Protein AF-0000000082866651 (afdb_homodimer)

Solvent-accessible surface area (backbone atoms only — not comparable to full-atom values): 27436 Å² total; per-residue (Å²): 132,74,65,58,90,32,52,45,64,58,22,83,59,38,69,49,27,44,56,12,52,55,54,11,46,49,55,66,53,40,49,63,53,52,51,48,52,50,32,49,64,74,23,46,86,35,40,36,87,56,52,65,86,74,26,41,23,45,44,44,25,32,35,82,50,18,87,78,39,62,55,71,33,63,51,48,39,58,47,57,34,96,44,72,49,43,48,51,44,49,41,52,48,52,51,49,40,52,50,50,22,53,52,41,20,50,51,39,43,28,47,74,67,73,30,48,28,60,72,37,49,52,53,52,59,44,44,45,50,53,55,49,50,48,54,53,46,52,44,48,38,50,34,66,68,72,70,78,57,58,50,53,52,48,51,54,47,54,48,48,51,54,24,49,50,41,37,57,55,50,18,34,56,89,41,76,72,40,67,80,58,36,43,55,31,30,26,46,14,50,36,52,42,51,52,40,50,70,61,54,36,42,49,21,55,74,64,61,68,38,53,71,72,52,28,53,52,45,48,52,49,42,51,35,21,52,45,34,35,52,50,50,49,51,52,32,36,73,69,39,78,69,77,52,71,64,53,56,53,50,40,53,50,46,28,51,49,47,50,49,51,47,47,68,63,50,59,125,133,74,64,57,91,32,52,43,65,60,20,84,58,37,67,49,26,46,57,12,51,54,53,9,45,48,56,65,54,41,49,64,52,51,50,49,52,51,35,49,64,74,21,46,87,32,41,35,85,56,51,68,85,74,27,41,24,46,45,43,26,33,34,85,48,17,87,80,38,61,57,72,32,65,53,46,38,59,48,56,35,97,46,71,49,44,48,52,44,49,41,50,48,51,51,51,41,52,51,49,23,52,53,39,19,51,51,39,40,27,47,73,68,74,31,49,28,59,72,36,49,53,51,52,59,44,44,44,51,52,54,49,50,48,55,53,47,52,44,48,39,51,34,66,68,72,70,79,61,58,52,52,51,47,51,55,47,55,49,48,51,54,24,49,50,42,36,58,55,52,18,33,57,87,42,77,71,40,67,79,58,36,42,56,30,29,25,47,13,49,36,51,40,52,52,40,50,68,60,55,35,40,49,21,54,76,64,59,68,40,54,70,71,53,28,52,50,44,48,50,47,41,52,37,20,53,46,35,35,52,53,49,50,51,51,33,35,74,69,40,77,69,77,52,71,62,53,56,53,51,39,54,50,46,28,50,49,48,50,49,50,48,47,67,63,51,59,124

Sequence (536 aa):
MQFMLFRPLDPALVRGATVAALAGLALPLALPPLHMAVLSKYWSKYARKVDKFTCTCSCWDTIFKGTYETGVASYKHFYFNATRNVLLIWMLTVLAIVALYEAIKRMAVLAVNGRLRFPMALLFLTALFPHYYSWWSYLNYWNDDFYTQWHHQLYFTVSEVGASYAVLRLADREVNVTSRGVLPIVAVGMVHAFLAARDQFVENVLAARGLAHQVVRDVALMVPDLLHILVPLACLMAARPTPSRRFWIELTACVAAGLTTFRLLCDEMQFMLFRPLDPALVRGATVAALAGLALPLALPPLHMAVLSKYWSKYARKVDKFTCTCSCWDTIFKGTYETGVASYKHFYFNATRNVLLIWMLTVLAIVALYEAIKRMAVLAVNGRLRFPMALLFLTALFPHYYSWWSYLNYWNDDFYTQWHHQLYFTVSEVGASYAVLRLADREVNVTSRGVLPIVAVGMVHAFLAARDQFVENVLAARGLAHQVVRDVALMVPDLLHILVPLACLMAARPTPSRRFWIELTACVAAGLTTFRLLCDE

pLDDT: mean 89.41, std 13.97, range [20.02, 98.69]

Structure (mmCIF, N/CA/C/O backbone):
data_AF-0000000082866651-model_v1
#
loop_
_entity.id
_entity.type
_entity.pdbx_description
1 polymer 'Uncharacterized protein'
#
loop_
_atom_site.group_PDB
_atom_site.id
_atom_site.type_symbol
_atom_site.label_atom_id
_atom_site.label_alt_id
_atom_site.label_comp_id
_atom_site.label_asym_id
_atom_site.label_entity_id
_atom_site.label_seq_id
_atom_site.pdbx_PDB_ins_code
_atom_site.Cartn_x
_atom_site.Cartn_y
_atom_site.Cartn_z
_atom_site.occupancy
_atom_site.B_iso_or_equiv
_atom_site.auth_seq_id
_atom_site.auth_comp_id
_atom_site.auth_asym_id
_atom_site.auth_atom_id
_atom_site.pdbx_PDB_model_num
ATOM 1 N N . MET A 1 1 ? -20.328 -6.785 -16.703 1 20.67 1 MET A N 1
ATOM 2 C CA . MET A 1 1 ? -19.516 -7.676 -15.867 1 20.67 1 MET A CA 1
ATOM 3 C C . MET A 1 1 ? -18.844 -6.902 -14.734 1 20.67 1 MET A C 1
ATOM 5 O O . MET A 1 1 ? -17.891 -6.16 -14.969 1 20.67 1 MET A O 1
ATOM 9 N N . GLN A 1 2 ? -19.594 -6.516 -13.766 1 26.61 2 GLN A N 1
ATOM 10 C CA . GLN A 1 2 ? -19.219 -5.688 -12.625 1 26.61 2 GLN A CA 1
ATOM 11 C C . GLN A 1 2 ? -18.031 -6.285 -11.875 1 26.61 2 GLN A C 1
ATOM 13 O O . GLN A 1 2 ? -18.016 -7.48 -11.57 1 26.61 2 GLN A O 1
ATOM 18 N N . PHE A 1 3 ? -16.953 -5.785 -12.141 1 29.8 3 PHE A N 1
ATOM 19 C CA . PHE A 1 3 ? -15.742 -6.254 -11.469 1 29.8 3 PHE A CA 1
ATOM 20 C C . PHE A 1 3 ? -16.016 -6.496 -9.984 1 29.8 3 PHE A C 1
ATOM 22 O O . PHE A 1 3 ? -16.234 -5.555 -9.227 1 29.8 3 PHE A O 1
ATOM 29 N N . MET A 1 4 ? -16.516 -7.637 -9.789 1 33.25 4 MET A N 1
ATOM 30 C CA . MET A 1 4 ? -17.047 -8.242 -8.57 1 33.25 4 MET A CA 1
ATOM 31 C C . MET A 1 4 ? -16.031 -8.102 -7.426 1 33.25 4 MET A C 1
ATOM 33 O O . MET A 1 4 ? -16.375 -8.367 -6.27 1 33.25 4 MET A O 1
ATOM 37 N N . LEU A 1 5 ? -14.898 -8.031 -7.797 1 33.78 5 LEU A N 1
ATOM 38 C CA . LEU A 1 5 ? -13.906 -8.016 -6.723 1 33.78 5 LEU A CA 1
ATOM 39 C C . LEU A 1 5 ? -14.195 -6.883 -5.742 1 33.78 5 LEU A C 1
ATOM 41 O O . LEU A 1 5 ? -13.75 -6.93 -4.594 1 33.78 5 LEU A O 1
ATOM 45 N N . PHE A 1 6 ? -14.906 -5.918 -6.363 1 35.19 6 PHE A N 1
ATOM 46 C CA . PHE A 1 6 ? -15.156 -4.766 -5.504 1 35.19 6 PHE A CA 1
ATOM 47 C C . PHE A 1 6 ? -16.609 -4.727 -5.059 1 35.19 6 PHE A C 1
ATOM 49 O O . PHE A 1 6 ? -17.156 -3.656 -4.77 1 35.19 6 PHE A O 1
ATOM 56 N N . ARG A 1 7 ? -17.281 -5.871 -5.316 1 38.94 7 ARG A N 1
ATOM 57 C CA . ARG A 1 7 ? -18.656 -5.887 -4.84 1 38.94 7 ARG A CA 1
ATOM 58 C C . ARG A 1 7 ? -18.719 -5.641 -3.338 1 38.94 7 ARG A C 1
ATOM 60 O O . ARG A 1 7 ? -18.031 -6.305 -2.562 1 38.94 7 ARG A O 1
ATOM 67 N N . PRO A 1 8 ? -19.328 -4.641 -3.061 1 38.09 8 PRO A N 1
ATOM 68 C CA . PRO A 1 8 ? -19.469 -4.324 -1.638 1 38.09 8 PRO A CA 1
ATOM 69 C C . PRO A 1 8 ? -20.047 -5.48 -0.829 1 38.09 8 PRO A C 1
ATOM 71 O O . PRO A 1 8 ? -20.828 -6.277 -1.357 1 38.09 8 PRO A O 1
ATOM 74 N N . LEU A 1 9 ? -19.359 -5.934 0.091 1 39.38 9 LEU A N 1
ATOM 75 C CA . LEU A 1 9 ? -19.938 -6.867 1.048 1 39.38 9 LEU A CA 1
ATOM 76 C C . LEU A 1 9 ? -21.359 -6.465 1.408 1 39.38 9 LEU A C 1
ATOM 78 O O . LEU A 1 9 ? -21.703 -5.281 1.359 1 39.38 9 LEU A O 1
ATOM 82 N N . ASP A 1 10 ? -22.203 -7.328 1.464 1 39.25 10 ASP A N 1
ATOM 83 C CA . ASP A 1 10 ? -23.562 -7.172 1.966 1 39.25 10 ASP A CA 1
ATOM 84 C C . ASP A 1 10 ? -23.594 -6.223 3.162 1 39.25 10 ASP A C 1
ATOM 86 O O . ASP A 1 10 ? -22.797 -6.344 4.082 1 39.25 10 ASP A O 1
ATOM 90 N N . PRO A 1 11 ? -24.297 -5.129 3.045 1 40.97 11 PRO A N 1
ATOM 91 C CA . PRO A 1 11 ? -24.469 -4.203 4.164 1 40.97 11 PRO A CA 1
ATOM 92 C C . PRO A 1 11 ? -24.672 -4.918 5.5 1 40.97 11 PRO A C 1
ATOM 94 O O . PRO A 1 11 ? -24.422 -4.336 6.559 1 40.97 11 PRO A O 1
ATOM 97 N N . ALA A 1 12 ? -25.328 -5.949 5.395 1 41.75 12 ALA A N 1
ATOM 98 C CA . ALA A 1 12 ? -25.594 -6.688 6.629 1 41.75 12 ALA A CA 1
ATOM 99 C C . ALA A 1 12 ? -24.281 -7.113 7.301 1 41.75 12 ALA A C 1
ATOM 101 O O . ALA A 1 12 ? -24.297 -7.562 8.445 1 41.75 12 ALA A O 1
ATOM 102 N N . LEU A 1 13 ? -23.297 -7.172 6.648 1 46.19 13 LEU A N 1
ATOM 103 C CA . LEU A 1 13 ? -22.078 -7.762 7.188 1 46.19 13 LEU A CA 1
ATOM 104 C C . LEU A 1 13 ? -21.203 -6.695 7.84 1 46.19 13 LEU A C 1
ATOM 106 O O . LEU A 1 13 ? -20.016 -6.574 7.52 1 46.19 13 LEU A O 1
ATOM 110 N N . VAL A 1 14 ? -21.734 -5.656 8.438 1 51.34 14 VAL A N 1
ATOM 111 C CA . VAL A 1 14 ? -21.172 -4.574 9.234 1 51.34 14 VAL A CA 1
ATOM 112 C C . VAL A 1 14 ? -20.328 -5.152 10.367 1 51.34 14 VAL A C 1
ATOM 114 O O . VAL A 1 14 ? -19.328 -4.559 10.773 1 51.34 14 VAL A O 1
ATOM 117 N N . ARG A 1 15 ? -20.688 -6.344 10.75 1 58.47 15 ARG A N 1
ATOM 118 C CA . ARG A 1 15 ? -20.016 -6.938 11.898 1 58.47 15 ARG A CA 1
ATOM 119 C C . ARG A 1 15 ? -18.609 -7.371 11.547 1 58.47 15 ARG A C 1
ATOM 121 O O . ARG A 1 15 ? -18.391 -8.086 10.562 1 58.47 15 ARG A O 1
ATOM 128 N N . GLY A 1 16 ? -17.641 -6.699 12.078 1 73.88 16 GLY A N 1
ATOM 129 C CA . GLY A 1 16 ? -16.281 -7.176 12 1 73.88 16 GLY A CA 1
ATOM 130 C C . GLY A 1 16 ? -15.422 -6.387 11.031 1 73.88 16 GLY A C 1
ATOM 131 O O . GLY A 1 16 ? -14.344 -6.84 10.641 1 73.88 16 GLY A O 1
ATOM 132 N N . ALA A 1 17 ? -16.016 -5.273 10.633 1 76 17 ALA A N 1
ATOM 133 C CA . ALA A 1 17 ? -15.297 -4.48 9.641 1 76 17 ALA A CA 1
ATOM 134 C C . ALA A 1 17 ? -13.891 -4.125 10.141 1 76 17 ALA A C 1
ATOM 136 O O . ALA A 1 17 ? -12.922 -4.199 9.383 1 76 17 ALA A O 1
ATOM 137 N N . THR A 1 18 ? -13.906 -3.791 11.359 1 81.06 18 THR A N 1
ATOM 138 C CA . THR A 1 18 ? -12.609 -3.424 11.93 1 81.06 18 THR A CA 1
ATOM 139 C C . THR A 1 18 ? -11.68 -4.629 11.969 1 81.06 18 THR A C 1
ATOM 141 O O . THR A 1 18 ? -10.508 -4.527 11.586 1 81.06 18 THR A O 1
ATOM 144 N N . VAL A 1 19 ? -12.227 -5.695 12.336 1 86.38 19 VAL A N 1
ATOM 145 C CA . VAL A 1 19 ? -11.438 -6.918 12.398 1 86.38 19 VAL A CA 1
ATOM 146 C C . VAL A 1 19 ? -10.992 -7.316 10.992 1 86.38 19 VAL A C 1
ATOM 148 O O . VAL A 1 19 ? -9.852 -7.75 10.797 1 86.38 19 VAL A O 1
ATOM 151 N N . ALA A 1 20 ? -11.836 -7.152 10.078 1 89.5 20 ALA A N 1
ATOM 152 C CA . ALA A 1 20 ? -11.523 -7.512 8.695 1 89.5 20 ALA A CA 1
ATOM 153 C C . ALA A 1 20 ? -10.445 -6.594 8.125 1 89.5 20 ALA A C 1
ATOM 155 O O . ALA A 1 20 ? -9.555 -7.047 7.398 1 89.5 20 ALA A O 1
ATOM 156 N N . ALA A 1 21 ? -10.562 -5.367 8.484 1 89.94 21 ALA A N 1
ATOM 157 C CA . ALA A 1 21 ? -9.555 -4.418 8.023 1 89.94 21 ALA A CA 1
ATOM 158 C C . ALA A 1 21 ? -8.188 -4.738 8.617 1 89.94 21 ALA A C 1
ATOM 160 O O . ALA A 1 21 ? -7.172 -4.695 7.918 1 89.94 21 ALA A O 1
ATOM 161 N N . LEU A 1 22 ? -8.188 -5.066 9.844 1 93.12 22 LEU A N 1
ATOM 162 C CA . LEU A 1 22 ? -6.938 -5.434 10.5 1 93.12 22 LEU A CA 1
ATOM 163 C C . LEU A 1 22 ? -6.367 -6.715 9.906 1 93.12 22 LEU A C 1
ATOM 165 O O . LEU A 1 22 ? -5.16 -6.816 9.672 1 93.12 22 LEU A O 1
ATOM 169 N N . ALA A 1 23 ? -7.223 -7.645 9.68 1 93.94 23 ALA A N 1
ATOM 170 C CA . ALA A 1 23 ? -6.793 -8.883 9.031 1 93.94 23 ALA A CA 1
ATOM 171 C C . ALA A 1 23 ? -6.219 -8.609 7.645 1 93.94 23 ALA A C 1
ATOM 173 O O . ALA A 1 23 ? -5.238 -9.227 7.238 1 93.94 23 ALA A O 1
ATOM 174 N N . GLY A 1 24 ? -6.828 -7.691 6.965 1 95.44 24 GLY A N 1
ATOM 175 C CA . GLY A 1 24 ? -6.375 -7.34 5.629 1 95.44 24 GLY A CA 1
ATOM 176 C C . GLY A 1 24 ? -4.965 -6.785 5.602 1 95.44 24 GLY A C 1
ATOM 177 O O . GLY A 1 24 ? -4.254 -6.93 4.605 1 95.44 24 GLY A O 1
ATOM 178 N N . LEU A 1 25 ? -4.547 -6.234 6.707 1 96.81 25 LEU A N 1
ATOM 179 C CA . LEU A 1 25 ? -3.234 -5.602 6.785 1 96.81 25 LEU A CA 1
ATOM 180 C C . LEU A 1 25 ? -2.143 -6.637 7.035 1 96.81 25 LEU A C 1
ATOM 182 O O . LEU A 1 25 ? -0.965 -6.375 6.777 1 96.81 25 LEU A O 1
ATOM 186 N N . ALA A 1 26 ? -2.451 -7.746 7.484 1 96.38 26 ALA A N 1
ATOM 187 C CA . ALA A 1 26 ? -1.487 -8.719 8 1 96.38 26 ALA A CA 1
ATOM 188 C C . ALA A 1 26 ? -0.513 -9.156 6.914 1 96.38 26 ALA A C 1
ATOM 190 O O . ALA A 1 26 ? 0.705 -9.055 7.086 1 96.38 26 ALA A O 1
ATOM 191 N N . LEU A 1 27 ? -1.058 -9.531 5.805 1 96.69 27 LEU A N 1
ATOM 192 C CA . LEU A 1 27 ? -0.194 -10.133 4.793 1 96.69 27 LEU A CA 1
ATOM 193 C C . LEU A 1 27 ? 0.614 -9.055 4.07 1 96.69 27 LEU A C 1
ATOM 195 O O . LEU A 1 27 ? 1.818 -9.219 3.857 1 96.69 27 LEU A O 1
ATOM 199 N N . PRO A 1 28 ? -0.003 -7.906 3.715 1 97.56 28 PRO A N 1
ATOM 200 C CA . PRO A 1 28 ? 0.815 -6.848 3.119 1 97.56 28 PRO A CA 1
ATOM 201 C C . PRO A 1 28 ? 1.95 -6.395 4.035 1 97.56 28 PRO A C 1
ATOM 203 O O . PRO A 1 28 ? 3.035 -6.055 3.557 1 97.56 28 PRO A O 1
ATOM 206 N N . LEU A 1 29 ? 1.748 -6.477 5.285 1 97.81 29 LEU A N 1
ATOM 207 C CA . LEU A 1 29 ? 2.758 -6.051 6.246 1 97.81 29 LEU A CA 1
ATOM 208 C C . LEU A 1 29 ? 3.84 -7.113 6.406 1 97.81 29 LEU A C 1
ATOM 210 O O . LEU A 1 29 ? 5.012 -6.789 6.598 1 97.81 29 LEU A O 1
ATOM 214 N N . ALA A 1 30 ? 3.49 -8.273 6.23 1 96.94 30 ALA A N 1
ATOM 215 C CA . ALA A 1 30 ? 4.359 -9.352 6.684 1 96.94 30 ALA A CA 1
ATOM 216 C C . ALA A 1 30 ? 5.168 -9.93 5.527 1 96.94 30 ALA A C 1
ATOM 218 O O . ALA A 1 30 ? 6.297 -10.398 5.719 1 96.94 30 ALA A O 1
ATOM 219 N N . LEU A 1 31 ? 4.699 -9.914 4.344 1 96.31 31 LEU A N 1
ATOM 220 C CA . LEU A 1 31 ? 5.254 -10.742 3.279 1 96.31 31 LEU A CA 1
ATOM 221 C C . LEU A 1 31 ? 6.645 -10.258 2.883 1 96.31 31 LEU A C 1
ATOM 223 O O . LEU A 1 31 ? 7.605 -11.031 2.893 1 96.31 31 LEU A O 1
ATOM 227 N N . PRO A 1 32 ? 6.805 -8.977 2.555 1 94.69 32 PRO A N 1
ATOM 228 C CA . PRO A 1 32 ? 8.148 -8.555 2.145 1 94.69 32 PRO A CA 1
ATOM 229 C C . PRO A 1 32 ? 9.172 -8.664 3.273 1 94.69 32 PRO A C 1
ATOM 231 O O . PRO A 1 32 ? 10.281 -9.156 3.061 1 94.69 32 PRO A O 1
ATOM 234 N N . PRO A 1 33 ? 8.812 -8.328 4.523 1 93.81 33 PRO A N 1
ATOM 235 C CA . PRO A 1 33 ? 9.758 -8.555 5.621 1 93.81 33 PRO A CA 1
ATOM 236 C C . PRO A 1 33 ? 10.117 -10.031 5.789 1 93.81 33 PRO A C 1
ATOM 238 O O . PRO A 1 33 ? 11.281 -10.359 6.027 1 93.81 33 PRO A O 1
ATOM 241 N N . LEU A 1 34 ? 9.156 -10.859 5.691 1 93.06 34 LEU A N 1
ATOM 242 C CA . LEU A 1 34 ? 9.43 -12.289 5.785 1 93.06 34 LEU A CA 1
ATOM 243 C C . LEU A 1 34 ? 10.359 -12.742 4.656 1 93.06 34 LEU A C 1
ATOM 245 O O . LEU A 1 34 ? 11.297 -13.508 4.887 1 93.06 34 LEU A O 1
ATOM 249 N N . HIS A 1 35 ? 10.078 -12.266 3.51 1 92.06 35 HIS A N 1
ATOM 250 C CA . HIS A 1 35 ? 10.938 -12.57 2.371 1 92.06 35 HIS A CA 1
ATOM 251 C C . HIS A 1 35 ? 12.367 -12.086 2.613 1 92.06 35 HIS A C 1
ATOM 253 O O . HIS A 1 35 ? 13.32 -12.82 2.363 1 92.06 35 HIS A O 1
ATOM 259 N N . MET A 1 36 ? 12.492 -10.914 3.109 1 90.56 36 MET A N 1
ATOM 260 C CA . MET A 1 36 ? 13.805 -10.344 3.383 1 90.56 36 MET A CA 1
ATOM 261 C C . MET A 1 36 ? 14.531 -11.141 4.465 1 90.56 36 MET A C 1
ATOM 263 O O . MET A 1 36 ? 15.742 -11.344 4.387 1 90.56 36 MET A O 1
ATOM 267 N N . ALA A 1 37 ? 13.805 -11.539 5.418 1 89.38 37 ALA A N 1
ATOM 268 C CA . ALA A 1 37 ? 14.391 -12.359 6.477 1 89.38 37 ALA A CA 1
ATOM 269 C C . ALA A 1 37 ? 14.922 -13.68 5.918 1 89.38 37 ALA A C 1
ATOM 271 O O . ALA A 1 37 ? 16.016 -14.117 6.277 1 89.38 37 ALA A O 1
ATOM 272 N N . VAL A 1 38 ? 14.172 -14.242 5.055 1 86.69 38 VAL A N 1
ATOM 273 C CA . VAL A 1 38 ? 14.57 -15.492 4.434 1 86.69 38 VAL A CA 1
ATOM 274 C C . VAL A 1 38 ? 15.82 -15.273 3.582 1 86.69 38 VAL A C 1
ATOM 276 O O . VAL A 1 38 ? 16.781 -16.031 3.674 1 86.69 38 VAL A O 1
ATOM 279 N N . LEU A 1 39 ? 15.82 -14.219 2.811 1 86.5 39 LEU A N 1
ATOM 280 C CA . LEU A 1 39 ? 16.969 -13.914 1.979 1 86.5 39 LEU A CA 1
ATOM 281 C C . LEU A 1 39 ? 18.203 -13.633 2.84 1 86.5 39 LEU A C 1
ATOM 283 O O . LEU A 1 39 ? 19.312 -14.086 2.52 1 86.5 39 LEU A O 1
ATOM 287 N N . SER A 1 40 ? 17.984 -12.891 3.824 1 86.56 40 SER A N 1
ATOM 288 C CA . SER A 1 40 ? 19.094 -12.531 4.695 1 86.56 40 SER A CA 1
ATOM 289 C C . SER A 1 40 ? 19.734 -13.766 5.312 1 86.56 40 SER A C 1
ATOM 291 O O . SER A 1 40 ? 20.953 -13.812 5.5 1 86.56 40 SER A O 1
ATOM 293 N N . LYS A 1 41 ? 18.938 -14.703 5.621 1 84.56 41 LYS A N 1
ATOM 294 C CA . LYS A 1 41 ? 19.453 -15.93 6.211 1 84.56 41 LYS A CA 1
ATOM 295 C C . LYS A 1 41 ? 20.125 -16.812 5.156 1 84.56 41 LYS A C 1
ATOM 297 O O . LYS A 1 41 ? 21.266 -17.25 5.332 1 84.56 41 LYS A O 1
ATOM 302 N N . TYR A 1 42 ? 19.547 -16.953 4.031 1 83.62 42 TYR A N 1
ATOM 303 C CA . TYR A 1 42 ? 20 -17.906 3.033 1 83.62 42 TYR A CA 1
ATOM 304 C C . TYR A 1 42 ? 21.109 -17.297 2.168 1 83.62 42 TYR A C 1
ATOM 306 O O . TYR A 1 42 ? 21.953 -18.031 1.644 1 83.62 42 TYR A O 1
ATOM 314 N N . TRP A 1 43 ? 20.984 -15.984 2.049 1 82.44 43 TRP A N 1
ATOM 315 C CA . TRP A 1 43 ? 21.984 -15.328 1.205 1 82.44 43 TRP A CA 1
ATOM 316 C C . TRP A 1 43 ? 23.047 -14.633 2.051 1 82.44 43 TRP A C 1
ATOM 318 O O . TRP A 1 43 ? 23.719 -13.711 1.579 1 82.44 43 TRP A O 1
ATOM 328 N N . SER A 1 44 ? 23.188 -15.078 3.209 1 82.69 44 SER A N 1
ATOM 329 C CA . SER A 1 44 ? 24.141 -14.445 4.113 1 82.69 44 SER A CA 1
ATOM 330 C C . SER A 1 44 ? 25.562 -14.547 3.568 1 82.69 44 SER A C 1
ATOM 332 O O . SER A 1 44 ? 26.375 -13.633 3.756 1 82.69 44 SER A O 1
ATOM 334 N N . LYS A 1 45 ? 25.844 -15.555 2.875 1 82.31 45 LYS A N 1
ATOM 335 C CA . LYS A 1 45 ? 27.188 -15.773 2.346 1 82.31 45 LYS A CA 1
ATOM 336 C C . LYS A 1 45 ? 27.484 -14.82 1.196 1 82.31 45 LYS A C 1
ATOM 338 O O . LYS A 1 45 ? 28.641 -14.562 0.882 1 82.31 45 LYS A O 1
ATOM 343 N N . TYR A 1 46 ? 26.453 -14.312 0.588 1 79.75 46 TYR A N 1
ATOM 344 C CA . TYR A 1 46 ? 26.609 -13.414 -0.547 1 79.75 46 TYR A CA 1
ATOM 345 C C . TYR A 1 46 ? 26.5 -11.953 -0.112 1 79.75 46 TYR A C 1
ATOM 347 O O . TYR A 1 46 ? 26.625 -11.047 -0.934 1 79.75 46 TYR A O 1
ATOM 355 N N . ALA A 1 47 ? 26.312 -11.766 1.184 1 83.69 47 ALA A N 1
ATOM 356 C CA . ALA A 1 47 ? 26.094 -10.414 1.686 1 83.69 47 ALA A CA 1
ATOM 357 C C . ALA A 1 47 ? 27.422 -9.656 1.808 1 83.69 47 ALA A C 1
ATOM 359 O O . ALA A 1 47 ? 28.438 -10.219 2.227 1 83.69 47 ALA A O 1
ATOM 360 N N . ARG A 1 48 ? 27.344 -8.461 1.365 1 87.06 48 ARG A N 1
ATOM 361 C CA . ARG A 1 48 ? 28.484 -7.574 1.558 1 87.06 48 ARG A CA 1
ATOM 362 C C . ARG A 1 48 ? 28.406 -6.871 2.908 1 87.06 48 ARG A C 1
ATOM 364 O O . ARG A 1 48 ? 27.359 -6.344 3.279 1 87.06 48 ARG A O 1
ATOM 371 N N . LYS A 1 49 ? 29.562 -6.855 3.547 1 88.06 49 LYS A N 1
ATOM 372 C CA . LYS A 1 49 ? 29.641 -6.074 4.777 1 88.06 49 LYS A CA 1
ATOM 373 C C . LYS A 1 49 ? 29.812 -4.59 4.473 1 88.06 49 LYS A C 1
ATOM 375 O O . LYS A 1 49 ? 30.812 -4.191 3.867 1 88.06 49 LYS A O 1
ATOM 380 N N . VAL A 1 50 ? 28.891 -3.857 4.883 1 92.62 50 VAL A N 1
ATOM 381 C CA . VAL A 1 50 ? 28.906 -2.436 4.555 1 92.62 50 VAL A CA 1
ATOM 382 C C . VAL A 1 50 ? 29.453 -1.634 5.734 1 92.62 50 VAL A C 1
ATOM 384 O O . VAL A 1 50 ? 28.969 -1.785 6.863 1 92.62 50 VAL A O 1
ATOM 387 N N . ASP A 1 51 ? 30.484 -0.843 5.449 1 93.69 51 ASP A N 1
ATOM 388 C CA . ASP A 1 51 ? 30.938 0.15 6.422 1 93.69 51 ASP A CA 1
ATOM 389 C C . ASP A 1 51 ? 30.156 1.458 6.262 1 93.69 51 ASP A C 1
ATOM 391 O O . ASP A 1 51 ? 30.453 2.248 5.359 1 93.69 51 ASP A O 1
ATOM 395 N N . LYS A 1 52 ? 29.359 1.749 7.113 1 92.06 52 LYS A N 1
ATOM 396 C CA . LYS A 1 52 ? 28.438 2.875 7.012 1 92.06 52 LYS A CA 1
ATOM 397 C C . LYS A 1 52 ? 29.188 4.203 7.031 1 92.06 52 LYS A C 1
ATOM 399 O O . LYS A 1 52 ? 28.672 5.227 6.582 1 92.06 52 LYS A O 1
ATOM 404 N N . PHE A 1 53 ? 30.312 4.18 7.52 1 92.31 53 PHE A N 1
ATOM 405 C CA . PHE A 1 53 ? 31.031 5.438 7.727 1 92.31 53 PHE A CA 1
ATOM 406 C C . PHE A 1 53 ? 31.922 5.766 6.531 1 92.31 53 PHE A C 1
ATOM 408 O O . PHE A 1 53 ? 32.188 6.934 6.25 1 92.31 53 PHE A O 1
ATOM 415 N N . THR A 1 54 ? 32.281 4.809 5.781 1 93.19 54 THR A N 1
ATOM 416 C CA . THR A 1 54 ? 33.281 5.07 4.75 1 93.19 54 THR A CA 1
ATOM 417 C C . THR A 1 54 ? 32.719 4.723 3.369 1 93.19 54 THR A C 1
ATOM 419 O O . THR A 1 54 ? 33.312 5.082 2.35 1 93.19 54 THR A O 1
ATOM 422 N N . CYS A 1 55 ? 31.594 4.086 3.328 1 93.56 55 CYS A N 1
ATOM 423 C CA . CYS A 1 55 ? 31.047 3.678 2.037 1 93.56 55 CYS A CA 1
ATOM 424 C C . CYS A 1 55 ? 30.641 4.891 1.209 1 93.56 55 CYS A C 1
ATOM 426 O O . CYS A 1 55 ? 30.406 5.969 1.756 1 93.56 55 CYS A O 1
ATOM 428 N N . THR A 1 56 ? 30.672 4.695 -0.077 1 93.06 56 THR A N 1
ATOM 429 C CA . THR A 1 56 ? 30.25 5.746 -0.997 1 93.06 56 THR A CA 1
ATOM 430 C C . THR A 1 56 ? 29.359 5.18 -2.098 1 93.06 56 THR A C 1
ATOM 432 O O . THR A 1 56 ? 29.438 3.992 -2.42 1 93.06 56 THR A O 1
ATOM 435 N N . CYS A 1 57 ? 28.516 5.969 -2.631 1 92.88 57 CYS A N 1
ATOM 436 C CA . CYS A 1 57 ? 27.625 5.574 -3.721 1 92.88 57 CYS A CA 1
ATOM 437 C C . CYS A 1 57 ? 27.578 6.656 -4.793 1 92.88 57 CYS A C 1
ATOM 439 O O . CYS A 1 57 ? 27.016 7.73 -4.57 1 92.88 57 CYS A O 1
ATOM 441 N N . SER A 1 58 ? 28.078 6.371 -5.941 1 93.56 58 SER A N 1
ATOM 442 C CA . SER A 1 58 ? 28.016 7.297 -7.066 1 93.56 58 SER A CA 1
ATOM 443 C C . SER A 1 58 ? 26.875 6.957 -8.008 1 93.56 58 SER A C 1
ATOM 445 O O . SER A 1 58 ? 26.703 7.59 -9.055 1 93.56 58 SER A O 1
ATOM 447 N N . CYS A 1 59 ? 26.047 6.008 -7.633 1 93.62 59 CYS A N 1
ATOM 448 C CA . CYS A 1 59 ? 24.969 5.527 -8.484 1 93.62 59 CYS A CA 1
ATOM 449 C C . CYS A 1 59 ? 23.641 6.176 -8.102 1 93.62 59 CYS A C 1
ATOM 451 O O . CYS A 1 59 ? 22.594 5.812 -8.641 1 93.62 59 CYS A O 1
ATOM 453 N N . TRP A 1 60 ? 23.625 7.051 -7.207 1 93.12 60 TRP A N 1
ATOM 454 C CA . TRP A 1 60 ? 22.422 7.723 -6.719 1 93.12 60 TRP A CA 1
ATOM 455 C C . TRP A 1 60 ? 22.344 9.148 -7.242 1 93.12 60 TRP A C 1
ATOM 457 O O . TRP A 1 60 ? 23.312 9.906 -7.133 1 93.12 60 TRP A O 1
ATOM 467 N N . ASP A 1 61 ? 21.156 9.516 -7.742 1 92.25 61 ASP A N 1
ATOM 468 C CA . ASP A 1 61 ? 21.016 10.844 -8.344 1 92.25 61 ASP A CA 1
ATOM 469 C C . ASP A 1 61 ? 20.766 11.906 -7.281 1 92.25 61 ASP A C 1
ATOM 471 O O . ASP A 1 61 ? 20.797 13.102 -7.574 1 92.25 61 ASP A O 1
ATOM 475 N N . THR A 1 62 ? 20.406 11.523 -6.039 1 89.75 62 THR A N 1
ATOM 476 C CA . THR A 1 62 ? 20.297 12.344 -4.836 1 89.75 62 THR A CA 1
ATOM 477 C C . THR A 1 62 ? 19.109 13.297 -4.941 1 89.75 62 THR A C 1
ATOM 479 O O . THR A 1 62 ? 18.922 14.156 -4.078 1 89.75 62 THR A O 1
ATOM 482 N N . ILE A 1 63 ? 18.312 13.164 -5.93 1 87.44 63 ILE A N 1
ATOM 483 C CA . ILE A 1 63 ? 17.156 14.023 -6.098 1 87.44 63 ILE A CA 1
ATOM 484 C C . ILE A 1 63 ? 16.219 13.891 -4.891 1 87.44 63 ILE A C 1
ATOM 486 O O . ILE A 1 63 ? 15.664 14.875 -4.418 1 87.44 63 ILE A O 1
ATOM 490 N N . PHE A 1 64 ? 16.188 12.734 -4.383 1 84.81 64 PHE A N 1
ATOM 491 C CA . PHE A 1 64 ? 15.336 12.398 -3.242 1 84.81 64 PHE A CA 1
ATOM 492 C C . PHE A 1 64 ? 15.688 13.258 -2.037 1 84.81 64 PHE A C 1
ATOM 494 O O . PHE A 1 64 ? 14.805 13.633 -1.257 1 84.81 64 PHE A O 1
ATOM 501 N N . LYS A 1 65 ? 16.891 13.672 -1.922 1 86 65 LYS A N 1
ATOM 502 C CA . LYS A 1 65 ? 17.359 14.43 -0.764 1 86 65 LYS A CA 1
ATOM 503 C C . LYS A 1 65 ? 17.516 15.914 -1.105 1 86 65 LYS A C 1
ATOM 505 O O . LYS A 1 65 ? 17.656 16.75 -0.21 1 86 65 LYS A O 1
ATOM 510 N N . GLY A 1 66 ? 17.469 16.141 -2.322 1 78.5 66 GLY A N 1
ATOM 511 C CA . GLY A 1 66 ? 17.562 17.531 -2.746 1 78.5 66 GLY A CA 1
ATOM 512 C C . GLY A 1 66 ? 18.828 18.203 -2.277 1 78.5 66 GLY A C 1
ATOM 513 O O . GLY A 1 66 ? 19.938 17.688 -2.488 1 78.5 66 GLY A O 1
ATOM 514 N N . THR A 1 67 ? 18.562 19.25 -1.471 1 74.94 67 THR A N 1
ATOM 515 C CA . THR A 1 67 ? 19.672 20.109 -1.067 1 74.94 67 THR A CA 1
ATOM 516 C C . THR A 1 67 ? 20.422 19.5 0.122 1 74.94 67 THR A C 1
ATOM 518 O O . THR A 1 67 ? 21.531 19.938 0.444 1 74.94 67 THR A O 1
ATOM 521 N N . TYR A 1 68 ? 19.906 18.516 0.679 1 79.62 68 TYR A N 1
ATOM 522 C CA . TYR A 1 68 ? 20.469 18 1.914 1 79.62 68 TYR A CA 1
ATOM 523 C C . TYR A 1 68 ? 21.656 17.078 1.621 1 79.62 68 TYR A C 1
ATOM 525 O O . TYR A 1 68 ? 22.562 16.938 2.453 1 79.62 68 TYR A O 1
ATOM 533 N N . GLU A 1 69 ? 21.609 16.469 0.497 1 81.38 69 GLU A N 1
ATOM 534 C CA . GLU A 1 69 ? 22.703 15.594 0.09 1 81.38 69 GLU A CA 1
ATOM 535 C C . GLU A 1 69 ? 22.922 15.656 -1.418 1 81.38 69 GLU A C 1
ATOM 537 O O . GLU A 1 69 ? 22.047 15.281 -2.197 1 81.38 69 GLU A O 1
ATOM 542 N N . THR A 1 70 ? 24.172 16.172 -1.673 1 80.81 70 THR A N 1
ATOM 543 C CA . THR A 1 70 ? 24.531 16.312 -3.08 1 80.81 70 THR A CA 1
ATOM 544 C C . THR A 1 70 ? 25.875 15.633 -3.369 1 80.81 70 THR A C 1
ATOM 546 O O . THR A 1 70 ? 26.719 15.516 -2.479 1 80.81 70 THR A O 1
ATOM 549 N N . GLY A 1 71 ? 25.984 15.133 -4.605 1 82.5 71 GLY A N 1
ATOM 550 C CA . GLY A 1 71 ? 27.234 14.5 -4.98 1 82.5 71 GLY A CA 1
ATOM 551 C C . GLY A 1 71 ? 27.297 13.023 -4.621 1 82.5 71 GLY A C 1
ATOM 552 O O . GLY A 1 71 ? 26.297 12.312 -4.758 1 82.5 71 GLY A O 1
ATOM 553 N N . VAL A 1 72 ? 28.562 12.555 -4.32 1 86.25 72 VAL A N 1
ATOM 554 C CA . VAL A 1 72 ? 28.719 11.156 -3.939 1 86.25 72 VAL A CA 1
ATOM 555 C C . VAL A 1 72 ? 28.125 10.914 -2.557 1 86.25 72 VAL A C 1
ATOM 557 O O . VAL A 1 72 ? 28.5 11.57 -1.585 1 86.25 72 VAL A O 1
ATOM 560 N N . ALA A 1 73 ? 27.219 10.031 -2.572 1 87.25 73 ALA A N 1
ATOM 561 C CA . ALA A 1 73 ? 26.359 9.859 -1.396 1 87.25 73 ALA A CA 1
ATOM 562 C C . ALA A 1 73 ? 27.031 8.953 -0.366 1 87.25 73 ALA A C 1
ATOM 564 O O . ALA A 1 73 ? 27.859 8.109 -0.715 1 87.25 73 ALA A O 1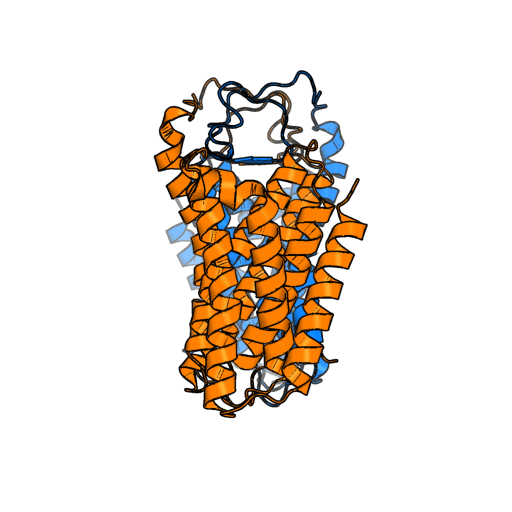
ATOM 565 N N . SER A 1 74 ? 26.578 9.234 0.842 1 90.75 74 SER A N 1
ATOM 566 C CA . SER A 1 74 ? 26.953 8.367 1.95 1 90.75 74 SER A CA 1
ATOM 567 C C . SER A 1 74 ? 25.906 7.285 2.193 1 90.75 74 SER A C 1
ATOM 569 O O . SER A 1 74 ? 25 7.094 1.379 1 90.75 74 SER A O 1
ATOM 571 N N . TYR A 1 75 ? 26.109 6.609 3.244 1 93.94 75 TYR A N 1
ATOM 572 C CA . TYR A 1 75 ? 25.281 5.453 3.545 1 93.94 75 TYR A CA 1
ATOM 573 C C . TYR A 1 75 ? 23.828 5.875 3.766 1 93.94 75 TYR A C 1
ATOM 575 O O . TYR A 1 75 ? 23.562 6.887 4.414 1 93.94 75 TYR A O 1
ATOM 583 N N . LYS A 1 76 ? 22.922 5.152 3.188 1 93.75 76 LYS A N 1
ATOM 584 C CA . LYS A 1 76 ? 21.5 5.172 3.461 1 93.75 76 LYS A CA 1
ATOM 585 C C . LYS A 1 76 ? 20.938 3.754 3.584 1 93.75 76 LYS A C 1
ATOM 587 O O . LYS A 1 76 ? 21.531 2.803 3.076 1 93.75 76 LYS A O 1
ATOM 592 N N . HIS A 1 77 ? 19.859 3.633 4.258 1 94.31 77 HIS A N 1
ATOM 593 C CA . HIS A 1 77 ? 19.188 2.342 4.316 1 94.31 77 HIS A CA 1
ATOM 594 C C . HIS A 1 77 ? 18.438 2.051 3.018 1 94.31 77 HIS A C 1
ATOM 596 O O . HIS A 1 77 ? 18.266 0.888 2.648 1 94.31 77 HIS A O 1
ATOM 602 N N . PHE A 1 78 ? 18.078 3.121 2.443 1 91.88 78 PHE A N 1
ATOM 603 C CA . PHE A 1 78 ? 17.281 3.012 1.235 1 91.88 78 PHE A CA 1
ATOM 604 C C . PHE A 1 78 ? 17.594 4.141 0.262 1 91.88 78 PHE A C 1
ATOM 606 O O . PHE A 1 78 ? 17.812 5.277 0.676 1 91.88 78 PHE A O 1
ATOM 613 N N . TYR A 1 79 ? 17.75 3.758 -1.125 1 89.19 79 TYR A N 1
ATOM 614 C CA . TYR A 1 79 ? 18.062 4.645 -2.238 1 89.19 79 TYR A CA 1
ATOM 615 C C . TYR A 1 79 ? 17.078 4.445 -3.387 1 89.19 79 TYR A C 1
ATOM 617 O O . TYR A 1 79 ? 16.703 3.314 -3.695 1 89.19 79 TYR A O 1
ATOM 625 N N . PHE A 1 80 ? 16.703 5.543 -3.887 1 92.81 80 PHE A N 1
ATOM 626 C CA . PHE A 1 80 ? 16.047 5.367 -5.176 1 92.81 80 PHE A CA 1
ATOM 627 C C . PHE A 1 80 ? 16.312 6.562 -6.086 1 92.81 80 PHE A C 1
ATOM 629 O O . PHE A 1 80 ? 16.438 7.695 -5.613 1 92.81 80 PHE A O 1
ATOM 636 N N . ASN A 1 81 ? 16.5 6.27 -7.336 1 93.31 81 ASN A N 1
ATOM 637 C CA . ASN A 1 81 ? 16.672 7.293 -8.359 1 93.31 81 ASN A CA 1
ATOM 638 C C . ASN A 1 81 ? 15.336 7.777 -8.914 1 93.31 81 ASN A C 1
ATOM 640 O O . ASN A 1 81 ? 14.383 7.004 -9.016 1 93.31 81 ASN A O 1
ATOM 644 N N . ALA A 1 82 ? 15.258 9.055 -9.203 1 92.94 82 ALA A N 1
ATOM 645 C CA . ALA A 1 82 ? 14.039 9.617 -9.781 1 92.94 82 ALA A CA 1
ATOM 646 C C . ALA A 1 82 ? 13.891 9.219 -11.242 1 92.94 82 ALA A C 1
ATOM 648 O O . ALA A 1 82 ? 14.086 10.047 -12.141 1 92.94 82 ALA A O 1
ATOM 649 N N . THR A 1 83 ? 13.477 8.023 -11.531 1 93.88 83 THR A N 1
ATOM 650 C CA . THR A 1 83 ? 13.344 7.48 -12.883 1 93.88 83 THR A CA 1
ATOM 651 C C . THR A 1 83 ? 11.93 6.949 -13.117 1 93.88 83 THR A C 1
ATOM 653 O O . THR A 1 83 ? 11.172 6.762 -12.164 1 93.88 83 THR A O 1
ATOM 656 N N . ARG A 1 84 ? 11.617 6.766 -14.344 1 94.19 84 ARG A N 1
ATOM 657 C CA . ARG A 1 84 ? 10.336 6.18 -14.719 1 94.19 84 ARG A CA 1
ATOM 658 C C . ARG A 1 84 ? 10.18 4.781 -14.133 1 94.19 84 ARG A C 1
ATOM 660 O O . ARG A 1 84 ? 9.086 4.391 -13.719 1 94.19 84 ARG A O 1
ATOM 667 N N . ASN A 1 85 ? 11.234 4.043 -14 1 96.31 85 ASN A N 1
ATOM 668 C CA . ASN A 1 85 ? 11.188 2.682 -13.484 1 96.31 85 ASN A CA 1
ATOM 669 C C . ASN A 1 85 ? 10.781 2.654 -12.008 1 96.31 85 ASN A C 1
ATOM 671 O O . ASN A 1 85 ? 10.008 1.791 -11.594 1 96.31 85 ASN A O 1
ATOM 675 N N . VAL A 1 86 ? 11.305 3.596 -11.289 1 96.25 86 VAL A N 1
ATOM 676 C CA . VAL A 1 86 ? 10.953 3.652 -9.875 1 96.25 86 VAL A CA 1
ATOM 677 C C . VAL A 1 86 ? 9.469 4.004 -9.727 1 96.25 86 VAL A C 1
ATOM 679 O O . VAL A 1 86 ? 8.789 3.486 -8.844 1 96.25 86 VAL A O 1
ATOM 682 N N . LEU A 1 87 ? 8.977 4.84 -10.609 1 95.94 87 LEU A N 1
ATOM 683 C CA . LEU A 1 87 ? 7.562 5.18 -10.594 1 95.94 87 LEU A CA 1
ATOM 684 C C . LEU A 1 87 ? 6.703 3.953 -10.891 1 95.94 87 LEU A C 1
ATOM 686 O O . LEU A 1 87 ? 5.684 3.732 -10.227 1 95.94 87 LEU A O 1
ATOM 690 N N . LEU A 1 88 ? 7.113 3.219 -11.812 1 96.38 88 LEU A N 1
ATOM 691 C CA . LEU A 1 88 ? 6.383 2.006 -12.172 1 96.38 88 LEU A CA 1
ATOM 692 C C . LEU A 1 88 ? 6.414 0.999 -11.023 1 96.38 88 LEU A C 1
ATOM 694 O O . LEU A 1 88 ? 5.41 0.344 -10.742 1 96.38 88 LEU A O 1
ATOM 698 N N . ILE A 1 89 ? 7.562 0.887 -10.391 1 96.94 89 ILE A N 1
ATOM 699 C CA . ILE A 1 89 ? 7.699 0.001 -9.234 1 96.94 89 ILE A CA 1
ATOM 700 C C . ILE A 1 89 ? 6.75 0.445 -8.125 1 96.94 89 ILE A C 1
ATOM 702 O O . ILE A 1 89 ? 6.066 -0.383 -7.52 1 96.94 89 ILE A O 1
ATOM 706 N N . TRP A 1 90 ? 6.66 1.718 -7.91 1 97.75 90 TRP A N 1
ATOM 707 C CA . TRP A 1 90 ? 5.762 2.252 -6.891 1 97.75 90 TRP A CA 1
ATOM 708 C C . TRP A 1 90 ? 4.309 1.926 -7.215 1 97.75 90 TRP A C 1
ATOM 710 O O . TRP A 1 90 ? 3.576 1.41 -6.371 1 97.75 90 TRP A O 1
ATOM 720 N N . MET A 1 91 ? 3.926 2.18 -8.398 1 97.56 91 MET A N 1
ATOM 721 C CA . MET A 1 91 ? 2.535 1.979 -8.797 1 97.56 91 MET A CA 1
ATOM 722 C C . MET A 1 91 ? 2.139 0.511 -8.672 1 97.56 91 MET A C 1
ATOM 724 O O . MET A 1 91 ? 1.073 0.195 -8.141 1 97.56 91 MET A O 1
ATOM 728 N N . LEU A 1 92 ? 2.977 -0.351 -9.133 1 97.62 92 LEU A N 1
ATOM 729 C CA . LEU A 1 92 ? 2.682 -1.775 -9.023 1 97.62 92 LEU A CA 1
ATOM 730 C C . LEU A 1 92 ? 2.592 -2.201 -7.562 1 97.62 92 LEU A C 1
ATOM 732 O O . LEU A 1 92 ? 1.738 -3.012 -7.199 1 97.62 92 LEU A O 1
ATOM 736 N N . THR A 1 93 ? 3.463 -1.66 -6.773 1 98.31 93 THR A N 1
ATOM 737 C CA . THR A 1 93 ? 3.494 -2.014 -5.359 1 98.31 93 THR A CA 1
ATOM 738 C C . THR A 1 93 ? 2.213 -1.566 -4.664 1 98.31 93 THR A C 1
ATOM 740 O O . THR A 1 93 ? 1.629 -2.32 -3.881 1 98.31 93 THR A O 1
ATOM 743 N N . VAL A 1 94 ? 1.75 -0.397 -4.957 1 98.5 94 VAL A N 1
ATOM 744 C CA . VAL A 1 94 ? 0.509 0.102 -4.375 1 98.5 94 VAL A CA 1
ATOM 745 C C . VAL A 1 94 ? -0.656 -0.791 -4.793 1 98.5 94 VAL A C 1
ATOM 747 O O . VAL A 1 94 ? -1.474 -1.188 -3.959 1 98.5 94 VAL A O 1
ATOM 750 N N . LEU A 1 95 ? -0.71 -1.128 -6.031 1 97.69 95 LEU A N 1
ATOM 751 C CA . LEU A 1 95 ? -1.777 -1.985 -6.535 1 97.69 95 LEU A CA 1
ATOM 752 C C . LEU A 1 95 ? -1.745 -3.35 -5.855 1 97.69 95 LEU A C 1
ATOM 754 O O . LEU A 1 95 ? -2.789 -3.877 -5.461 1 97.69 95 LEU A O 1
ATOM 758 N N . ALA A 1 96 ? -0.57 -3.861 -5.715 1 98.06 96 ALA A N 1
ATOM 759 C CA . ALA A 1 96 ? -0.425 -5.176 -5.094 1 98.06 96 ALA A CA 1
ATOM 760 C C . ALA A 1 96 ? -0.849 -5.137 -3.627 1 98.06 96 ALA A C 1
ATOM 762 O O . ALA A 1 96 ? -1.54 -6.039 -3.152 1 98.06 96 ALA A O 1
ATOM 763 N N . ILE A 1 97 ? -0.452 -4.117 -2.939 1 98.44 97 ILE A N 1
ATOM 764 C CA . ILE A 1 97 ? -0.784 -3.975 -1.525 1 98.44 97 ILE A CA 1
ATOM 765 C C . ILE A 1 97 ? -2.299 -3.875 -1.357 1 98.44 97 ILE A C 1
ATOM 767 O O . ILE A 1 97 ? -2.887 -4.586 -0.539 1 98.44 97 ILE A O 1
ATOM 771 N N . VAL A 1 98 ? -2.881 -3.029 -2.111 1 97.56 98 VAL A N 1
ATOM 772 C CA . VAL A 1 98 ? -4.312 -2.781 -1.965 1 97.56 98 VAL A CA 1
ATOM 773 C C . VAL A 1 98 ? -5.098 -4.016 -2.402 1 97.56 98 VAL A C 1
ATOM 775 O O . VAL A 1 98 ? -6.082 -4.391 -1.761 1 97.56 98 VAL A O 1
ATOM 778 N N . ALA A 1 99 ? -4.656 -4.645 -3.496 1 96.38 99 ALA A N 1
ATOM 779 C CA . ALA A 1 99 ? -5.332 -5.855 -3.953 1 96.38 99 ALA A CA 1
ATOM 780 C C . ALA A 1 99 ? -5.277 -6.949 -2.889 1 96.38 99 ALA A C 1
ATOM 782 O O . ALA A 1 99 ? -6.285 -7.602 -2.605 1 96.38 99 ALA A O 1
ATOM 783 N N . LEU A 1 100 ? -4.113 -7.145 -2.342 1 97.5 100 LEU A N 1
ATOM 784 C CA . LEU A 1 100 ? -3.963 -8.148 -1.296 1 97.5 100 LEU A CA 1
ATOM 785 C C . LEU A 1 100 ? -4.777 -7.777 -0.062 1 97.5 100 LEU A C 1
ATOM 787 O O . LEU A 1 100 ? -5.445 -8.633 0.527 1 97.5 100 LEU A O 1
ATOM 791 N N . TYR A 1 101 ? -4.77 -6.547 0.301 1 97.06 101 TYR A N 1
ATOM 792 C CA . TYR A 1 101 ? -5.547 -6.035 1.425 1 97.06 101 TYR A CA 1
ATOM 793 C C . TYR A 1 101 ? -7.031 -6.328 1.241 1 97.06 101 TYR A C 1
ATOM 795 O O . TYR A 1 101 ? -7.672 -6.895 2.131 1 97.06 101 TYR A O 1
ATOM 803 N N . GLU A 1 102 ? -7.555 -6 0.116 1 94.25 102 GLU A N 1
ATOM 804 C CA . GLU A 1 102 ? -8.977 -6.18 -0.151 1 94.25 102 GLU A CA 1
ATOM 805 C C . GLU A 1 102 ? -9.344 -7.66 -0.203 1 94.25 102 GLU A C 1
ATOM 807 O O . GLU A 1 102 ? -10.43 -8.055 0.237 1 94.25 102 GLU A O 1
ATOM 812 N N . ALA A 1 103 ? -8.469 -8.43 -0.76 1 94.75 103 ALA A N 1
ATOM 813 C CA . ALA A 1 103 ? -8.742 -9.867 -0.851 1 94.75 103 ALA A CA 1
ATOM 814 C C . ALA A 1 103 ? -8.836 -10.492 0.536 1 94.75 103 ALA A C 1
ATOM 816 O O . ALA A 1 103 ? -9.789 -11.219 0.833 1 94.75 103 ALA A O 1
ATOM 817 N N . ILE A 1 104 ? -7.895 -10.172 1.34 1 95.69 104 ILE A N 1
ATOM 818 C CA . ILE A 1 104 ? -7.875 -10.742 2.682 1 95.69 104 ILE A CA 1
ATOM 819 C C . ILE A 1 104 ? -9.031 -10.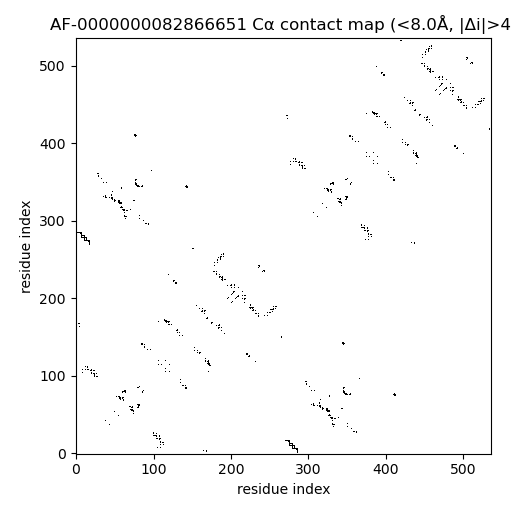172 3.502 1 95.69 104 ILE A C 1
ATOM 821 O O . ILE A 1 104 ? -9.664 -10.891 4.277 1 95.69 104 ILE A O 1
ATOM 825 N N . LYS A 1 105 ? -9.227 -8.922 3.373 1 92.81 105 LYS A N 1
ATOM 826 C CA . LYS A 1 105 ? -10.359 -8.289 4.051 1 92.81 105 LYS A CA 1
ATOM 827 C C . LYS A 1 105 ? -11.672 -8.977 3.693 1 92.81 105 LYS A C 1
ATOM 829 O O . LYS A 1 105 ? -12.484 -9.266 4.57 1 92.81 105 LYS A O 1
ATOM 834 N N . ARG A 1 106 ? -11.852 -9.25 2.469 1 90.75 106 ARG A N 1
ATOM 835 C CA . ARG A 1 106 ? -13.055 -9.938 2.01 1 90.75 106 ARG A CA 1
ATOM 836 C C . ARG A 1 106 ? -13.172 -11.32 2.645 1 90.75 106 ARG A C 1
ATOM 838 O O . ARG A 1 106 ? -14.242 -11.703 3.117 1 90.75 106 ARG A O 1
ATOM 845 N N . MET A 1 107 ? -12.141 -12.031 2.637 1 93.88 107 MET A N 1
ATOM 846 C CA . MET A 1 107 ? -12.148 -13.367 3.225 1 93.88 107 MET A CA 1
ATOM 847 C C . MET A 1 107 ? -12.445 -13.297 4.719 1 93.88 107 MET A C 1
ATOM 849 O O . MET A 1 107 ? -13.172 -14.148 5.25 1 93.88 107 MET A O 1
ATOM 853 N N . ALA A 1 108 ? -11.906 -12.297 5.344 1 93.44 108 ALA A N 1
ATOM 854 C CA . ALA A 1 108 ? -12.141 -12.117 6.773 1 93.44 108 ALA A CA 1
ATOM 855 C C . ALA A 1 108 ? -13.609 -11.805 7.051 1 93.44 108 ALA A C 1
ATOM 857 O O . ALA A 1 108 ? -14.195 -12.328 8 1 93.44 108 ALA A O 1
ATOM 858 N N . VAL A 1 109 ? -14.18 -10.977 6.234 1 90.44 109 VAL A N 1
ATOM 859 C CA . VAL A 1 109 ? -15.594 -10.648 6.379 1 90.44 109 VAL A CA 1
ATOM 860 C C . VAL A 1 109 ? -16.438 -11.914 6.215 1 90.44 109 VAL A C 1
ATOM 862 O O . VAL A 1 109 ? -17.359 -12.156 6.992 1 90.44 109 VAL A O 1
ATOM 865 N N . LEU A 1 110 ? -16.141 -12.688 5.25 1 92.44 110 LEU A N 1
ATOM 866 C CA . LEU A 1 110 ? -16.859 -13.93 5.023 1 92.44 110 LEU A CA 1
ATOM 867 C C . LEU A 1 110 ? -16.703 -14.875 6.211 1 92.44 110 LEU A C 1
ATOM 869 O O . LEU A 1 110 ? -17.672 -15.516 6.633 1 92.44 110 LEU A O 1
ATOM 873 N N . ALA A 1 111 ? -15.523 -14.891 6.715 1 94.06 111 ALA A N 1
ATOM 874 C CA . ALA A 1 111 ? -15.25 -15.773 7.844 1 94.06 111 ALA A CA 1
ATOM 875 C C . ALA A 1 111 ? -16.047 -15.352 9.078 1 94.06 111 ALA A C 1
ATOM 877 O O . ALA A 1 111 ? -16.672 -16.188 9.727 1 94.06 111 ALA A O 1
ATOM 878 N N . VAL A 1 112 ? -16.078 -14.062 9.375 1 91.31 112 VAL A N 1
ATOM 879 C CA . VAL A 1 112 ? -16.75 -13.539 10.562 1 91.31 112 VAL A CA 1
ATOM 880 C C . VAL A 1 112 ? -18.25 -13.773 10.445 1 91.31 112 VAL A C 1
ATOM 882 O O . VAL A 1 112 ? -18.938 -13.992 11.453 1 91.31 112 VAL A O 1
ATOM 885 N N . ASN A 1 113 ? -18.734 -13.852 9.266 1 90.81 113 ASN A N 1
ATOM 886 C CA . ASN A 1 113 ? -20.172 -14 9.039 1 90.81 113 ASN A CA 1
ATOM 887 C C . ASN A 1 113 ? -20.547 -15.453 8.734 1 90.81 113 ASN A C 1
ATOM 889 O O . ASN A 1 113 ? -21.656 -15.727 8.289 1 90.81 113 ASN A O 1
ATOM 893 N N . GLY A 1 114 ? -19.594 -16.375 8.867 1 92.75 114 GLY A N 1
ATOM 894 C CA . GLY A 1 114 ? -19.859 -17.781 8.688 1 92.75 114 GLY A CA 1
ATOM 895 C C . GLY A 1 114 ? -20.156 -18.156 7.25 1 92.75 114 GLY A C 1
ATOM 896 O O . GLY A 1 114 ? -20.859 -19.141 6.988 1 92.75 114 GLY A O 1
ATOM 897 N N . ARG A 1 115 ? -19.656 -17.438 6.367 1 94.31 115 ARG A N 1
ATOM 898 C CA . ARG A 1 115 ? -19.969 -17.656 4.957 1 94.31 115 ARG A CA 1
ATOM 899 C C . ARG A 1 115 ? -18.734 -18.078 4.176 1 94.31 115 ARG A C 1
ATOM 901 O O . ARG A 1 115 ? -18.797 -18.25 2.959 1 94.31 115 ARG A O 1
ATOM 908 N N . LEU A 1 116 ? -17.672 -18.234 4.801 1 96.69 116 LEU A N 1
ATOM 909 C CA . LEU A 1 116 ? -16.422 -18.531 4.121 1 96.69 116 LEU A CA 1
ATOM 910 C C . LEU A 1 116 ? -16.359 -20 3.695 1 96.69 116 LEU A C 1
ATOM 912 O O . LEU A 1 116 ? -16.562 -20.891 4.516 1 96.69 116 LEU A O 1
ATOM 916 N N . ARG A 1 117 ? -16.141 -20.234 2.482 1 97.44 117 ARG A N 1
ATOM 917 C CA . ARG A 1 117 ? -15.836 -21.562 1.973 1 97.44 117 ARG A CA 1
ATOM 918 C C . ARG A 1 117 ? -14.352 -21.891 2.16 1 97.44 117 ARG A C 1
ATOM 920 O O . ARG A 1 117 ? -13.516 -21.453 1.377 1 97.44 117 ARG A O 1
ATOM 927 N N . PHE A 1 118 ? -14.031 -22.719 3.002 1 97.38 118 PHE A N 1
ATOM 928 C CA . PHE A 1 118 ? -12.68 -22.938 3.508 1 97.38 118 PHE A CA 1
ATOM 929 C C . PHE A 1 118 ? -11.773 -23.484 2.412 1 97.38 118 PHE A C 1
ATOM 931 O O . PHE A 1 118 ? -10.641 -23.016 2.246 1 97.38 118 PHE A O 1
ATOM 938 N N . PRO A 1 119 ? -12.211 -24.438 1.627 1 97.81 119 PRO A N 1
ATOM 939 C CA . PRO A 1 119 ? -11.312 -24.938 0.583 1 97.81 119 PRO A CA 1
ATOM 940 C C . PRO A 1 119 ? -10.875 -23.844 -0.389 1 97.81 119 PRO A C 1
ATOM 942 O O . PRO A 1 119 ? -9.719 -23.828 -0.827 1 97.81 119 PRO A O 1
ATOM 945 N N . MET A 1 120 ? -11.82 -22.922 -0.667 1 97.56 120 MET A N 1
ATOM 946 C CA . MET A 1 120 ? -11.469 -21.828 -1.575 1 97.56 120 MET A CA 1
ATOM 947 C C . MET A 1 120 ? -10.539 -20.828 -0.895 1 97.56 120 MET A C 1
ATOM 949 O O . MET A 1 120 ? -9.656 -20.266 -1.537 1 97.56 120 MET A O 1
ATOM 953 N N . ALA A 1 121 ? -10.742 -20.625 0.385 1 97.56 121 ALA A N 1
ATOM 954 C CA . ALA A 1 121 ? -9.844 -19.766 1.144 1 97.56 121 ALA A CA 1
ATOM 955 C C . ALA A 1 121 ? -8.422 -20.328 1.162 1 97.56 121 ALA A C 1
ATOM 957 O O . ALA A 1 121 ? -7.457 -19.578 0.963 1 97.56 121 ALA A O 1
ATOM 958 N N . LEU A 1 122 ? -8.359 -21.594 1.385 1 96.81 122 LEU A N 1
ATOM 959 C CA . LEU A 1 122 ? -7.059 -22.25 1.376 1 96.81 122 LEU A CA 1
ATOM 960 C C . LEU A 1 122 ? -6.414 -22.156 -0.002 1 96.81 122 LEU A C 1
ATOM 962 O O . LEU A 1 122 ? -5.211 -21.906 -0.114 1 96.81 122 LEU A O 1
ATOM 966 N N . LEU A 1 123 ? -7.215 -22.406 -0.977 1 97.69 123 LEU A N 1
ATOM 967 C CA . LEU A 1 123 ? -6.727 -22.297 -2.348 1 97.69 123 LEU A CA 1
ATOM 968 C C . LEU A 1 123 ? -6.164 -20.906 -2.619 1 97.69 123 LEU A C 1
ATOM 970 O O . LEU A 1 123 ? -5.094 -20.766 -3.213 1 97.69 123 LEU A O 1
ATOM 974 N N . PHE A 1 124 ? -6.828 -19.906 -2.205 1 97.69 124 PHE A N 1
ATOM 975 C CA . PHE A 1 124 ? -6.355 -18.531 -2.369 1 97.69 124 PHE A CA 1
ATOM 976 C C . PHE A 1 124 ? -5.023 -18.328 -1.655 1 97.69 124 PHE A C 1
ATOM 978 O O . PHE A 1 124 ? -4.117 -17.688 -2.191 1 97.69 124 PHE A O 1
ATOM 985 N N . LEU A 1 125 ? -4.871 -18.844 -0.483 1 96.94 125 LEU A N 1
ATOM 986 C CA . LEU A 1 125 ? -3.652 -18.688 0.3 1 96.94 125 LEU A CA 1
ATOM 987 C C . LEU A 1 125 ? -2.469 -19.344 -0.4 1 96.94 125 LEU A C 1
ATOM 989 O O . LEU A 1 125 ? -1.35 -18.828 -0.355 1 96.94 125 LEU A O 1
ATOM 993 N N . THR A 1 126 ? -2.682 -20.422 -1.06 1 96.62 126 THR A N 1
ATOM 994 C CA . THR A 1 126 ? -1.593 -21.078 -1.776 1 96.62 126 THR A CA 1
ATOM 995 C C . THR A 1 126 ? -1.161 -20.25 -2.98 1 96.62 126 THR A C 1
ATOM 997 O O . THR A 1 126 ? -0.023 -20.359 -3.439 1 96.62 126 THR A O 1
ATOM 1000 N N . ALA A 1 127 ? -2.086 -19.406 -3.477 1 96.94 127 ALA A N 1
ATOM 1001 C CA . ALA A 1 127 ? -1.792 -18.594 -4.648 1 96.94 127 ALA A CA 1
ATOM 1002 C C . ALA A 1 127 ? -1.051 -17.312 -4.254 1 96.94 127 ALA A C 1
ATOM 1004 O O . ALA A 1 127 ? -0.65 -16.531 -5.117 1 96.94 127 ALA A O 1
ATOM 1005 N N . LEU A 1 128 ? -0.776 -17.141 -2.992 1 96.88 128 LEU A N 1
ATOM 1006 C CA . LEU A 1 128 ? -0.074 -15.953 -2.525 1 96.88 128 LEU A CA 1
ATOM 1007 C C . LEU A 1 128 ? 1.347 -15.914 -3.078 1 96.88 128 LEU A C 1
ATOM 1009 O O . LEU A 1 128 ? 1.825 -14.852 -3.49 1 96.88 128 LEU A O 1
ATOM 1013 N N . PHE A 1 129 ? 1.961 -17.031 -3.105 1 96.25 129 PHE A N 1
ATOM 1014 C CA . PHE A 1 129 ? 3.35 -17.062 -3.551 1 96.25 129 PHE A CA 1
ATOM 1015 C C . PHE A 1 129 ? 3.453 -16.672 -5.023 1 96.25 129 PHE A C 1
ATOM 1017 O O . PHE A 1 129 ? 4.227 -15.789 -5.383 1 96.25 129 PHE A O 1
ATOM 1024 N N . PRO A 1 130 ? 2.697 -17.234 -5.902 1 96.88 130 PRO A N 1
ATOM 1025 C CA . PRO A 1 130 ? 2.77 -16.812 -7.305 1 96.88 130 PRO A CA 1
ATOM 1026 C C . PRO A 1 130 ? 2.516 -15.32 -7.48 1 96.88 130 PRO A C 1
ATOM 1028 O O . PRO A 1 130 ? 3.174 -14.672 -8.297 1 96.88 130 PRO A O 1
ATOM 1031 N N . HIS A 1 131 ? 1.577 -14.797 -6.805 1 97.5 131 HIS A N 1
ATOM 1032 C CA . HIS A 1 131 ? 1.308 -13.367 -6.895 1 97.5 131 HIS A CA 1
ATOM 1033 C C . HIS A 1 131 ? 2.488 -12.547 -6.379 1 97.5 131 HIS A C 1
ATOM 1035 O O . HIS A 1 131 ? 2.895 -11.57 -7.008 1 97.5 131 HIS A O 1
ATOM 1041 N N . TYR A 1 132 ? 2.986 -12.953 -5.258 1 97.25 132 TYR A N 1
ATOM 1042 C CA . TYR A 1 132 ? 4.133 -12.266 -4.68 1 97.25 132 TYR A CA 1
ATOM 1043 C C . TYR A 1 132 ? 5.352 -12.367 -5.594 1 97.25 132 TYR A C 1
ATOM 1045 O O . TYR A 1 132 ? 6.059 -11.383 -5.805 1 97.25 132 TYR A O 1
ATOM 1053 N N . TYR A 1 133 ? 5.562 -13.516 -6.074 1 95.38 133 TYR A N 1
ATOM 1054 C CA . TYR A 1 133 ? 6.668 -13.766 -6.992 1 95.38 133 TYR A CA 1
ATOM 1055 C C . TYR A 1 133 ? 6.562 -12.875 -8.227 1 95.38 133 TYR A C 1
ATOM 1057 O O . TYR A 1 133 ? 7.57 -12.344 -8.703 1 95.38 133 TYR A O 1
ATOM 1065 N N . SER A 1 134 ? 5.406 -12.75 -8.703 1 96.62 134 SER A N 1
ATOM 1066 C CA . SER A 1 134 ? 5.195 -11.891 -9.867 1 96.62 134 SER A CA 1
ATOM 1067 C C . SER A 1 134 ? 5.555 -10.438 -9.547 1 96.62 134 SER A C 1
ATOM 1069 O O . SER A 1 134 ? 6.27 -9.789 -10.312 1 96.62 134 SER A O 1
ATOM 1071 N N . TRP A 1 135 ? 5.066 -9.945 -8.43 1 97.19 135 TRP A N 1
ATOM 1072 C CA . TRP A 1 135 ? 5.402 -8.594 -8 1 97.19 135 TRP A CA 1
ATOM 1073 C C . TRP A 1 135 ? 6.914 -8.422 -7.879 1 97.19 135 TRP A C 1
ATOM 1075 O O . TRP A 1 135 ? 7.48 -7.457 -8.391 1 97.19 135 TRP A O 1
ATOM 1085 N N . TRP A 1 136 ? 7.523 -9.375 -7.246 1 95.19 136 TRP A N 1
ATOM 1086 C CA . TRP A 1 136 ? 8.969 -9.352 -7.043 1 95.19 136 TRP A CA 1
ATOM 1087 C C . TRP A 1 136 ? 9.703 -9.406 -8.375 1 95.19 136 TRP A C 1
ATOM 1089 O O . TRP A 1 136 ? 10.703 -8.703 -8.57 1 95.19 136 TRP A O 1
ATOM 1099 N N . SER A 1 137 ? 9.211 -10.141 -9.297 1 95 137 SER A N 1
ATOM 1100 C CA . SER A 1 137 ? 9.82 -10.258 -10.617 1 95 137 SER A CA 1
ATOM 1101 C C . SER A 1 137 ? 9.742 -8.938 -11.383 1 95 137 SER A C 1
ATOM 1103 O O . SER A 1 137 ? 10.734 -8.492 -11.961 1 95 137 SER A O 1
ATOM 1105 N N . TYR A 1 138 ? 8.609 -8.328 -11.352 1 96.38 138 TYR A N 1
ATOM 1106 C CA . TYR A 1 138 ? 8.477 -7.039 -12.031 1 96.38 138 TYR A CA 1
ATOM 1107 C C . TYR A 1 138 ? 9.414 -6 -11.43 1 96.38 138 TYR A C 1
ATOM 1109 O O . TYR A 1 138 ? 10.008 -5.199 -12.148 1 96.38 138 TYR A O 1
ATOM 1117 N N . LEU A 1 139 ? 9.469 -6.027 -10.102 1 95.44 139 LEU A N 1
ATOM 1118 C CA . LEU A 1 139 ? 10.406 -5.137 -9.43 1 95.44 139 LEU A CA 1
ATOM 1119 C C . LEU A 1 139 ? 11.828 -5.34 -9.945 1 95.44 139 LEU A C 1
ATOM 1121 O O . LEU A 1 139 ? 12.508 -4.375 -10.281 1 95.44 139 LEU A O 1
ATOM 1125 N N . ASN A 1 140 ? 12.195 -6.527 -10.086 1 94 140 ASN A N 1
ATOM 1126 C CA . ASN A 1 140 ? 13.539 -6.84 -10.562 1 94 140 ASN A CA 1
ATOM 1127 C C . ASN A 1 140 ? 13.711 -6.473 -12.039 1 94 140 ASN A C 1
ATOM 1129 O O . ASN A 1 140 ? 14.766 -5.984 -12.445 1 94 140 ASN A O 1
ATOM 1133 N N . TYR A 1 141 ? 12.688 -6.746 -12.836 1 95.12 141 TYR A N 1
ATOM 1134 C CA . TYR A 1 141 ? 12.758 -6.43 -14.258 1 95.12 141 TYR A CA 1
ATOM 1135 C C . TYR A 1 141 ? 12.977 -4.938 -14.477 1 95.12 141 TYR A C 1
ATOM 1137 O O . TYR A 1 141 ? 13.852 -4.543 -15.25 1 95.12 141 TYR A O 1
ATOM 1145 N N . TRP A 1 142 ? 12.281 -4.184 -13.758 1 95.69 142 TRP A N 1
ATOM 1146 C CA . TRP A 1 142 ? 12.414 -2.736 -13.883 1 95.69 142 TRP A CA 1
ATOM 1147 C C . TRP A 1 142 ? 13.719 -2.256 -13.258 1 95.69 142 TRP A C 1
ATOM 1149 O O . TRP A 1 142 ? 14.344 -1.316 -13.758 1 95.69 142 TRP A O 1
ATOM 1159 N N . ASN A 1 143 ? 14.109 -2.908 -12.219 1 94.5 143 ASN A N 1
ATOM 1160 C CA . ASN A 1 143 ? 15.289 -2.449 -11.477 1 94.5 143 ASN A CA 1
ATOM 1161 C C . ASN A 1 143 ? 16.578 -2.754 -12.234 1 94.5 143 ASN A C 1
ATOM 1163 O O . ASN A 1 143 ? 17.562 -2.018 -12.117 1 94.5 143 ASN A O 1
ATOM 1167 N N . ASP A 1 144 ? 16.656 -3.801 -12.969 1 90.56 144 ASP A N 1
ATOM 1168 C CA . ASP A 1 144 ? 17.875 -4.227 -13.633 1 90.56 144 ASP A CA 1
ATOM 1169 C C . ASP A 1 144 ? 17.875 -3.811 -15.102 1 90.56 144 ASP A C 1
ATOM 1171 O O . ASP A 1 144 ? 18.938 -3.65 -15.711 1 90.56 144 ASP A O 1
ATOM 1175 N N . ASP A 1 145 ? 16.797 -3.736 -15.742 1 88.19 145 ASP A N 1
ATOM 1176 C CA . ASP A 1 145 ? 16.594 -3.188 -17.078 1 88.19 145 ASP A CA 1
ATOM 1177 C C . ASP A 1 145 ? 17.125 -4.148 -18.156 1 88.19 145 ASP A C 1
ATOM 1179 O O . ASP A 1 145 ? 17.453 -3.727 -19.266 1 88.19 145 ASP A O 1
ATOM 1183 N N . PHE A 1 146 ? 17.344 -5.434 -17.906 1 83.88 146 PHE A N 1
ATOM 1184 C CA . PHE A 1 146 ? 17.891 -6.281 -18.953 1 83.88 146 PHE A CA 1
ATOM 1185 C C . PHE A 1 146 ? 17.016 -7.516 -19.172 1 83.88 146 PHE A C 1
ATOM 1187 O O . PHE A 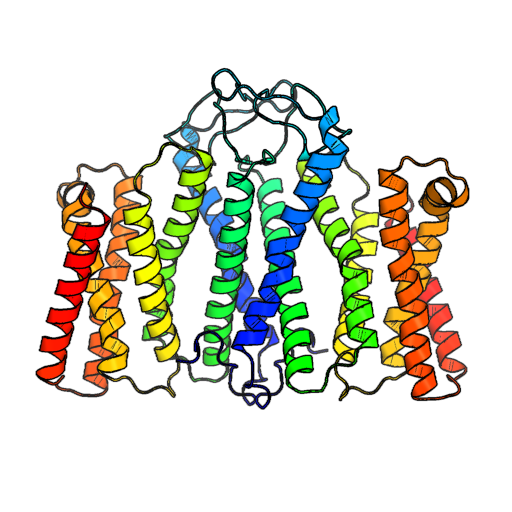1 146 ? 17.25 -8.289 -20.094 1 83.88 146 PHE A O 1
ATOM 1194 N N . TYR A 1 147 ? 16.062 -7.668 -18.422 1 86.62 147 TYR A N 1
ATOM 1195 C CA . TYR A 1 147 ? 15.219 -8.844 -18.578 1 86.62 147 TYR A CA 1
ATOM 1196 C C . TYR A 1 147 ? 14.336 -8.711 -19.812 1 86.62 147 TYR A C 1
ATOM 1198 O O . TYR A 1 147 ? 13.812 -7.629 -20.094 1 86.62 147 TYR A O 1
ATOM 1206 N N . THR A 1 148 ? 14.125 -9.836 -20.469 1 85.38 148 THR A N 1
ATOM 1207 C CA . THR A 1 148 ? 13.352 -9.812 -21.703 1 85.38 148 THR A CA 1
ATOM 1208 C C . THR A 1 148 ? 12.07 -10.625 -21.547 1 85.38 148 THR A C 1
ATOM 1210 O O . THR A 1 148 ? 11.25 -10.68 -22.469 1 85.38 148 THR A O 1
ATOM 1213 N N . GLN A 1 149 ? 11.805 -11.188 -20.469 1 87.19 149 GLN A N 1
ATOM 1214 C CA . GLN A 1 149 ? 10.703 -12.125 -20.281 1 87.19 149 GLN A CA 1
ATOM 1215 C C . GLN A 1 149 ? 9.43 -11.398 -19.844 1 87.19 149 GLN A C 1
ATOM 1217 O O . GLN A 1 149 ? 8.633 -11.945 -19.078 1 87.19 149 GLN A O 1
ATOM 1222 N N . TRP A 1 150 ? 9.188 -10.242 -20.344 1 91.5 150 TRP A N 1
ATOM 1223 C CA . TRP A 1 150 ? 8.047 -9.414 -19.938 1 91.5 150 TRP A CA 1
ATOM 1224 C C . TRP A 1 150 ? 6.734 -10.078 -20.344 1 91.5 150 TRP A C 1
ATOM 1226 O O . TRP A 1 150 ? 5.789 -10.117 -19.547 1 91.5 150 TRP A O 1
ATOM 1236 N N . HIS A 1 151 ? 6.73 -10.656 -21.516 1 91.44 151 HIS A N 1
ATOM 1237 C CA . HIS A 1 151 ? 5.488 -11.25 -22 1 91.44 151 HIS A CA 1
ATOM 1238 C C . HIS A 1 151 ? 5.129 -12.5 -21.219 1 91.44 151 HIS A C 1
ATOM 1240 O O . HIS A 1 151 ? 3.951 -12.75 -20.938 1 91.44 151 HIS A O 1
ATOM 1246 N N . HIS A 1 152 ? 6.156 -13.289 -20.922 1 91.69 152 HIS A N 1
ATOM 1247 C CA . HIS A 1 152 ? 5.938 -14.461 -20.078 1 91.69 152 HIS A CA 1
ATOM 1248 C C . HIS A 1 152 ? 5.344 -14.078 -18.734 1 91.69 152 HIS A C 1
ATOM 1250 O O . HIS A 1 152 ? 4.328 -14.633 -18.312 1 91.69 152 HIS A O 1
ATOM 1256 N N . GLN A 1 153 ? 5.961 -13.117 -18.203 1 93.94 153 GLN A N 1
ATOM 1257 C CA . GLN A 1 153 ? 5.531 -12.68 -16.875 1 93.94 153 GLN A CA 1
ATOM 1258 C C . GLN A 1 153 ? 4.125 -12.086 -16.922 1 93.94 153 GLN A C 1
ATOM 1260 O O . GLN A 1 153 ? 3.305 -12.344 -16.047 1 93.94 153 GLN A O 1
ATOM 1265 N N . LEU A 1 154 ? 3.844 -11.328 -17.906 1 95.44 154 LEU A N 1
ATOM 1266 C CA . LEU A 1 154 ? 2.525 -10.727 -18.062 1 95.44 154 LEU A CA 1
ATOM 1267 C C . LEU A 1 154 ? 1.452 -11.797 -18.234 1 95.44 154 LEU A C 1
ATOM 1269 O O . LEU A 1 154 ? 0.383 -11.711 -17.625 1 95.44 154 LEU A O 1
ATOM 1273 N N . TYR A 1 155 ? 1.701 -12.773 -19.016 1 96.44 155 TYR A N 1
ATOM 1274 C CA . TYR A 1 155 ? 0.746 -13.852 -19.25 1 96.44 155 TYR A CA 1
ATOM 1275 C C . TYR A 1 155 ? 0.392 -14.547 -17.938 1 96.44 155 TYR A C 1
ATOM 1277 O O . TYR A 1 155 ? -0.787 -14.711 -17.609 1 96.44 155 TYR A O 1
ATOM 1285 N N . PHE A 1 156 ? 1.405 -14.93 -17.219 1 96.06 156 PHE A N 1
ATOM 1286 C CA . PHE A 1 156 ? 1.183 -15.648 -15.961 1 96.06 156 PHE A CA 1
ATOM 1287 C C . PHE A 1 156 ? 0.482 -14.758 -14.945 1 96.06 156 PHE A C 1
ATOM 1289 O O . PHE A 1 156 ? -0.384 -15.219 -14.195 1 96.06 156 PHE A O 1
ATOM 1296 N N . THR A 1 157 ? 0.818 -13.5 -14.953 1 97.12 157 THR A N 1
ATOM 1297 C CA . THR A 1 157 ? 0.219 -12.57 -14 1 97.12 157 THR A CA 1
ATOM 1298 C C . THR A 1 157 ? -1.27 -12.391 -14.281 1 97.12 157 THR A C 1
ATOM 1300 O O . THR A 1 157 ? -2.1 -12.547 -13.383 1 97.12 157 THR A O 1
ATOM 1303 N N . VAL A 1 158 ? -1.607 -12.109 -15.477 1 96.75 158 VAL A N 1
ATOM 1304 C CA . VAL A 1 158 ? -2.986 -11.812 -15.844 1 96.75 158 VAL A CA 1
ATOM 1305 C C . VAL A 1 158 ? -3.855 -13.055 -15.648 1 96.75 158 VAL A C 1
ATOM 1307 O O . VAL A 1 158 ? -4.957 -12.969 -15.094 1 96.75 158 VAL A O 1
ATOM 1310 N N . SER A 1 159 ? -3.363 -14.18 -16.078 1 97.56 159 SER A N 1
ATOM 1311 C CA . SER A 1 159 ? -4.133 -15.406 -15.906 1 97.56 159 SER A CA 1
ATOM 1312 C C . SER A 1 159 ? -4.301 -15.758 -14.438 1 97.56 159 SER A C 1
ATOM 1314 O O . SER A 1 159 ? -5.383 -16.156 -14.008 1 97.56 159 SER A O 1
ATOM 1316 N N . GLU A 1 160 ? -3.236 -15.555 -13.672 1 97.69 160 GLU A N 1
ATOM 1317 C CA . GLU A 1 160 ? -3.309 -15.828 -12.242 1 97.69 160 GLU A CA 1
ATOM 1318 C C . GLU A 1 160 ? -4.305 -14.898 -11.555 1 97.69 160 GLU A C 1
ATOM 1320 O O . GLU A 1 160 ? -5.051 -15.328 -10.672 1 97.69 160 GLU A O 1
ATOM 1325 N N . VAL A 1 161 ? -4.297 -13.68 -11.906 1 97.31 161 VAL A N 1
ATOM 1326 C CA . VAL A 1 161 ? -5.234 -12.719 -11.328 1 97.31 161 VAL A CA 1
ATOM 1327 C C . VAL A 1 161 ? -6.664 -13.133 -11.672 1 97.31 161 VAL A C 1
ATOM 1329 O O . VAL A 1 161 ? -7.547 -13.102 -10.805 1 97.31 161 VAL A O 1
ATOM 1332 N N . GLY A 1 162 ? -6.871 -13.516 -12.891 1 96.88 162 GLY A N 1
ATOM 1333 C CA . GLY A 1 162 ? -8.188 -14 -13.281 1 96.88 162 GLY A CA 1
ATOM 1334 C C . GLY A 1 162 ? -8.648 -15.203 -12.484 1 96.88 162 GLY A C 1
ATOM 1335 O O . GLY A 1 162 ? -9.789 -15.234 -12.008 1 96.88 162 GLY A O 1
ATOM 1336 N N . ALA A 1 163 ? -7.789 -16.141 -12.336 1 97.69 163 ALA A N 1
ATOM 1337 C CA . ALA A 1 163 ? -8.117 -17.344 -11.562 1 97.69 163 ALA A CA 1
ATOM 1338 C C . ALA A 1 163 ? -8.391 -16.984 -10.102 1 97.69 163 ALA A C 1
ATOM 1340 O O . ALA A 1 163 ? -9.328 -17.5 -9.5 1 97.69 163 ALA A O 1
ATOM 1341 N N . SER A 1 164 ? -7.574 -16.125 -9.555 1 97.56 164 SER A N 1
ATOM 1342 C CA . SER A 1 164 ? -7.73 -15.734 -8.156 1 97.56 164 SER A CA 1
ATOM 1343 C C . SER A 1 164 ? -9.047 -14.992 -7.941 1 97.56 164 SER A C 1
ATOM 1345 O O . SER A 1 164 ? -9.672 -15.125 -6.887 1 97.56 164 SER A O 1
ATOM 1347 N N . TYR A 1 165 ? -9.367 -14.242 -8.898 1 95.94 165 TYR A N 1
ATOM 1348 C CA . TYR A 1 165 ? -10.664 -13.57 -8.812 1 95.94 165 TYR A CA 1
ATOM 1349 C C . TYR A 1 165 ? -11.797 -14.586 -8.727 1 95.94 165 TYR A C 1
ATOM 1351 O O . TYR A 1 165 ? -12.711 -14.438 -7.914 1 95.94 165 TYR A O 1
ATOM 1359 N N . ALA A 1 166 ? -11.758 -15.555 -9.555 1 97 166 ALA A N 1
ATOM 1360 C CA . ALA A 1 166 ? -12.766 -16.609 -9.539 1 97 166 ALA A CA 1
ATOM 1361 C C . ALA A 1 166 ? -12.766 -17.344 -8.203 1 97 166 ALA A C 1
ATOM 1363 O O . ALA A 1 166 ? -13.828 -17.656 -7.656 1 97 166 ALA A O 1
ATOM 1364 N N . VAL A 1 167 ? -11.609 -17.562 -7.699 1 98 167 VAL A N 1
ATOM 1365 C CA . VAL A 1 167 ? -11.477 -18.25 -6.414 1 98 167 VAL A CA 1
ATOM 1366 C C . VAL A 1 167 ? -12.109 -17.391 -5.312 1 98 167 VAL A C 1
ATOM 1368 O O . VAL A 1 167 ? -12.867 -17.906 -4.484 1 98 167 VAL A O 1
ATOM 1371 N N . LEU A 1 168 ? -11.883 -16.156 -5.34 1 95.81 168 LEU A N 1
ATOM 1372 C CA . LEU A 1 168 ? -12.414 -15.25 -4.324 1 95.81 168 LEU A CA 1
ATOM 1373 C C . LEU A 1 168 ? -13.938 -15.18 -4.41 1 95.81 168 LEU A C 1
ATOM 1375 O O . LEU A 1 168 ? -14.617 -15.094 -3.385 1 95.81 168 LEU A O 1
ATOM 1379 N N . ARG A 1 169 ? -14.43 -15.211 -5.57 1 94.69 169 ARG A N 1
ATOM 1380 C CA . ARG A 1 169 ? -15.875 -15.227 -5.75 1 94.69 169 ARG A CA 1
ATOM 1381 C C . ARG A 1 169 ? -16.484 -16.484 -5.148 1 94.69 169 ARG A C 1
ATOM 1383 O O . ARG A 1 169 ? -17.5 -16.406 -4.449 1 94.69 169 ARG A O 1
ATOM 1390 N N . LEU A 1 170 ? -15.852 -17.547 -5.391 1 96.81 170 LEU A N 1
ATOM 1391 C CA . LEU A 1 170 ? -16.375 -18.828 -4.93 1 96.81 170 LEU A CA 1
ATOM 1392 C C . LEU A 1 170 ? -16.094 -19.016 -3.443 1 96.81 170 LEU A C 1
ATOM 1394 O O . LEU A 1 170 ? -16.625 -19.953 -2.826 1 96.81 170 LEU A O 1
ATOM 1398 N N . ALA A 1 171 ? -15.328 -18.172 -2.887 1 96.94 171 ALA A N 1
ATOM 1399 C CA . ALA A 1 171 ? -15.039 -18.266 -1.456 1 96.94 171 ALA A CA 1
ATOM 1400 C C . ALA A 1 171 ? -16.281 -17.953 -0.631 1 96.94 171 ALA A C 1
ATOM 1402 O O . ALA A 1 171 ? -16.344 -18.266 0.558 1 96.94 171 ALA A O 1
ATOM 1403 N N . ASP A 1 172 ? -17.172 -17.281 -1.221 1 94.06 172 ASP A N 1
ATOM 1404 C CA . ASP A 1 172 ? -18.453 -17.016 -0.585 1 94.06 172 ASP A CA 1
ATOM 1405 C C . ASP A 1 172 ? -19.375 -18.234 -0.7 1 94.06 172 ASP A C 1
ATOM 1407 O O . ASP A 1 172 ? -19.75 -18.641 -1.806 1 94.06 172 ASP A O 1
ATOM 1411 N N . ARG A 1 173 ? -19.859 -18.734 0.369 1 94.69 173 ARG A N 1
ATOM 1412 C CA . ARG A 1 173 ? -20.703 -19.922 0.396 1 94.69 173 ARG A CA 1
ATOM 1413 C C . ARG A 1 173 ? -22.047 -19.641 -0.255 1 94.69 173 ARG A C 1
ATOM 1415 O O . ARG A 1 173 ? -22.75 -20.578 -0.649 1 94.69 173 ARG A O 1
ATOM 1422 N N . GLU A 1 174 ? -22.422 -18.422 -0.288 1 93.5 174 GLU A N 1
ATOM 1423 C CA . GLU A 1 174 ? -23.703 -18.062 -0.912 1 93.5 174 GLU A CA 1
ATOM 1424 C C . GLU A 1 174 ? -23.609 -18.156 -2.434 1 93.5 174 GLU A C 1
ATOM 1426 O O . GLU A 1 174 ? -24.625 -18.141 -3.123 1 93.5 174 GLU A O 1
ATOM 1431 N N . VAL A 1 175 ? -22.391 -18.203 -2.928 1 94.19 175 VAL A N 1
ATOM 1432 C CA . VAL A 1 175 ? -22.203 -18.375 -4.363 1 94.19 175 VAL A CA 1
ATOM 1433 C C . VAL A 1 175 ? -22.125 -19.859 -4.703 1 94.19 175 VAL A C 1
ATOM 1435 O O . VAL A 1 175 ? -21.266 -20.578 -4.195 1 94.19 175 VAL A O 1
ATOM 1438 N N . ASN A 1 176 ? -22.984 -20.281 -5.496 1 94.19 176 ASN A N 1
ATOM 1439 C CA . ASN A 1 176 ? -23.016 -21.703 -5.863 1 94.19 176 ASN A CA 1
ATOM 1440 C C . ASN A 1 176 ? -21.781 -22.094 -6.688 1 94.19 176 ASN A C 1
ATOM 1442 O O . ASN A 1 176 ? -21.344 -21.328 -7.551 1 94.19 176 ASN A O 1
ATOM 1446 N N . VAL A 1 177 ? -21.344 -23.266 -6.383 1 95.5 177 VAL A N 1
ATOM 1447 C CA . VAL A 1 177 ? -20.25 -23.828 -7.18 1 95.5 177 VAL A CA 1
ATOM 1448 C C . VAL A 1 177 ? -20.812 -24.438 -8.461 1 95.5 177 VAL A C 1
ATOM 1450 O O . VAL A 1 177 ? -21.531 -25.438 -8.422 1 95.5 177 VAL A O 1
ATOM 1453 N N . THR A 1 178 ? -20.5 -23.781 -9.539 1 94.19 178 THR A N 1
ATOM 1454 C CA . THR A 1 178 ? -20.969 -24.25 -10.836 1 94.19 178 THR A CA 1
ATOM 1455 C C . THR A 1 178 ? -19.812 -24.531 -11.773 1 94.19 178 THR A C 1
ATOM 1457 O O . THR A 1 178 ? -18.672 -24.172 -11.484 1 94.19 178 THR A O 1
ATOM 1460 N N . SER A 1 179 ? -20.141 -25.172 -12.875 1 94.38 179 SER A N 1
ATOM 1461 C CA . SER A 1 179 ? -19.125 -25.438 -13.891 1 94.38 179 SER A CA 1
ATOM 1462 C C . SER A 1 179 ? -18.516 -24.141 -14.422 1 94.38 179 SER A C 1
ATOM 1464 O O . SER A 1 179 ? -17.312 -24.062 -14.641 1 94.38 179 SER A O 1
ATOM 1466 N N . ARG A 1 180 ? -19.312 -23.156 -14.617 1 93.12 180 ARG A N 1
ATOM 1467 C CA . ARG A 1 180 ? -18.859 -21.891 -15.156 1 93.12 180 ARG A CA 1
ATOM 1468 C C . ARG A 1 180 ? -17.906 -21.188 -14.188 1 93.12 180 ARG A C 1
ATOM 1470 O O . ARG A 1 180 ? -16.953 -20.516 -14.609 1 93.12 180 ARG A O 1
ATOM 1477 N N . GLY A 1 181 ? -18.156 -21.375 -12.938 1 95 181 GLY A N 1
ATOM 1478 C CA . GLY A 1 181 ? -17.328 -20.75 -11.93 1 95 181 GLY A CA 1
ATOM 1479 C C . GLY A 1 181 ? -15.992 -21.422 -11.742 1 95 181 GLY A C 1
ATOM 1480 O O . GLY A 1 181 ? -14.992 -20.781 -11.445 1 95 181 GLY A O 1
ATOM 1481 N N . VAL A 1 182 ? -15.992 -22.672 -11.938 1 96.94 182 VAL A N 1
ATOM 1482 C CA . VAL A 1 182 ? -14.812 -23.484 -11.648 1 96.94 182 VAL A CA 1
ATOM 1483 C C . VAL A 1 182 ? -13.914 -23.547 -12.875 1 96.94 182 VAL A C 1
ATOM 1485 O O . VAL A 1 182 ? -12.695 -23.688 -12.758 1 96.94 182 VAL A O 1
ATOM 1488 N N . LEU A 1 183 ? -14.484 -23.375 -14 1 97 183 LEU A N 1
ATOM 1489 C CA . LEU A 1 183 ? -13.82 -23.578 -15.281 1 97 183 LEU A CA 1
ATOM 1490 C C . LEU A 1 183 ? -12.562 -22.719 -15.398 1 97 183 LEU A C 1
ATOM 1492 O O . LEU A 1 183 ? -11.484 -23.234 -15.695 1 97 183 LEU A O 1
ATOM 1496 N N . PRO A 1 184 ? -12.602 -21.422 -15.141 1 97.56 184 PRO A N 1
ATOM 1497 C CA . PRO A 1 184 ? -11.398 -20.594 -15.305 1 97.56 184 PRO A CA 1
ATOM 1498 C C . PRO A 1 184 ? -10.297 -20.953 -14.305 1 97.56 184 PRO A C 1
ATOM 1500 O O . PRO A 1 184 ? -9.109 -20.844 -14.625 1 97.56 184 PRO A O 1
ATOM 1503 N N . ILE A 1 185 ? -10.648 -21.406 -13.133 1 98.56 185 ILE A N 1
ATOM 1504 C CA . ILE A 1 185 ? -9.672 -21.781 -12.117 1 98.56 185 ILE A CA 1
ATOM 1505 C C . ILE A 1 185 ? -8.898 -23.016 -12.57 1 98.56 185 ILE A C 1
ATOM 1507 O O . ILE A 1 185 ? -7.664 -22.984 -12.625 1 98.56 185 ILE A O 1
ATOM 1511 N N . VAL A 1 186 ? -9.633 -24 -12.969 1 98.5 186 VAL A N 1
ATOM 1512 C CA . VAL A 1 186 ? -9.039 -25.281 -13.367 1 98.5 186 VAL A CA 1
ATOM 1513 C C . VAL A 1 186 ? -8.25 -25.109 -14.664 1 98.5 186 VAL A C 1
ATOM 1515 O O . VAL A 1 186 ? -7.148 -25.641 -14.797 1 98.5 186 VAL A O 1
ATOM 1518 N N . ALA A 1 187 ? -8.812 -24.375 -15.57 1 98.69 187 ALA A N 1
ATOM 1519 C CA . ALA A 1 187 ? -8.141 -24.141 -16.844 1 98.69 187 ALA A CA 1
ATOM 1520 C C . ALA A 1 187 ? -6.785 -23.484 -16.641 1 98.69 187 ALA A C 1
ATOM 1522 O O . ALA A 1 187 ? -5.777 -23.938 -17.188 1 98.69 187 ALA A O 1
ATOM 1523 N N . VAL A 1 188 ? -6.75 -22.438 -15.867 1 98.56 188 VAL A N 1
ATOM 1524 C CA . VAL A 1 188 ? -5.508 -21.719 -15.625 1 98.56 188 VAL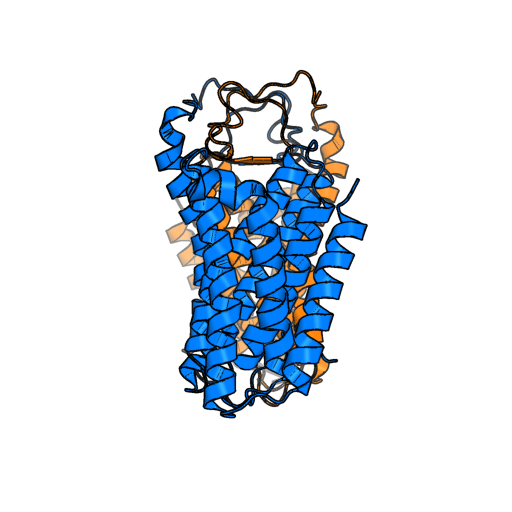 A CA 1
ATOM 1525 C C . VAL A 1 188 ? -4.516 -22.625 -14.891 1 98.56 188 VAL A C 1
ATOM 1527 O O . VAL A 1 188 ? -3.33 -22.641 -15.219 1 98.56 188 VAL A O 1
ATOM 1530 N N . GLY A 1 189 ? -5.043 -23.344 -13.914 1 98.5 189 GLY A N 1
ATOM 1531 C CA . GLY A 1 189 ? -4.188 -24.297 -13.219 1 98.5 189 GLY A CA 1
ATOM 1532 C C . GLY A 1 189 ? -3.533 -25.297 -14.148 1 98.5 189 GLY A C 1
ATOM 1533 O O . GLY A 1 189 ? -2.336 -25.562 -14.031 1 98.5 189 GLY A O 1
ATOM 1534 N N . MET A 1 190 ? -4.289 -25.797 -15.062 1 98.38 190 MET A N 1
ATOM 1535 C CA . MET A 1 190 ? -3.777 -26.797 -15.992 1 98.38 190 MET A CA 1
ATOM 1536 C C . MET A 1 190 ? -2.762 -26.188 -16.953 1 98.38 190 MET A C 1
ATOM 1538 O O . MET A 1 190 ? -1.708 -26.766 -17.203 1 98.38 190 MET A O 1
ATOM 1542 N N . VAL A 1 191 ? -3.051 -25.062 -17.469 1 98.12 191 VAL A N 1
ATOM 1543 C CA . VAL A 1 191 ? -2.141 -24.391 -18.391 1 98.12 191 VAL A CA 1
ATOM 1544 C C . VAL A 1 191 ? -0.818 -24.094 -17.688 1 98.12 191 VAL A C 1
ATOM 1546 O O . VAL A 1 191 ? 0.254 -24.391 -18.234 1 98.12 191 VAL A O 1
ATOM 1549 N N . HIS A 1 192 ? -0.882 -23.516 -16.516 1 97.69 192 HIS A N 1
ATOM 1550 C CA . HIS A 1 192 ? 0.314 -23.172 -15.766 1 97.69 192 HIS A CA 1
ATOM 1551 C C . HIS A 1 192 ? 1.143 -24.406 -15.43 1 97.69 192 HIS A C 1
ATOM 1553 O O . HIS A 1 192 ? 2.369 -24.391 -15.555 1 97.69 192 HIS A O 1
ATOM 1559 N N . ALA A 1 193 ? 0.433 -25.438 -15.008 1 96.62 193 ALA A N 1
ATOM 1560 C CA . ALA A 1 193 ? 1.13 -26.672 -14.672 1 96.62 193 ALA A CA 1
ATOM 1561 C C . ALA A 1 193 ? 1.847 -27.25 -15.891 1 96.62 193 ALA A C 1
ATOM 1563 O O . ALA A 1 193 ? 3 -27.672 -15.797 1 96.62 193 ALA A O 1
ATOM 1564 N N . PHE A 1 194 ? 1.196 -27.203 -16.984 1 96 194 PHE A N 1
ATOM 1565 C CA . PHE A 1 194 ? 1.779 -27.719 -18.219 1 96 194 PHE A CA 1
ATOM 1566 C C . PHE A 1 194 ? 2.99 -26.891 -18.625 1 96 194 PHE A C 1
ATOM 1568 O O . PHE A 1 194 ? 4.043 -27.438 -18.953 1 96 194 PHE A O 1
ATOM 1575 N N . LEU A 1 195 ? 2.84 -25.641 -18.609 1 94.5 195 LEU A N 1
ATOM 1576 C CA . LEU A 1 195 ? 3.912 -24.75 -19.016 1 94.5 195 LEU A CA 1
ATOM 1577 C C . LEU A 1 195 ? 5.098 -24.844 -18.062 1 94.5 195 LEU A C 1
ATOM 1579 O O . LEU A 1 195 ? 6.254 -24.812 -18.5 1 94.5 195 LEU A O 1
ATOM 1583 N N . ALA A 1 196 ? 4.801 -24.953 -16.828 1 92.38 196 ALA A N 1
ATOM 1584 C CA . ALA A 1 196 ? 5.859 -25.094 -15.828 1 92.38 196 ALA A CA 1
ATOM 1585 C C . ALA A 1 196 ? 6.621 -26.406 -16.031 1 92.38 196 ALA A C 1
ATOM 1587 O O . ALA A 1 196 ? 7.848 -26.438 -15.875 1 92.38 196 ALA A O 1
ATOM 1588 N N . ALA A 1 197 ? 5.938 -27.453 -16.328 1 90.44 197 ALA A N 1
ATOM 1589 C CA . ALA A 1 197 ? 6.551 -28.75 -16.562 1 90.44 197 ALA A CA 1
ATOM 1590 C C . ALA A 1 197 ? 7.48 -28.719 -17.766 1 90.44 197 ALA A C 1
ATOM 1592 O O . ALA A 1 197 ? 8.531 -29.359 -17.766 1 90.44 197 ALA A O 1
ATOM 1593 N N . ARG A 1 198 ? 7.223 -27.906 -18.688 1 86.38 198 ARG A N 1
ATOM 1594 C CA . ARG A 1 198 ? 8.008 -27.844 -19.922 1 86.38 198 ARG A CA 1
ATOM 1595 C C . ARG A 1 198 ? 9.195 -26.891 -19.75 1 86.38 198 ARG A C 1
ATOM 1597 O O . ARG A 1 198 ? 10.164 -26.969 -20.516 1 86.38 198 ARG A O 1
ATOM 1604 N N . ASP A 1 199 ? 9.062 -26.062 -18.938 1 82 199 ASP A N 1
ATOM 1605 C CA . ASP A 1 199 ? 10.109 -25.062 -18.766 1 82 199 ASP A CA 1
ATOM 1606 C C . ASP A 1 199 ? 11.195 -25.547 -17.812 1 82 199 ASP A C 1
ATOM 1608 O O . ASP A 1 199 ? 12.086 -26.297 -18.203 1 82 199 ASP A O 1
ATOM 1612 N N . GLN A 1 200 ? 11.039 -25.297 -16.578 1 81.69 200 GLN A N 1
ATOM 1613 C CA . GLN A 1 200 ? 12.188 -25.484 -15.688 1 81.69 200 GLN A CA 1
ATOM 1614 C C . GLN A 1 200 ? 11.891 -26.531 -14.625 1 81.69 200 GLN A C 1
ATOM 1616 O O . GLN A 1 200 ? 12.805 -27.031 -13.969 1 81.69 200 GLN A O 1
ATOM 1621 N N . PHE A 1 201 ? 10.641 -27.016 -14.5 1 85.56 201 PHE A N 1
ATOM 1622 C CA . PHE A 1 201 ? 10.273 -27.859 -13.367 1 85.56 201 PHE A CA 1
ATOM 1623 C C . PHE A 1 201 ? 10.898 -29.25 -13.5 1 85.56 201 PHE A C 1
ATOM 1625 O O . PHE A 1 201 ? 11.477 -29.766 -12.539 1 85.56 201 PHE A O 1
ATOM 1632 N N . VAL A 1 202 ? 10.734 -29.75 -14.594 1 82.75 202 VAL A N 1
ATOM 1633 C CA . VAL A 1 202 ? 11.273 -31.094 -14.805 1 82.75 202 VAL A CA 1
ATOM 1634 C C . VAL A 1 202 ? 12.789 -31.078 -14.609 1 82.75 202 VAL A C 1
ATOM 1636 O O . VAL A 1 202 ? 13.328 -31.922 -13.875 1 82.75 202 VAL A O 1
ATOM 1639 N N . GLU A 1 203 ? 13.398 -30.125 -15.109 1 85.75 203 GLU A N 1
ATOM 1640 C CA . GLU A 1 203 ? 14.859 -30.047 -15.023 1 85.75 203 GLU A CA 1
ATOM 1641 C C . GLU A 1 203 ? 15.312 -29.734 -13.602 1 85.75 203 GLU A C 1
ATOM 1643 O O . GLU A 1 203 ? 16.188 -30.422 -13.062 1 85.75 203 GLU A O 1
ATOM 1648 N N . ASN A 1 204 ? 14.688 -28.875 -12.984 1 88.44 204 ASN A N 1
ATOM 1649 C CA . ASN A 1 204 ? 15.156 -28.406 -11.68 1 88.44 204 ASN A CA 1
ATOM 1650 C C . ASN A 1 204 ? 14.711 -29.344 -10.555 1 88.44 204 ASN A C 1
ATOM 1652 O O . ASN A 1 204 ? 15.469 -29.594 -9.617 1 88.44 204 ASN A O 1
ATOM 1656 N N . VAL A 1 205 ? 13.562 -29.875 -10.656 1 85.5 205 VAL A N 1
ATOM 1657 C CA . VAL A 1 205 ? 12.977 -30.594 -9.523 1 85.5 205 VAL A CA 1
ATOM 1658 C C . VAL A 1 205 ? 13.039 -32.094 -9.773 1 85.5 205 VAL A C 1
ATOM 1660 O O . VAL A 1 205 ? 13.625 -32.844 -8.984 1 85.5 205 VAL A O 1
ATOM 1663 N N . LEU A 1 206 ? 12.523 -32.5 -10.914 1 88.44 206 LEU A N 1
ATOM 1664 C CA . LEU A 1 206 ? 12.43 -33.938 -11.156 1 88.44 206 LEU A CA 1
ATOM 1665 C C . LEU A 1 206 ? 13.797 -34.5 -11.508 1 88.44 206 LEU A C 1
ATOM 1667 O O . LEU A 1 206 ? 14.148 -35.594 -11.047 1 88.44 206 LEU A O 1
ATOM 1671 N N . ALA A 1 207 ? 14.531 -33.75 -12.273 1 88.94 207 ALA A N 1
ATOM 1672 C CA . ALA A 1 207 ? 15.859 -34.219 -12.656 1 88.94 207 ALA A CA 1
ATOM 1673 C C . ALA A 1 207 ? 16.906 -33.812 -11.633 1 88.94 207 ALA A C 1
ATOM 1675 O O . ALA A 1 207 ? 18.078 -34.125 -11.766 1 88.94 207 ALA A O 1
ATOM 1676 N N . ALA A 1 208 ? 16.516 -33 -10.672 1 88.44 208 ALA A N 1
ATOM 1677 C CA . ALA A 1 208 ? 17.344 -32.594 -9.539 1 88.44 208 ALA A CA 1
ATOM 1678 C C . ALA A 1 208 ? 18.578 -31.812 -10.023 1 88.44 208 ALA A C 1
ATOM 1680 O O . ALA A 1 208 ? 19.688 -32.031 -9.531 1 88.44 208 ALA A O 1
ATOM 1681 N N . ARG A 1 209 ? 18.422 -31.031 -11.031 1 89.25 209 ARG A N 1
ATOM 1682 C CA . ARG A 1 209 ? 19.547 -30.281 -11.586 1 89.25 209 ARG A CA 1
ATOM 1683 C C . ARG A 1 209 ? 19.531 -28.828 -11.133 1 89.25 209 ARG A C 1
ATOM 1685 O O . ARG A 1 209 ? 20.453 -28.078 -11.414 1 89.25 209 ARG A O 1
ATOM 1692 N N . GLY A 1 210 ? 18.516 -28.516 -10.445 1 86.81 210 GLY A N 1
ATOM 1693 C CA . GLY A 1 210 ? 18.375 -27.125 -10.039 1 86.81 210 GLY A CA 1
ATOM 1694 C C . GLY A 1 210 ? 19.016 -26.828 -8.695 1 86.81 210 GLY A C 1
ATOM 1695 O O . GLY A 1 210 ? 19.141 -27.719 -7.855 1 86.81 210 GLY A O 1
ATOM 1696 N N . LEU A 1 211 ? 19.375 -25.547 -8.539 1 81.38 211 LEU A N 1
ATOM 1697 C CA . LEU A 1 211 ? 19.812 -25.062 -7.23 1 81.38 211 LEU A CA 1
ATOM 1698 C C . LEU A 1 211 ? 18.656 -25.047 -6.238 1 81.38 211 LEU A C 1
ATOM 1700 O O . LEU A 1 211 ? 17.5 -25.062 -6.637 1 81.38 211 LEU A O 1
ATOM 1704 N N . ALA A 1 212 ? 19 -25.016 -4.973 1 81.88 212 ALA A N 1
ATOM 1705 C CA . ALA A 1 212 ? 18 -25.078 -3.914 1 81.88 212 ALA A CA 1
ATOM 1706 C C . ALA A 1 212 ? 16.938 -24 -4.09 1 81.88 212 ALA A C 1
ATOM 1708 O O . ALA A 1 212 ? 15.742 -24.266 -3.973 1 81.88 212 ALA A O 1
ATOM 1709 N N . HIS A 1 213 ? 17.359 -22.766 -4.359 1 80.31 213 HIS A N 1
ATOM 1710 C CA . HIS A 1 213 ? 16.406 -21.672 -4.484 1 80.31 213 HIS A CA 1
ATOM 1711 C C . HIS A 1 213 ? 15.531 -21.844 -5.723 1 80.31 213 HIS A C 1
ATOM 1713 O O . HIS A 1 213 ? 14.375 -21.422 -5.73 1 80.31 213 HIS A O 1
ATOM 1719 N N . GLN A 1 214 ? 15.984 -22.516 -6.73 1 86.12 214 GLN A N 1
ATOM 1720 C CA . GLN A 1 214 ? 15.203 -22.781 -7.938 1 86.12 214 GLN A CA 1
ATOM 1721 C C . GLN A 1 214 ? 14.164 -23.875 -7.688 1 86.12 214 GLN A C 1
ATOM 1723 O O . GLN A 1 214 ? 13.031 -23.766 -8.148 1 86.12 214 GLN A O 1
ATOM 1728 N N . VAL A 1 215 ? 14.609 -24.812 -6.957 1 89.38 215 VAL A N 1
ATOM 1729 C CA . VAL A 1 215 ? 13.711 -25.906 -6.625 1 89.38 215 VAL A CA 1
ATOM 1730 C C . VAL A 1 215 ? 12.562 -25.406 -5.766 1 89.38 215 VAL A C 1
ATOM 1732 O O . VAL A 1 215 ? 11.391 -25.703 -6.039 1 89.38 215 VAL A O 1
ATOM 1735 N N . VAL A 1 216 ? 12.922 -24.641 -4.75 1 86.69 216 VAL A N 1
ATOM 1736 C CA . VAL A 1 216 ? 11.898 -24.094 -3.852 1 86.69 216 VAL A CA 1
ATOM 1737 C C . VAL A 1 216 ? 10.922 -23.234 -4.641 1 86.69 216 VAL A C 1
ATOM 1739 O O . VAL A 1 216 ? 9.703 -23.344 -4.465 1 86.69 216 VAL A O 1
ATOM 1742 N N . ARG A 1 217 ? 11.438 -22.375 -5.473 1 89.81 217 ARG A N 1
ATOM 1743 C CA . ARG A 1 217 ? 10.602 -21.516 -6.301 1 89.81 217 ARG A CA 1
ATOM 1744 C C . ARG A 1 217 ? 9.672 -22.328 -7.188 1 89.81 217 ARG A C 1
ATOM 1746 O O . ARG A 1 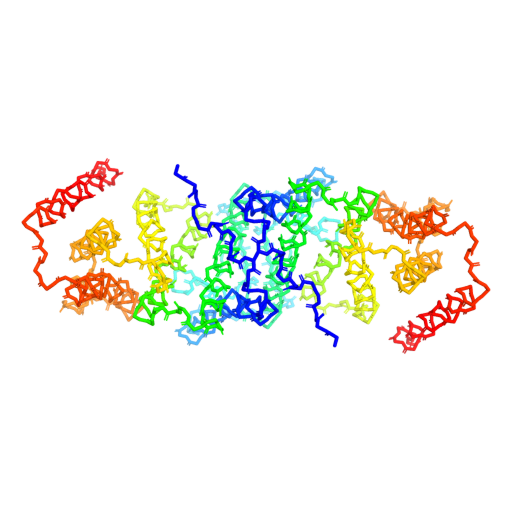217 ? 8.469 -22.094 -7.227 1 89.81 217 ARG A O 1
ATOM 1753 N N . ASP A 1 218 ? 10.188 -23.344 -7.863 1 93.38 218 ASP A N 1
ATOM 1754 C CA . ASP A 1 218 ? 9.406 -24.125 -8.82 1 93.38 218 ASP A CA 1
ATOM 1755 C C . ASP A 1 218 ? 8.328 -24.938 -8.109 1 93.38 218 ASP A C 1
ATOM 1757 O O . ASP A 1 218 ? 7.211 -25.062 -8.609 1 93.38 218 ASP A O 1
ATOM 1761 N N . VAL A 1 219 ? 8.648 -25.469 -6.988 1 93.31 219 VAL A N 1
ATOM 1762 C CA . VAL A 1 219 ? 7.676 -26.219 -6.207 1 93.31 219 VAL A CA 1
ATOM 1763 C C . VAL A 1 219 ? 6.578 -25.281 -5.711 1 93.31 219 VAL A C 1
ATOM 1765 O O . VAL A 1 219 ? 5.391 -25.609 -5.785 1 93.31 219 VAL A O 1
ATOM 1768 N N . ALA A 1 220 ? 7 -24.141 -5.234 1 93.69 220 ALA A N 1
ATOM 1769 C CA . ALA A 1 220 ? 6.051 -23.172 -4.691 1 93.69 220 ALA A CA 1
ATOM 1770 C C . ALA A 1 220 ? 5.152 -22.609 -5.789 1 93.69 220 ALA A C 1
ATOM 1772 O O . ALA A 1 220 ? 4.086 -22.047 -5.504 1 93.69 220 ALA A O 1
ATOM 1773 N N . LEU A 1 221 ? 5.547 -22.781 -7.02 1 95.06 221 LEU A N 1
ATOM 1774 C CA . LEU A 1 221 ? 4.727 -22.344 -8.148 1 95.06 221 LEU A CA 1
ATOM 1775 C C . LEU A 1 221 ? 3.857 -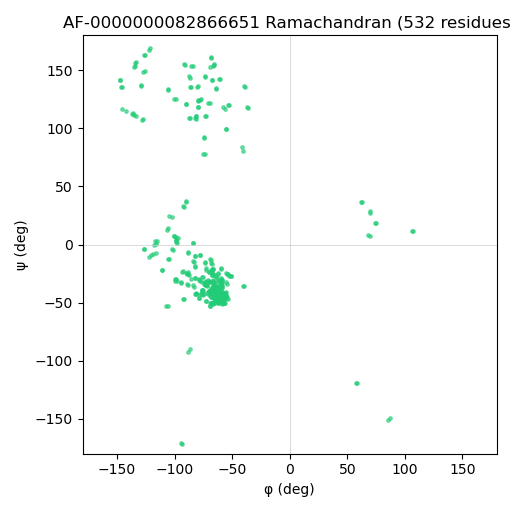23.5 -8.656 1 95.06 221 LEU A C 1
ATOM 1777 O O . LEU A 1 221 ? 2.693 -23.281 -9.008 1 95.06 221 LEU A O 1
ATOM 1781 N N . MET A 1 222 ? 4.328 -24.703 -8.562 1 95.62 222 MET A N 1
ATOM 1782 C CA . MET A 1 222 ? 3.646 -25.859 -9.117 1 95.62 222 MET A CA 1
ATOM 1783 C C . MET A 1 222 ? 2.545 -26.344 -8.18 1 95.62 222 MET A C 1
ATOM 1785 O O . MET A 1 222 ? 1.447 -26.688 -8.625 1 95.62 222 MET A O 1
ATOM 1789 N N . VAL A 1 223 ? 2.814 -26.359 -6.949 1 95.75 223 VAL A N 1
ATOM 1790 C CA . VAL A 1 223 ? 1.88 -26.906 -5.973 1 95.75 223 VAL A CA 1
ATOM 1791 C C . VAL A 1 223 ? 0.569 -26.125 -6.02 1 95.75 223 VAL A C 1
ATOM 1793 O O . VAL A 1 223 ? -0.509 -26.719 -6.133 1 95.75 223 VAL A O 1
ATOM 1796 N N . PRO A 1 224 ? 0.601 -24.812 -5.984 1 97.44 224 PRO A N 1
ATOM 1797 C CA . PRO A 1 224 ? -0.659 -24.078 -6.113 1 97.44 224 PRO A CA 1
ATOM 1798 C C . PRO A 1 224 ? -1.387 -24.375 -7.422 1 97.44 224 PRO A C 1
ATOM 1800 O O . PRO A 1 224 ? -2.617 -24.453 -7.441 1 97.44 224 PRO A O 1
ATOM 1803 N N . ASP A 1 225 ? -0.687 -24.531 -8.469 1 97.94 225 ASP A N 1
ATOM 1804 C CA . ASP A 1 225 ? -1.314 -24.844 -9.75 1 97.94 225 ASP A CA 1
ATOM 1805 C C . ASP A 1 225 ? -2.059 -26.172 -9.688 1 97.94 225 ASP A C 1
ATOM 1807 O O . ASP A 1 225 ? -3.193 -26.281 -10.156 1 97.94 225 ASP A O 1
ATOM 1811 N N . LEU A 1 226 ? -1.455 -27.141 -9.102 1 97.94 226 LEU A N 1
ATOM 1812 C CA . LEU A 1 226 ? -2.086 -28.453 -8.961 1 97.94 226 LEU A CA 1
ATOM 1813 C C . LEU A 1 226 ? -3.316 -28.375 -8.062 1 97.94 226 LEU A C 1
ATOM 1815 O O . LEU A 1 226 ? -4.344 -28.984 -8.359 1 97.94 226 LEU A O 1
ATOM 1819 N N . LEU A 1 227 ? -3.189 -27.641 -7.047 1 98.38 227 LEU A N 1
ATOM 1820 C CA . LEU A 1 227 ? -4.324 -27.484 -6.145 1 98.38 227 LEU A CA 1
ATOM 1821 C C . LEU A 1 227 ? -5.457 -26.719 -6.832 1 98.38 227 LEU A C 1
ATOM 1823 O O . LEU A 1 227 ? -6.633 -26.969 -6.559 1 98.38 227 LEU A O 1
ATOM 1827 N N . HIS A 1 228 ? -5.137 -25.812 -7.715 1 98.62 228 HIS A N 1
ATOM 1828 C CA . HIS A 1 228 ? -6.141 -25.062 -8.469 1 98.62 228 HIS A CA 1
ATOM 1829 C C . HIS A 1 228 ? -6.863 -25.969 -9.461 1 98.62 228 HIS A C 1
ATOM 1831 O O . HIS A 1 228 ? -7.906 -25.594 -10 1 98.62 228 HIS A O 1
ATOM 1837 N N . ILE A 1 229 ? -6.359 -27.109 -9.672 1 98.31 229 ILE A N 1
ATOM 1838 C CA . ILE A 1 229 ? -7.059 -28.094 -10.484 1 98.31 229 ILE A CA 1
ATOM 1839 C C . ILE A 1 229 ? -7.914 -28.984 -9.586 1 98.31 229 ILE A C 1
ATOM 1841 O O . ILE A 1 229 ? -9.125 -29.109 -9.781 1 98.31 229 ILE A O 1
ATOM 1845 N N . LEU A 1 230 ? -7.398 -29.453 -8.555 1 98.19 230 LEU A N 1
ATOM 1846 C CA . LEU A 1 230 ? -7.992 -30.516 -7.762 1 98.19 230 LEU A CA 1
ATOM 1847 C C . LEU A 1 230 ? -9.094 -29.969 -6.863 1 98.19 230 LEU A C 1
ATOM 1849 O O . LEU A 1 230 ? -10.188 -30.547 -6.801 1 98.19 230 LEU A O 1
ATOM 1853 N N . VAL A 1 231 ? -8.828 -28.891 -6.215 1 98.06 231 VAL A N 1
ATOM 1854 C CA . VAL A 1 231 ? -9.727 -28.406 -5.18 1 98.06 231 VAL A CA 1
ATOM 1855 C C . VAL A 1 231 ? -11.031 -27.922 -5.812 1 98.06 231 VAL A C 1
ATOM 1857 O O . VAL A 1 231 ? -12.117 -28.328 -5.402 1 98.06 231 VAL A O 1
ATOM 1860 N N . PRO A 1 232 ? -11.008 -27.094 -6.82 1 97.44 232 PRO A N 1
ATOM 1861 C CA . PRO A 1 232 ? -12.266 -26.656 -7.43 1 97.44 232 PRO A CA 1
ATOM 1862 C C . PRO A 1 232 ? -13.047 -27.828 -8.047 1 97.44 232 PRO A C 1
ATOM 1864 O O . PRO A 1 232 ? -14.281 -27.844 -7.996 1 97.44 232 PRO A O 1
ATOM 1867 N N . LEU A 1 233 ? -12.367 -28.781 -8.617 1 96.62 233 LEU A N 1
ATOM 1868 C CA . LEU A 1 233 ? -13.047 -29.953 -9.164 1 96.62 233 LEU A CA 1
ATOM 1869 C C . LEU A 1 233 ? -13.727 -30.75 -8.062 1 96.62 233 LEU A C 1
ATOM 1871 O O . LEU A 1 233 ? -14.859 -31.219 -8.234 1 96.62 233 LEU A O 1
ATOM 1875 N N . ALA A 1 234 ? -13.047 -30.891 -6.988 1 96.25 234 ALA A N 1
ATOM 1876 C CA . ALA A 1 234 ? -13.641 -31.578 -5.844 1 96.25 234 ALA A CA 1
ATOM 1877 C C . ALA A 1 234 ? -14.883 -30.859 -5.344 1 96.25 234 ALA A C 1
ATOM 1879 O O . ALA A 1 234 ? -15.898 -31.484 -5.031 1 96.25 234 ALA A O 1
ATOM 1880 N N . CYS A 1 235 ? -14.781 -29.594 -5.297 1 95.25 235 CYS A N 1
ATOM 1881 C CA . CYS A 1 235 ? -15.93 -28.797 -4.867 1 95.25 235 CYS A CA 1
ATOM 1882 C C . CYS A 1 235 ? -17.078 -28.938 -5.852 1 95.25 235 CYS A C 1
ATOM 1884 O O . CYS A 1 235 ? -18.25 -29.016 -5.445 1 95.25 235 CYS A O 1
ATOM 1886 N N . LEU A 1 236 ? -16.75 -28.938 -7.09 1 94.94 236 LEU A N 1
ATOM 1887 C CA . LEU A 1 236 ? -17.781 -29.094 -8.117 1 94.94 236 LEU A CA 1
ATOM 1888 C C . LEU A 1 236 ? -18.438 -30.453 -8.031 1 94.94 236 LEU A C 1
ATOM 1890 O O . LEU A 1 236 ? -19.672 -30.562 -8.109 1 94.94 236 LEU A O 1
ATOM 1894 N N . MET A 1 237 ? -17.719 -31.438 -7.809 1 94 237 MET A N 1
ATOM 1895 C CA . MET A 1 237 ? -18.219 -32.812 -7.73 1 94 237 MET A CA 1
ATOM 1896 C C . MET A 1 237 ? -19.047 -33 -6.465 1 94 237 MET A C 1
ATOM 1898 O O . MET A 1 237 ? -19.984 -33.781 -6.453 1 94 237 MET A O 1
ATOM 1902 N N . ALA A 1 238 ? -18.688 -32.281 -5.461 1 91.56 238 ALA A N 1
ATOM 1903 C CA . ALA A 1 238 ? -19.469 -32.344 -4.234 1 91.56 238 ALA A CA 1
ATOM 1904 C C . ALA A 1 238 ? -20.844 -31.672 -4.438 1 91.56 238 ALA A C 1
ATOM 1906 O O . ALA A 1 238 ? -21.828 -32.094 -3.82 1 91.56 238 ALA A O 1
ATOM 1907 N N . ALA A 1 239 ? -20.844 -30.703 -5.254 1 87.88 239 ALA A N 1
ATOM 1908 C CA . ALA A 1 239 ? -22.094 -30 -5.539 1 87.88 239 ALA A CA 1
ATOM 1909 C C . ALA A 1 239 ? -22.922 -30.75 -6.574 1 87.88 239 ALA A C 1
ATOM 1911 O O . ALA A 1 239 ? -24.156 -30.781 -6.5 1 87.88 239 ALA A O 1
ATOM 1912 N N . ARG A 1 240 ? -22.234 -31.25 -7.617 1 84.25 240 ARG A N 1
ATOM 1913 C CA . ARG A 1 240 ? -22.844 -32.031 -8.688 1 84.25 240 ARG A CA 1
ATOM 1914 C C . ARG A 1 240 ? -22 -33.25 -9.008 1 84.25 240 ARG A C 1
ATOM 1916 O O . ARG A 1 240 ? -20.969 -33.156 -9.664 1 84.25 240 ARG A O 1
ATOM 1923 N N . PRO A 1 241 ? -22.469 -34.344 -8.719 1 74.06 241 PRO A N 1
ATOM 1924 C CA . PRO A 1 241 ? -21.625 -35.562 -8.766 1 74.06 241 PRO A CA 1
ATOM 1925 C C . PRO A 1 241 ? -21.047 -35.812 -10.148 1 74.06 241 PRO A C 1
ATOM 1927 O O . PRO A 1 241 ? -19.953 -36.375 -10.273 1 74.06 241 PRO A O 1
ATOM 1930 N N . THR A 1 242 ? -21.688 -35.5 -11.195 1 80.5 242 THR A N 1
ATOM 1931 C CA . THR A 1 242 ? -21.078 -35.781 -12.5 1 80.5 242 THR A CA 1
ATOM 1932 C C . THR A 1 242 ? -21.078 -34.5 -13.367 1 80.5 242 THR A C 1
ATOM 1934 O O . THR A 1 242 ? -22.125 -34.062 -13.82 1 80.5 242 THR A O 1
ATOM 1937 N N . PRO A 1 243 ? -19.781 -34 -13.469 1 81.62 243 PRO A N 1
ATOM 1938 C CA . PRO A 1 243 ? -19.75 -32.875 -14.383 1 81.62 243 PRO A CA 1
ATOM 1939 C C . PRO A 1 243 ? -20.188 -33.25 -15.797 1 81.62 243 PRO A C 1
ATOM 1941 O O . PRO A 1 243 ? -19.922 -34.344 -16.266 1 81.62 243 PRO A O 1
ATOM 1944 N N . SER A 1 244 ? -20.859 -32.406 -16.406 1 87.06 244 SER A N 1
ATOM 1945 C CA . SER A 1 244 ? -21.406 -32.656 -17.734 1 87.06 244 SER A CA 1
ATOM 1946 C C . SER A 1 244 ? -20.297 -32.812 -18.766 1 87.06 244 SER A C 1
ATOM 1948 O O . SER A 1 244 ? -19.188 -32.312 -18.562 1 87.06 244 SER A O 1
ATOM 1950 N N . ARG A 1 245 ? -20.562 -33.5 -19.812 1 91.5 245 ARG A N 1
ATOM 1951 C CA . ARG A 1 245 ? -19.656 -33.625 -20.953 1 91.5 245 ARG A CA 1
ATOM 1952 C C . ARG A 1 245 ? -19.266 -32.25 -21.484 1 91.5 245 ARG A C 1
ATOM 1954 O O . ARG A 1 245 ? -18.141 -32.031 -21.906 1 91.5 245 ARG A O 1
ATOM 1961 N N . ARG A 1 246 ? -20.141 -31.406 -21.391 1 92.75 246 ARG A N 1
ATOM 1962 C CA . ARG A 1 246 ? -19.922 -30.047 -21.859 1 92.75 246 ARG A CA 1
ATOM 1963 C C . ARG A 1 246 ? -18.797 -29.359 -21.062 1 92.75 246 ARG A C 1
ATOM 1965 O O . ARG A 1 246 ? -18 -28.625 -21.641 1 92.75 246 ARG A O 1
ATOM 1972 N N . PHE A 1 247 ? -18.734 -29.625 -19.812 1 94.56 247 PHE A N 1
ATOM 1973 C CA . PHE A 1 247 ? -17.688 -29.062 -18.953 1 94.56 247 PHE A CA 1
ATOM 1974 C C . PHE A 1 247 ? -16.312 -29.469 -19.438 1 94.56 247 PHE A C 1
ATOM 1976 O O . PHE A 1 247 ? -15.422 -28.625 -19.594 1 94.56 247 PHE A O 1
ATOM 1983 N N . TRP A 1 248 ? -16.203 -30.703 -19.781 1 95.06 248 TRP A N 1
ATOM 1984 C CA . TRP A 1 248 ? -14.898 -31.234 -20.188 1 95.06 248 TRP A CA 1
ATOM 1985 C C . TRP A 1 248 ? -14.492 -30.703 -21.547 1 95.06 248 TRP A C 1
ATOM 1987 O O . TRP A 1 248 ? -13.312 -30.422 -21.797 1 95.06 248 TRP A O 1
ATOM 1997 N N . ILE A 1 249 ? -15.43 -30.531 -22.391 1 96.5 249 ILE A N 1
ATOM 1998 C CA . ILE A 1 249 ? -15.156 -29.969 -23.719 1 96.5 249 ILE A CA 1
ATOM 1999 C C . ILE A 1 249 ? -14.719 -28.516 -23.594 1 96.5 249 ILE A C 1
ATOM 2001 O O . ILE A 1 249 ? -13.727 -28.109 -24.203 1 96.5 249 ILE A O 1
ATOM 2005 N N . GLU A 1 250 ? -15.391 -27.812 -22.797 1 96.75 250 GLU A N 1
ATOM 2006 C CA . GLU A 1 250 ? -15.047 -26.406 -22.594 1 96.75 250 GLU A CA 1
ATOM 2007 C C . GLU A 1 250 ? -13.688 -26.266 -21.906 1 96.75 250 GLU A C 1
ATOM 2009 O O . GLU A 1 250 ? -12.914 -25.359 -22.234 1 96.75 250 GLU A O 1
ATOM 2014 N N . LEU A 1 251 ? -13.477 -27.109 -20.984 1 97.5 251 LEU A N 1
ATOM 2015 C CA . LEU A 1 251 ? -12.195 -27.094 -20.297 1 97.5 251 LEU A CA 1
ATOM 2016 C C . LEU A 1 251 ? -11.047 -27.328 -21.266 1 97.5 251 LEU A C 1
ATOM 2018 O O . LEU A 1 251 ? -10.055 -26.594 -21.266 1 97.5 251 LEU A O 1
ATOM 2022 N N . THR A 1 252 ? -11.219 -28.344 -22.109 1 97.69 252 THR A N 1
ATOM 2023 C CA . THR A 1 252 ? -10.195 -28.656 -23.094 1 97.69 252 THR A CA 1
ATOM 2024 C C . THR A 1 252 ? -9.977 -27.484 -24.031 1 97.69 252 THR A C 1
ATOM 2026 O O . THR A 1 252 ? -8.836 -27.141 -24.375 1 97.69 252 THR A O 1
ATOM 2029 N N . ALA A 1 253 ? -10.992 -26.875 -24.406 1 97.62 253 ALA A N 1
ATOM 2030 C CA . ALA A 1 253 ? -10.906 -25.719 -25.281 1 97.62 253 ALA A CA 1
ATOM 2031 C C . ALA A 1 253 ? -10.188 -24.562 -24.609 1 97.62 253 ALA A C 1
ATOM 2033 O O . ALA A 1 253 ? -9.359 -23.891 -25.219 1 97.62 253 ALA A O 1
ATOM 2034 N N . CYS A 1 254 ? -10.445 -24.297 -23.391 1 97.62 254 CYS A N 1
ATOM 2035 C CA . CYS A 1 254 ? -9.812 -23.219 -22.625 1 97.62 254 CYS A CA 1
ATOM 2036 C C . CYS A 1 254 ? -8.32 -23.484 -22.453 1 97.62 254 CYS A C 1
ATOM 2038 O O . CYS A 1 254 ? -7.512 -22.562 -22.594 1 97.62 254 CYS A O 1
ATOM 2040 N N . VAL A 1 255 ? -8.039 -24.672 -22.156 1 98.19 255 VAL A N 1
ATOM 2041 C CA . VAL A 1 255 ? -6.633 -25.031 -21.969 1 98.19 255 VAL A CA 1
ATOM 2042 C C . VAL A 1 255 ? -5.883 -24.859 -23.281 1 98.19 255 VAL A C 1
ATOM 2044 O O . VAL A 1 255 ? -4.797 -24.281 -23.312 1 98.19 255 VAL A O 1
ATOM 2047 N N . ALA A 1 256 ? -6.48 -25.328 -24.344 1 97.81 256 ALA A N 1
ATOM 2048 C CA . ALA A 1 256 ? -5.863 -25.172 -25.672 1 97.81 256 ALA A CA 1
ATOM 2049 C C . ALA A 1 256 ? -5.688 -23.703 -26.031 1 97.81 256 ALA A C 1
ATOM 2051 O O . ALA A 1 256 ? -4.641 -23.297 -26.531 1 97.81 256 ALA A O 1
ATOM 2052 N N . ALA A 1 257 ? -6.652 -22.953 -25.781 1 97.31 257 ALA A N 1
ATOM 2053 C CA . ALA A 1 257 ? -6.582 -21.516 -26.047 1 97.31 257 ALA A CA 1
ATOM 2054 C C . ALA A 1 257 ? -5.5 -20.859 -25.203 1 97.31 257 ALA A C 1
ATOM 2056 O O . ALA A 1 257 ? -4.777 -19.984 -25.688 1 97.31 257 ALA A O 1
ATOM 2057 N N . GLY A 1 258 ? -5.426 -21.266 -23.938 1 97.44 258 GLY A N 1
ATOM 2058 C CA . GLY A 1 258 ? -4.398 -20.719 -23.078 1 97.44 258 GLY A CA 1
ATOM 2059 C C . GLY A 1 258 ? -2.99 -21.031 -23.547 1 97.44 258 GLY A C 1
ATOM 2060 O O . GLY A 1 258 ? -2.123 -20.156 -23.562 1 97.44 258 GLY A O 1
ATOM 2061 N N . LEU A 1 259 ? -2.852 -22.219 -23.938 1 96.5 259 LEU A N 1
ATOM 2062 C CA . LEU A 1 259 ? -1.541 -22.641 -24.422 1 96.5 259 LEU A CA 1
ATOM 2063 C C . LEU A 1 259 ? -1.199 -21.953 -25.734 1 96.5 259 LEU A C 1
ATOM 2065 O O . LEU A 1 259 ? -0.055 -21.547 -25.953 1 96.5 259 LEU A O 1
ATOM 2069 N N . THR A 1 260 ? -2.189 -21.797 -26.594 1 96.38 260 THR A N 1
ATOM 2070 C CA . THR A 1 260 ? -1.979 -21.109 -27.859 1 96.38 260 THR A CA 1
ATOM 2071 C C . THR A 1 260 ? -1.658 -19.641 -27.641 1 96.38 260 THR A C 1
ATOM 2073 O O . THR A 1 260 ? -0.756 -19.094 -28.281 1 96.38 260 THR A O 1
ATOM 2076 N N . THR A 1 261 ? -2.354 -19.047 -26.781 1 96.12 261 THR A N 1
ATOM 2077 C CA . THR A 1 261 ? -2.104 -17.641 -26.469 1 96.12 261 THR A CA 1
ATOM 2078 C C . THR A 1 261 ? -0.69 -17.453 -25.922 1 96.12 261 THR A C 1
ATOM 2080 O O . THR A 1 261 ? -0 -16.5 -26.281 1 96.12 261 THR A O 1
ATOM 2083 N N . PHE A 1 262 ? -0.323 -18.328 -25.062 1 95.25 262 PHE A N 1
ATOM 2084 C CA . PHE A 1 262 ? 1.032 -18.281 -24.531 1 95.25 262 PHE A CA 1
ATOM 2085 C C . PHE A 1 262 ? 2.061 -18.375 -25.641 1 95.25 262 PHE A C 1
ATOM 2087 O O . PHE A 1 262 ? 3.02 -17.594 -25.688 1 95.25 262 PHE A O 1
ATOM 2094 N N . ARG A 1 263 ? 1.844 -19.281 -26.578 1 93.62 263 ARG A N 1
ATOM 2095 C CA . ARG A 1 263 ? 2.77 -19.484 -27.688 1 93.62 263 ARG A CA 1
ATOM 2096 C C . ARG A 1 263 ? 2.83 -18.234 -28.578 1 93.62 263 ARG A C 1
ATOM 2098 O O . ARG A 1 263 ? 3.91 -17.828 -29.016 1 93.62 263 ARG A O 1
ATOM 2105 N N . LEU A 1 264 ? 1.781 -17.625 -28.75 1 92.94 264 LEU A N 1
ATOM 2106 C CA . LEU A 1 264 ? 1.722 -16.438 -29.609 1 92.94 264 LEU A CA 1
ATOM 2107 C C . LEU A 1 264 ? 2.402 -15.25 -28.938 1 92.94 264 LEU A C 1
ATOM 2109 O O . LEU A 1 264 ? 3.059 -14.453 -29.609 1 92.94 264 LEU A O 1
ATOM 2113 N N . LEU A 1 265 ? 2.309 -15.227 -27.625 1 90.75 265 LEU A N 1
ATOM 2114 C CA . LEU A 1 265 ? 2.812 -14.07 -26.906 1 90.75 265 LEU A CA 1
ATOM 2115 C C . LEU A 1 265 ? 4.293 -14.234 -26.578 1 90.75 265 LEU A C 1
ATOM 2117 O O . LEU A 1 265 ? 5.035 -13.258 -26.516 1 90.75 265 LEU A O 1
ATOM 2121 N N . CYS A 1 266 ? 4.691 -15.383 -26.312 1 84.69 266 CYS A N 1
ATOM 2122 C CA . CYS A 1 266 ? 6.004 -15.578 -25.719 1 84.69 266 CYS A CA 1
ATOM 2123 C C . CYS A 1 266 ? 6.961 -16.25 -26.688 1 84.69 266 CYS A C 1
ATOM 2125 O O . CYS A 1 266 ? 8.172 -16.297 -26.453 1 84.69 266 CYS A O 1
ATOM 2127 N N . ASP A 1 267 ? 6.496 -16.953 -27.703 1 74.19 267 ASP A N 1
ATOM 2128 C CA . ASP A 1 267 ? 7.379 -17.594 -28.672 1 74.19 267 ASP A CA 1
ATOM 2129 C C . ASP A 1 267 ? 7.98 -16.562 -29.625 1 74.19 267 ASP A C 1
ATOM 2131 O O . ASP A 1 267 ? 7.258 -15.773 -30.234 1 74.19 267 ASP A O 1
ATOM 2135 N N . GLU A 1 268 ? 9.297 -16.062 -29.125 1 56.12 268 GLU A N 1
ATOM 2136 C CA . GLU A 1 268 ? 10.133 -15.422 -30.141 1 56.12 268 GLU A CA 1
ATOM 2137 C C . GLU A 1 268 ? 10.492 -16.391 -31.25 1 56.12 268 GLU A C 1
ATOM 2139 O O . GLU A 1 268 ? 10.633 -17.594 -31.016 1 56.12 268 GLU A O 1
ATOM 2144 N N . MET B 1 1 ? -15.539 1.563 22.125 1 20.02 1 MET B N 1
ATOM 2145 C 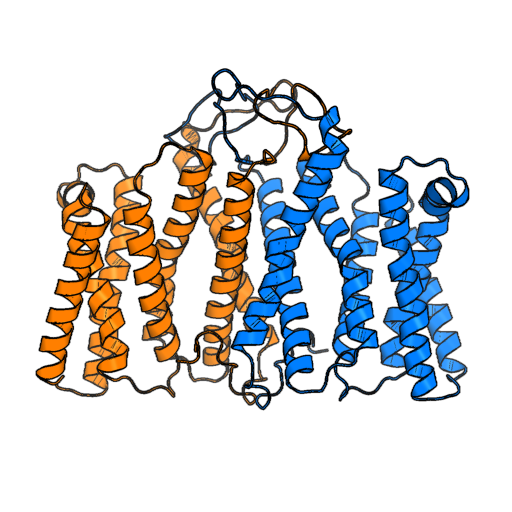CA . MET B 1 1 ? -15.273 2.605 21.141 1 20.02 1 MET B CA 1
ATOM 2146 C C . MET B 1 1 ? -14.797 2 19.828 1 20.02 1 MET B C 1
ATOM 2148 O O . MET B 1 1 ? -13.664 1.53 19.719 1 20.02 1 MET B O 1
ATOM 2152 N N . GLN B 1 2 ? -15.695 1.423 19.094 1 27.22 2 GLN B N 1
ATOM 2153 C CA . GLN B 1 2 ? -15.492 0.679 17.844 1 27.22 2 GLN B CA 1
ATOM 2154 C C . GLN B 1 2 ? -14.758 1.521 16.812 1 27.22 2 GLN B C 1
ATOM 2156 O O . GLN B 1 2 ? -15.086 2.689 16.609 1 27.22 2 GLN B O 1
ATOM 2161 N N . PHE B 1 3 ? -13.594 1.289 16.734 1 28.66 3 PHE B N 1
ATOM 2162 C CA . PHE B 1 3 ? -12.781 2.01 15.75 1 28.66 3 PHE B CA 1
ATOM 2163 C C . PHE B 1 3 ? -13.531 2.166 14.438 1 28.66 3 PHE B C 1
ATOM 2165 O O . PHE B 1 3 ? -13.734 1.188 13.711 1 28.66 3 PHE B O 1
ATOM 2172 N N . MET B 1 4 ? -14.328 3.107 14.492 1 32.47 4 MET B N 1
ATOM 2173 C CA . MET B 1 4 ? -15.32 3.518 13.508 1 32.47 4 MET B CA 1
ATOM 2174 C C . MET B 1 4 ? -14.695 3.656 12.117 1 32.47 4 MET B C 1
ATOM 2176 O O . MET B 1 4 ? -15.406 3.773 11.125 1 32.47 4 MET B O 1
ATOM 2180 N N . LEU B 1 5 ? -13.477 3.928 12.141 1 33.78 5 LEU B N 1
ATOM 2181 C CA . LEU B 1 5 ? -12.883 4.168 10.836 1 33.78 5 LEU B CA 1
ATOM 2182 C C . LEU B 1 5 ? -13.133 2.992 9.898 1 33.78 5 LEU B C 1
ATOM 2184 O O . LEU B 1 5 ? -13.109 3.152 8.672 1 33.78 5 LEU B O 1
ATOM 2188 N N . PHE B 1 6 ? -13.312 1.887 10.617 1 34.38 6 PHE B N 1
ATOM 2189 C CA . PHE B 1 6 ? -13.5 0.701 9.789 1 34.38 6 PHE B CA 1
ATOM 2190 C C . PHE B 1 6 ? -14.961 0.262 9.789 1 34.38 6 PHE B C 1
ATOM 2192 O O . PHE B 1 6 ? -15.258 -0.911 9.555 1 34.38 6 PHE B O 1
ATOM 2199 N N . ARG B 1 7 ? -15.797 1.194 10.281 1 38.34 7 ARG B N 1
ATOM 2200 C CA . ARG B 1 7 ? -17.203 0.831 10.227 1 38.34 7 ARG B CA 1
ATOM 2201 C C . ARG B 1 7 ? -17.641 0.497 8.805 1 38.34 7 ARG B C 1
ATOM 2203 O O . ARG B 1 7 ? -17.375 1.271 7.875 1 38.34 7 ARG B O 1
ATOM 2210 N N . PRO B 1 8 ? -18 -0.66 8.703 1 37.97 8 PRO B N 1
ATOM 2211 C CA . PRO B 1 8 ? -18.438 -1.074 7.371 1 37.97 8 PRO B CA 1
ATOM 2212 C C . PRO B 1 8 ? -19.516 -0.154 6.793 1 37.97 8 PRO B C 1
ATOM 2214 O O . PRO B 1 8 ? -20.297 0.435 7.547 1 37.97 8 PRO B O 1
ATOM 2217 N N . LEU B 1 9 ? -19.266 0.423 5.742 1 39.44 9 LEU B N 1
ATOM 2218 C CA . LEU B 1 9 ? -20.312 1.13 5.016 1 39.44 9 LEU B CA 1
ATOM 2219 C C . LEU B 1 9 ? -21.625 0.358 5.066 1 39.44 9 LEU B C 1
ATOM 2221 O O . LEU B 1 9 ? -21.625 -0.87 5.18 1 39.44 9 LEU B O 1
ATOM 2225 N N . ASP B 1 10 ? -22.641 0.975 5.297 1 39.19 10 ASP B N 1
ATOM 2226 C CA . ASP B 1 10 ? -24 0.453 5.199 1 39.19 10 ASP B CA 1
ATOM 2227 C C . ASP B 1 10 ? -24.141 -0.517 4.023 1 39.19 10 ASP B C 1
ATOM 2229 O O . ASP B 1 10 ? -23.703 -0.215 2.912 1 39.19 10 ASP B O 1
ATOM 2233 N N . PRO B 1 11 ? -24.453 -1.756 4.297 1 40.88 11 PRO B N 1
ATOM 2234 C CA . PRO B 1 11 ? -24.672 -2.74 3.238 1 40.88 11 PRO B CA 1
ATOM 2235 C C . PRO B 1 11 ? -25.453 -2.164 2.057 1 40.88 11 PRO B C 1
ATOM 2237 O O . PRO B 1 11 ? -25.375 -2.689 0.944 1 40.88 11 PRO B O 1
ATOM 2240 N N . ALA B 1 12 ? -26.312 -1.346 2.4 1 41.78 12 ALA B N 1
ATOM 2241 C CA . ALA B 1 12 ? -27.125 -0.755 1.336 1 41.78 12 ALA B CA 1
ATOM 2242 C C . ALA B 1 12 ? -26.25 -0.016 0.329 1 41.78 12 ALA B C 1
ATOM 2244 O O . ALA B 1 12 ? -26.703 0.372 -0.744 1 41.78 12 ALA B O 1
ATOM 2245 N N . LEU B 1 13 ? -25.141 0.331 0.673 1 46.75 13 LEU B N 1
ATOM 2246 C CA . LEU B 1 13 ? -24.344 1.205 -0.18 1 46.75 13 LEU B CA 1
ATOM 2247 C C . LEU B 1 13 ? -23.438 0.391 -1.099 1 46.75 13 LEU B C 1
ATOM 2249 O O . LEU B 1 13 ? -22.219 0.608 -1.134 1 46.75 13 LEU B O 1
ATOM 2253 N N . VAL B 1 14 ? -23.828 -0.782 -1.547 1 51.34 14 VAL B N 1
ATOM 2254 C CA . VAL B 1 14 ? -23.25 -1.704 -2.52 1 51.34 14 VAL B CA 1
ATOM 2255 C C . VAL B 1 14 ? -22.984 -0.971 -3.83 1 51.34 14 VAL B C 1
ATOM 2257 O O . VAL B 1 14 ? -22.016 -1.283 -4.535 1 51.34 14 VAL B O 1
ATOM 2260 N N . ARG B 1 15 ? -23.766 0.088 -4.02 1 58.38 15 ARG B N 1
ATOM 2261 C CA . ARG B 1 15 ? -23.656 0.797 -5.289 1 58.38 15 ARG B CA 1
ATOM 2262 C C . ARG B 1 15 ? -22.359 1.6 -5.359 1 58.38 15 ARG B C 1
ATOM 2264 O O . ARG B 1 15 ? -22.047 2.383 -4.457 1 58.38 15 ARG B O 1
ATOM 2271 N N . GLY B 1 16 ? -21.469 1.166 -6.191 1 73.56 16 GLY B N 1
ATOM 2272 C CA . GLY B 1 16 ? -20.312 1.985 -6.512 1 73.56 16 GLY B CA 1
ATOM 2273 C C . GLY B 1 16 ? -19.031 1.491 -5.863 1 73.56 16 GLY B C 1
ATOM 2274 O O . GLY B 1 16 ? -18.031 2.221 -5.805 1 73.56 16 GLY B O 1
ATOM 2275 N N . ALA B 1 17 ? -19.172 0.28 -5.34 1 76.12 17 ALA B N 1
ATOM 2276 C CA . ALA B 1 17 ? -18.016 -0.257 -4.633 1 76.12 17 ALA B CA 1
ATOM 2277 C C . ALA B 1 17 ? -16.781 -0.263 -5.535 1 76.12 17 ALA B C 1
ATOM 2279 O O . ALA B 1 17 ? -15.68 0.087 -5.098 1 76.12 17 ALA B O 1
ATOM 2280 N N . THR B 1 18 ? -17.062 -0.629 -6.711 1 81.06 18 THR B N 1
ATOM 2281 C CA . THR B 1 18 ? -15.953 -0.677 -7.652 1 81.06 18 THR B CA 1
ATOM 2282 C C . THR B 1 18 ? -15.406 0.724 -7.922 1 81.06 18 THR B C 1
ATOM 2284 O O . THR B 1 18 ? -14.195 0.941 -7.898 1 81.06 18 THR B O 1
ATOM 2287 N N . VAL B 1 19 ? -16.297 1.601 -8.078 1 86.5 19 VAL B N 1
ATOM 2288 C CA . VAL B 1 19 ? -15.906 2.982 -8.32 1 86.5 19 VAL B CA 1
ATOM 2289 C C . VAL B 1 19 ? -15.188 3.541 -7.098 1 86.5 19 VAL B C 1
ATOM 2291 O O . VAL B 1 19 ? -14.188 4.254 -7.227 1 86.5 19 VAL B O 1
ATOM 2294 N N . ALA B 1 20 ? -15.648 3.193 -5.977 1 89.56 20 ALA B N 1
ATOM 2295 C CA . ALA B 1 20 ? -15.047 3.678 -4.734 1 89.56 20 ALA B CA 1
ATOM 2296 C C . ALA B 1 20 ? -13.648 3.098 -4.535 1 89.56 20 ALA B C 1
ATOM 2298 O O . ALA B 1 20 ? -12.742 3.795 -4.086 1 89.56 20 ALA B O 1
ATOM 2299 N N . ALA B 1 21 ? -13.555 1.864 -4.895 1 90.06 21 ALA B N 1
ATOM 2300 C CA . ALA B 1 21 ? -12.242 1.23 -4.781 1 90.06 21 ALA B CA 1
ATOM 2301 C C . ALA B 1 21 ? -11.242 1.87 -5.742 1 90.06 21 ALA B C 1
ATOM 2303 O O . ALA B 1 21 ? -10.094 2.117 -5.371 1 90.06 21 ALA B O 1
ATOM 2304 N N . LEU B 1 22 ? -11.688 2.146 -6.902 1 93.31 22 LEU B N 1
ATOM 2305 C CA . LEU B 1 22 ? -10.82 2.801 -7.883 1 93.31 22 LEU B CA 1
ATOM 2306 C C . LEU B 1 22 ? -10.453 4.211 -7.43 1 93.31 22 LEU B C 1
ATOM 2308 O O . LEU B 1 22 ? -9.305 4.629 -7.559 1 93.31 22 LEU B O 1
ATOM 2312 N N . ALA B 1 23 ? -11.422 4.895 -6.93 1 94 23 ALA B N 1
ATOM 2313 C CA . ALA B 1 23 ? -11.156 6.223 -6.387 1 94 23 ALA B CA 1
ATOM 2314 C C . ALA B 1 23 ? -10.156 6.16 -5.238 1 94 23 ALA B C 1
ATOM 2316 O O . ALA B 1 23 ? -9.289 7.027 -5.113 1 94 23 ALA B O 1
ATOM 2317 N N . GLY B 1 24 ? -10.289 5.141 -4.453 1 95.5 24 GLY B N 1
ATOM 2318 C CA . GLY B 1 24 ? -9.391 4.969 -3.322 1 95.5 24 GLY B CA 1
ATOM 2319 C C . GLY B 1 24 ? -7.938 4.801 -3.73 1 95.5 24 GLY B C 1
ATOM 2320 O O . GLY B 1 24 ? -7.031 5.16 -2.98 1 95.5 24 GLY B O 1
ATOM 2321 N N . LEU B 1 25 ? -7.73 4.332 -4.93 1 96.94 25 LEU B N 1
ATOM 2322 C CA . LEU B 1 25 ? -6.383 4.051 -5.41 1 96.94 25 LEU B CA 1
ATOM 2323 C C . LEU B 1 25 ? -5.715 5.324 -5.926 1 96.94 25 LEU B C 1
ATOM 2325 O O . LEU B 1 25 ? -4.484 5.387 -6.027 1 96.94 25 LEU B O 1
ATOM 2329 N N . ALA B 1 26 ? -6.406 6.297 -6.234 1 96.5 26 ALA B N 1
ATOM 2330 C CA . ALA B 1 26 ? -5.918 7.461 -6.969 1 96.5 26 ALA B CA 1
ATOM 2331 C C . ALA B 1 26 ? -4.82 8.18 -6.191 1 96.5 26 ALA B C 1
ATOM 2333 O O . ALA B 1 26 ? -3.723 8.391 -6.711 1 96.5 26 ALA B O 1
ATOM 2334 N N . LEU B 1 27 ? -5.098 8.445 -4.961 1 96.81 27 LEU B N 1
ATOM 2335 C CA . LEU B 1 27 ? -4.164 9.281 -4.219 1 96.81 27 LEU B CA 1
ATOM 2336 C C . LEU B 1 27 ? -2.932 8.492 -3.805 1 96.81 27 LEU B C 1
ATOM 2338 O O . LEU B 1 27 ? -1.803 8.969 -3.953 1 96.81 27 LEU B O 1
ATOM 2342 N N . PRO B 1 28 ? -3.1 7.23 -3.328 1 97.62 28 PRO B N 1
ATOM 2343 C CA . PRO B 1 28 ? -1.895 6.449 -3.037 1 97.62 28 PRO B CA 1
ATOM 2344 C C . PRO B 1 28 ? -1 6.27 -4.262 1 97.62 28 PRO B C 1
ATOM 2346 O O . PRO B 1 28 ? 0.227 6.246 -4.137 1 97.62 28 PRO B O 1
ATOM 2349 N N . LEU B 1 29 ? -1.568 6.234 -5.395 1 97.94 29 LEU B N 1
ATOM 2350 C CA . LEU B 1 29 ? -0.809 6.043 -6.625 1 97.94 29 LEU B CA 1
ATOM 2351 C C . LEU B 1 29 ? -0.138 7.344 -7.059 1 97.94 29 LEU B C 1
ATOM 2353 O O . LEU B 1 29 ? 0.976 7.328 -7.586 1 97.94 29 LEU B O 1
ATOM 2357 N N . ALA B 1 30 ? -0.718 8.391 -6.758 1 97.06 30 ALA B N 1
ATOM 2358 C CA . ALA B 1 30 ? -0.33 9.641 -7.406 1 97.06 30 ALA B CA 1
ATOM 2359 C C . ALA B 1 30 ? 0.604 10.453 -6.516 1 97.06 30 ALA B C 1
ATOM 2361 O O . ALA B 1 30 ? 1.466 11.188 -7.012 1 97.06 30 ALA B O 1
ATOM 2362 N N . LEU B 1 31 ? 0.527 10.375 -5.242 1 96.38 31 LEU B N 1
ATOM 2363 C CA . LEU B 1 31 ? 1.137 11.359 -4.359 1 96.38 31 LEU B CA 1
ATOM 2364 C C . LEU B 1 31 ? 2.658 11.266 -4.406 1 96.38 31 LEU B C 1
ATOM 2366 O O . LEU B 1 31 ? 3.338 12.258 -4.672 1 96.38 31 LEU B O 1
ATOM 2370 N N . PRO B 1 32 ? 3.23 10.078 -4.195 1 95 32 PRO B N 1
ATOM 2371 C CA . PRO B 1 32 ? 4.695 10.039 -4.207 1 95 32 PRO B CA 1
ATOM 2372 C C . PRO B 1 32 ? 5.281 10.359 -5.578 1 95 32 PRO B C 1
ATOM 2374 O O . PRO B 1 32 ? 6.238 11.133 -5.676 1 95 32 PRO B O 1
ATOM 2377 N N . PRO B 1 33 ? 4.684 9.891 -6.68 1 94.25 33 PRO B N 1
ATOM 2378 C CA . PRO B 1 33 ? 5.176 10.305 -7.992 1 94.25 33 PRO B CA 1
ATOM 2379 C C . PRO B 1 33 ? 5.074 11.812 -8.211 1 94.25 33 PRO B C 1
ATOM 2381 O O . PRO B 1 33 ? 5.992 12.43 -8.766 1 94.25 33 PRO B O 1
ATOM 2384 N N . LEU B 1 34 ? 4.012 12.367 -7.809 1 93.44 34 LEU B N 1
ATOM 2385 C CA . LEU B 1 34 ? 3.863 13.812 -7.93 1 93.44 34 LEU B CA 1
ATOM 2386 C C . LEU B 1 34 ? 4.918 14.539 -7.105 1 93.44 34 LEU B C 1
ATOM 2388 O O . LEU B 1 34 ? 5.512 15.516 -7.566 1 93.44 34 LEU B O 1
ATOM 2392 N N . HIS B 1 35 ? 5.113 14.055 -5.938 1 92.31 35 HIS B N 1
ATOM 2393 C CA . HIS B 1 35 ? 6.148 14.625 -5.086 1 92.31 35 HIS B CA 1
ATOM 2394 C C . HIS B 1 35 ? 7.52 14.531 -5.742 1 92.31 35 HIS B C 1
ATOM 2396 O O . HIS B 1 35 ? 8.281 15.5 -5.758 1 92.31 35 HIS B O 1
ATOM 2402 N N . MET B 1 36 ? 7.801 13.414 -6.305 1 91.25 36 MET B N 1
ATOM 2403 C CA . MET B 1 36 ? 9.086 13.203 -6.957 1 91.25 36 MET B CA 1
ATOM 2404 C C . MET B 1 36 ? 9.227 14.102 -8.188 1 91.25 36 MET B C 1
ATOM 2406 O O . MET B 1 36 ? 10.312 14.609 -8.461 1 91.25 36 MET B O 1
ATOM 2410 N N . ALA B 1 37 ? 8.188 14.242 -8.875 1 89.88 37 ALA B N 1
ATOM 2411 C CA . ALA B 1 37 ? 8.195 15.141 -10.031 1 89.88 37 ALA B CA 1
ATOM 2412 C C . ALA B 1 37 ? 8.5 16.578 -9.617 1 89.88 37 ALA B C 1
ATOM 2414 O O . ALA B 1 37 ? 9.281 17.266 -10.266 1 89.88 37 ALA B O 1
ATOM 2415 N N . VAL B 1 38 ? 7.922 16.953 -8.539 1 87.25 38 VAL B N 1
ATOM 2416 C CA . VAL B 1 38 ? 8.141 18.297 -8.023 1 87.25 38 VAL B CA 1
ATOM 2417 C C . VAL B 1 38 ? 9.602 18.453 -7.59 1 87.25 38 VAL B C 1
ATOM 2419 O O . VAL B 1 38 ? 10.258 19.438 -7.941 1 87.25 38 VAL B O 1
ATOM 2422 N N . LEU B 1 39 ? 10.102 17.484 -6.887 1 87.19 39 LEU B N 1
ATOM 2423 C CA . LEU B 1 39 ? 11.492 17.531 -6.445 1 87.19 39 LEU B CA 1
ATOM 2424 C C . LEU B 1 39 ? 12.438 17.531 -7.641 1 87.19 39 LEU B C 1
ATOM 2426 O O . LEU B 1 39 ? 13.422 18.281 -7.652 1 87.19 39 LEU B O 1
ATOM 2430 N N . SER B 1 40 ? 12.141 16.703 -8.531 1 86.81 40 SER B N 1
ATOM 2431 C CA . SER B 1 40 ? 13 16.594 -9.703 1 86.81 40 SER B CA 1
ATOM 2432 C C . SER B 1 40 ? 13.078 17.922 -10.453 1 86.81 40 SER B C 1
ATOM 2434 O O . SER B 1 40 ? 14.125 18.281 -10.984 1 86.81 40 SER B O 1
ATOM 2436 N N . LYS B 1 41 ? 12.016 18.594 -10.492 1 84.94 41 LYS B N 1
ATOM 2437 C CA . LYS B 1 41 ? 11.977 19.875 -11.18 1 84.94 41 LYS B CA 1
ATOM 2438 C C . LYS B 1 41 ? 12.672 20.969 -10.352 1 84.94 41 LYS B C 1
ATOM 2440 O O . LYS B 1 41 ? 13.547 21.672 -10.859 1 84.94 41 LYS B O 1
ATOM 2445 N N . TYR B 1 42 ? 12.438 21 -9.086 1 83.81 42 TYR B N 1
ATOM 2446 C CA . TYR B 1 42 ? 12.914 22.109 -8.266 1 83.81 42 TYR B CA 1
ATOM 2447 C C . TYR B 1 42 ? 14.328 21.844 -7.762 1 83.81 42 TYR B C 1
ATOM 2449 O O . TYR B 1 42 ? 15.078 22.781 -7.488 1 83.81 42 TYR B O 1
ATOM 2457 N N . TRP B 1 43 ? 14.602 20.547 -7.668 1 82.69 43 TRP B N 1
ATOM 2458 C CA . TRP B 1 43 ? 15.938 20.203 -7.168 1 82.69 43 TRP B CA 1
ATOM 2459 C C . TRP B 1 43 ? 16.844 19.734 -8.305 1 82.69 43 TRP B C 1
ATOM 2461 O O . TRP B 1 43 ? 17.812 19.031 -8.07 1 82.69 43 TRP B O 1
ATOM 2471 N N . SER B 1 44 ? 16.531 20.156 -9.438 1 83.25 44 SER B N 1
ATOM 2472 C CA . SER B 1 44 ? 17.312 19.734 -10.594 1 83.25 44 SER B CA 1
ATOM 2473 C C . SER B 1 44 ? 18.766 20.188 -10.484 1 83.25 44 SER B C 1
ATOM 2475 O O . SER B 1 44 ? 19.672 19.5 -10.922 1 83.25 44 SER B O 1
ATOM 2477 N N . LYS B 1 45 ? 18.969 21.266 -9.875 1 82.75 45 LYS B N 1
ATOM 2478 C CA . LYS B 1 45 ? 20.312 21.812 -9.742 1 82.75 45 LYS B CA 1
ATOM 2479 C C . LYS B 1 45 ? 21.156 21.016 -8.758 1 82.75 45 LYS B C 1
ATOM 2481 O O . LYS B 1 45 ? 22.391 21.062 -8.797 1 82.75 45 LYS B O 1
ATOM 2486 N N . TYR B 1 46 ? 20.5 20.281 -7.898 1 80.31 46 TYR B N 1
ATOM 2487 C CA . TYR B 1 46 ? 21.203 19.5 -6.887 1 80.31 46 TYR B CA 1
ATOM 2488 C C . TYR B 1 46 ? 21.328 18.047 -7.324 1 80.31 46 TYR B C 1
ATOM 2490 O O . TYR B 1 46 ? 21.891 17.219 -6.598 1 80.31 46 TYR B O 1
ATOM 2498 N N . ALA B 1 47 ? 20.844 17.781 -8.516 1 84.44 47 ALA B N 1
ATOM 2499 C CA . ALA B 1 47 ? 20.844 16.391 -8.984 1 84.44 47 ALA B CA 1
ATOM 2500 C C . ALA B 1 47 ? 22.219 16 -9.516 1 84.44 47 ALA B C 1
ATOM 2502 O O . ALA B 1 47 ? 22.875 16.797 -10.188 1 84.44 47 ALA B O 1
ATOM 2503 N N . ARG B 1 48 ? 22.594 14.867 -9.109 1 87.69 48 ARG B N 1
ATOM 2504 C CA . ARG B 1 48 ? 23.812 14.297 -9.656 1 87.69 48 ARG B CA 1
ATOM 2505 C C . ARG B 1 48 ? 23.547 13.539 -10.953 1 87.69 48 ARG B C 1
ATOM 2507 O O . ARG B 1 48 ? 22.609 12.742 -11.023 1 87.69 48 ARG B O 1
ATOM 2514 N N . LYS B 1 49 ? 24.422 13.797 -11.891 1 88.69 49 LYS B N 1
ATOM 2515 C CA . LYS B 1 49 ? 24.344 13.016 -13.117 1 88.69 49 LYS B CA 1
ATOM 2516 C C . LYS B 1 49 ? 24.984 11.641 -12.938 1 88.69 49 LYS B C 1
ATOM 2518 O O . LYS B 1 49 ? 26.188 11.539 -12.672 1 88.69 49 LYS B O 1
ATOM 2523 N N . VAL B 1 50 ? 24.203 10.688 -13.102 1 92.75 50 VAL B N 1
ATOM 2524 C CA . VAL B 1 50 ? 24.688 9.336 -12.844 1 92.75 50 VAL B CA 1
ATOM 2525 C C . VAL B 1 50 ? 25.047 8.656 -14.156 1 92.75 50 VAL B C 1
ATOM 2527 O O . VAL B 1 50 ? 24.266 8.648 -15.102 1 92.75 50 VAL B O 1
ATOM 2530 N N . ASP B 1 51 ? 26.297 8.172 -14.203 1 93.69 51 ASP B N 1
ATOM 2531 C CA . ASP B 1 51 ? 26.688 7.293 -15.305 1 93.69 51 ASP B CA 1
ATOM 2532 C C . ASP B 1 51 ? 26.359 5.832 -14.984 1 93.69 51 ASP B C 1
ATOM 2534 O O . ASP B 1 51 ? 27.094 5.18 -14.234 1 93.69 51 ASP B O 1
ATOM 2538 N N . LYS B 1 52 ? 25.453 5.309 -15.586 1 92.06 52 LYS B N 1
ATOM 2539 C CA . LYS B 1 52 ? 24.922 3.986 -15.266 1 92.06 52 LYS B CA 1
ATOM 2540 C C . LYS B 1 52 ? 25.953 2.898 -15.547 1 92.06 52 LYS B C 1
ATOM 2542 O O . LYS B 1 52 ? 25.875 1.798 -14.992 1 92.06 52 LYS B O 1
ATOM 2547 N N . PHE B 1 53 ? 26.875 3.203 -16.344 1 92.12 53 PHE B N 1
ATOM 2548 C CA . PHE B 1 53 ? 27.797 2.166 -16.781 1 92.12 53 PHE B CA 1
ATOM 2549 C C . PHE B 1 53 ? 29.031 2.137 -15.906 1 92.12 53 PHE B C 1
ATOM 2551 O O . PHE B 1 53 ? 29.672 1.091 -15.75 1 92.12 53 PHE B O 1
ATOM 2558 N N . THR B 1 54 ? 29.344 3.199 -15.281 1 93.06 54 THR B N 1
ATOM 2559 C CA . THR B 1 54 ? 30.625 3.254 -14.586 1 93.06 54 THR B CA 1
ATOM 2560 C C . THR B 1 54 ? 30.422 3.502 -13.094 1 93.06 54 THR B C 1
ATOM 2562 O O . THR B 1 54 ? 31.359 3.359 -12.305 1 93.06 54 THR B O 1
ATOM 2565 N N . CYS B 1 55 ? 29.219 3.795 -12.695 1 93.31 55 CYS B N 1
ATOM 2566 C CA . CYS B 1 55 ? 28.984 4.094 -11.281 1 93.31 55 CYS B CA 1
ATOM 2567 C C . CYS B 1 55 ? 29.156 2.848 -10.422 1 93.31 55 CYS B C 1
ATOM 2569 O O . CYS B 1 55 ? 29.078 1.726 -10.93 1 93.31 55 CYS B O 1
ATOM 2571 N N . THR B 1 56 ? 29.516 3.092 -9.188 1 92.94 56 THR B N 1
ATOM 2572 C CA . THR B 1 56 ? 29.656 2.004 -8.227 1 92.94 56 THR B CA 1
ATOM 2573 C C . THR B 1 56 ? 29 2.367 -6.898 1 92.94 56 THR B C 1
ATOM 2575 O O . THR B 1 56 ? 28.859 3.547 -6.57 1 92.94 56 THR B O 1
ATOM 2578 N N . CYS B 1 57 ? 28.594 1.401 -6.172 1 92.75 57 CYS B N 1
ATOM 2579 C CA . CYS B 1 57 ? 27.984 1.596 -4.859 1 92.75 57 CYS B CA 1
ATOM 2580 C C . CYS B 1 57 ? 28.531 0.583 -3.855 1 92.75 57 CYS B C 1
ATOM 2582 O O . CYS B 1 57 ? 28.219 -0.605 -3.938 1 92.75 57 CYS B O 1
ATOM 2584 N N . SER B 1 58 ? 29.266 1.04 -2.904 1 93.25 58 SER B N 1
ATOM 2585 C CA . SER B 1 58 ? 29.781 0.177 -1.848 1 93.25 58 SER B CA 1
ATOM 2586 C C . SER B 1 58 ? 28.906 0.239 -0.602 1 93.25 58 SER B C 1
ATOM 2588 O O . SER B 1 58 ? 29.219 -0.382 0.416 1 93.25 58 SER B O 1
ATOM 2590 N N . CYS B 1 59 ? 27.797 0.928 -0.679 1 93.56 59 CYS B N 1
ATOM 2591 C CA . CYS B 1 59 ? 26.922 1.138 0.471 1 93.56 59 CYS B CA 1
ATOM 2592 C C . CYS B 1 59 ? 25.75 0.157 0.456 1 93.56 59 CYS B C 1
ATOM 2594 O O . CYS B 1 59 ? 24.844 0.26 1.277 1 93.56 59 CYS B O 1
ATOM 2596 N N . TRP B 1 60 ? 25.719 -0.709 -0.428 1 92.94 60 TRP B N 1
ATOM 2597 C CA . TRP B 1 60 ? 24.641 -1.684 -0.573 1 92.94 60 TRP B CA 1
ATOM 2598 C C . TRP B 1 60 ? 25.094 -3.066 -0.113 1 92.94 60 TRP B C 1
ATOM 2600 O O . TRP B 1 60 ? 26.141 -3.557 -0.538 1 92.94 60 TRP B O 1
ATOM 2610 N N . ASP B 1 61 ? 24.234 -3.721 0.695 1 91.88 61 ASP B N 1
ATOM 2611 C CA . ASP B 1 61 ? 24.625 -5.012 1.255 1 91.88 61 ASP B CA 1
ATOM 2612 C C . ASP B 1 61 ? 24.344 -6.145 0.267 1 91.88 61 ASP B C 1
ATOM 2614 O O . ASP B 1 61 ? 24.781 -7.281 0.484 1 91.88 61 ASP B O 1
ATOM 2618 N N . THR B 1 62 ? 23.562 -5.91 -0.798 1 89.5 62 THR B N 1
ATOM 2619 C CA . THR B 1 62 ? 23.297 -6.773 -1.946 1 89.5 62 THR B CA 1
ATOM 2620 C C . THR B 1 62 ? 22.484 -7.996 -1.534 1 89.5 62 THR B C 1
ATOM 2622 O O . THR B 1 62 ? 22.281 -8.906 -2.34 1 89.5 62 THR B O 1
ATOM 2625 N N . ILE B 1 63 ? 22.016 -8.047 -0.337 1 87.5 63 ILE B N 1
ATOM 2626 C CA . ILE B 1 63 ? 21.219 -9.172 0.134 1 87.5 63 ILE B CA 1
ATOM 2627 C C . ILE B 1 63 ? 19.984 -9.32 -0.74 1 87.5 63 ILE B C 1
ATOM 2629 O O . ILE B 1 63 ? 19.562 -10.438 -1.061 1 87.5 63 ILE B O 1
ATOM 2633 N N . PHE B 1 64 ? 19.484 -8.234 -1.158 1 84.12 64 PHE B N 1
ATOM 2634 C CA . PHE B 1 64 ? 18.281 -8.18 -1.982 1 84.12 64 PHE B CA 1
ATOM 2635 C C . PHE B 1 64 ? 18.469 -8.953 -3.281 1 84.12 64 PHE B C 1
ATOM 2637 O O . PHE B 1 64 ? 17.531 -9.562 -3.793 1 84.12 64 PHE B O 1
ATOM 2644 N N . LYS B 1 65 ? 19.672 -9.031 -3.74 1 85.75 65 LYS B N 1
ATOM 2645 C CA . LYS B 1 65 ? 19.953 -9.68 -5.02 1 85.75 65 LYS B CA 1
ATOM 2646 C C . LYS B 1 65 ? 20.594 -11.047 -4.816 1 85.75 65 LYS B C 1
ATOM 2648 O O . LYS B 1 65 ? 20.656 -11.852 -5.75 1 85.75 65 LYS B O 1
ATOM 2653 N N . GLY B 1 66 ? 20.969 -11.234 -3.65 1 77.31 66 GLY B N 1
ATOM 2654 C CA . GLY B 1 66 ? 21.531 -12.539 -3.338 1 77.31 66 GLY B CA 1
ATOM 2655 C C . GLY B 1 66 ? 22.734 -12.891 -4.195 1 77.31 66 GLY B C 1
ATOM 2656 O O . GLY B 1 66 ? 23.688 -12.109 -4.305 1 77.31 66 GLY B O 1
ATOM 2657 N N . THR B 1 67 ? 22.516 -13.984 -4.91 1 73.5 67 THR B N 1
ATOM 2658 C CA . THR B 1 67 ? 23.641 -14.562 -5.66 1 73.5 67 THR B CA 1
ATOM 2659 C C . THR B 1 67 ? 23.828 -13.828 -6.988 1 73.5 67 THR B C 1
ATOM 2661 O O . THR B 1 67 ? 24.859 -13.969 -7.637 1 73.5 67 THR B O 1
ATOM 2664 N N . TYR B 1 68 ? 22.938 -13.016 -7.324 1 78.62 68 TYR B N 1
ATOM 2665 C CA . TYR B 1 68 ? 22.984 -12.398 -8.648 1 78.62 68 TYR B CA 1
ATOM 2666 C C . TYR B 1 68 ? 23.922 -11.203 -8.664 1 78.62 68 TYR B C 1
ATOM 2668 O O . TYR B 1 68 ? 24.453 -10.836 -9.719 1 78.62 68 TYR B O 1
ATOM 2676 N N . GLU B 1 69 ? 24.031 -10.602 -7.547 1 81 69 GLU B N 1
ATOM 2677 C CA . GLU B 1 69 ? 24.922 -9.453 -7.426 1 81 69 GLU B CA 1
ATOM 2678 C C . GLU B 1 69 ? 25.625 -9.438 -6.074 1 81 69 GLU B C 1
ATOM 2680 O O . GLU B 1 69 ? 24.984 -9.32 -5.031 1 81 69 GLU B O 1
ATOM 2685 N N . THR B 1 70 ? 26.969 -9.617 -6.25 1 79.44 70 THR B N 1
ATOM 2686 C CA . THR B 1 70 ? 27.766 -9.625 -5.031 1 79.44 70 THR B CA 1
ATOM 2687 C C . THR B 1 70 ? 28.891 -8.602 -5.117 1 79.44 70 THR B C 1
ATOM 2689 O O . THR B 1 70 ? 29.359 -8.266 -6.211 1 79.44 70 THR B O 1
ATOM 2692 N N . GLY B 1 71 ? 29.25 -8.078 -3.971 1 82 71 GLY B N 1
ATOM 2693 C CA . GLY B 1 71 ? 30.344 -7.109 -3.957 1 82 71 GLY B CA 1
ATOM 2694 C C . GLY B 1 71 ? 29.891 -5.695 -4.254 1 82 71 GLY B C 1
ATOM 2695 O O . GLY B 1 71 ? 28.812 -5.273 -3.814 1 82 71 GLY B O 1
ATOM 2696 N N . VAL B 1 72 ? 30.844 -4.887 -4.871 1 85 72 VAL B N 1
ATOM 2697 C CA . VAL B 1 72 ? 30.516 -3.506 -5.215 1 85 72 VAL B CA 1
ATOM 2698 C C . VAL B 1 72 ? 29.484 -3.488 -6.352 1 85 72 VAL B C 1
ATOM 2700 O O . VAL B 1 72 ? 29.734 -4.047 -7.422 1 85 72 VAL B O 1
ATOM 2703 N N . ALA B 1 73 ? 28.422 -2.863 -6.027 1 86.5 73 ALA B N 1
ATOM 2704 C CA . ALA B 1 73 ? 27.266 -2.969 -6.902 1 86.5 73 ALA B CA 1
ATOM 2705 C C . ALA B 1 73 ? 27.328 -1.944 -8.031 1 86.5 73 ALA B C 1
ATOM 2707 O O . ALA B 1 73 ? 27.984 -0.905 -7.895 1 86.5 73 ALA B O 1
ATOM 2708 N N . SER B 1 74 ? 26.641 -2.389 -9.07 1 90.12 74 SER B N 1
ATOM 2709 C CA . SER B 1 74 ? 26.453 -1.485 -10.195 1 90.12 74 SER B CA 1
ATOM 2710 C C . SER B 1 74 ? 25.125 -0.729 -10.086 1 90.12 74 SER B C 1
ATOM 2712 O O . SER B 1 74 ? 24.484 -0.758 -9.039 1 90.12 74 SER B O 1
ATOM 2714 N N . TYR B 1 75 ? 24.828 -0.069 -11.117 1 93.62 75 TYR B N 1
ATOM 2715 C CA . TYR B 1 75 ? 23.656 0.817 -11.117 1 93.62 75 TYR B CA 1
ATOM 2716 C C . TYR B 1 75 ? 22.375 0.029 -10.93 1 93.62 75 TYR B C 1
ATOM 2718 O O . TYR B 1 75 ? 22.203 -1.04 -11.523 1 93.62 75 TYR B O 1
ATOM 2726 N N . LYS B 1 76 ? 21.531 0.505 -10.07 1 93.56 76 LYS B N 1
ATOM 2727 C CA . LYS B 1 76 ? 20.141 0.11 -9.922 1 93.56 76 LYS B CA 1
ATOM 2728 C C . LYS B 1 76 ? 19.234 1.331 -9.812 1 93.56 76 LYS B C 1
ATOM 2730 O O . LYS B 1 76 ? 19.688 2.42 -9.453 1 93.56 76 LYS B O 1
ATOM 2735 N N . HIS B 1 77 ? 18.016 1.157 -10.133 1 94.25 77 HIS B N 1
ATOM 2736 C CA . HIS B 1 77 ? 17.047 2.232 -9.938 1 94.25 77 HIS B CA 1
ATOM 2737 C C . HIS B 1 77 ? 16.672 2.375 -8.469 1 94.25 77 HIS B C 1
ATOM 2739 O O . HIS B 1 77 ? 16.312 3.467 -8.016 1 94.25 77 HIS B O 1
ATOM 2745 N N . PHE B 1 78 ? 16.781 1.264 -7.852 1 91.94 78 PHE B N 1
ATOM 2746 C CA . PHE B 1 78 ? 16.359 1.204 -6.457 1 91.94 78 PHE B CA 1
ATOM 2747 C C . PHE B 1 78 ? 17.234 0.247 -5.66 1 91.94 78 PHE B C 1
ATOM 2749 O O . PHE B 1 78 ? 17.609 -0.814 -6.16 1 91.94 78 PHE B O 1
ATOM 2756 N N . TYR B 1 79 ? 17.672 0.711 -4.367 1 89.12 79 TYR B N 1
ATOM 2757 C CA . TYR B 1 79 ? 18.516 -0.021 -3.43 1 89.12 79 TYR B CA 1
ATOM 2758 C C . TYR B 1 79 ? 17.891 -0.043 -2.039 1 89.12 79 TYR B C 1
ATOM 2760 O O . TYR B 1 79 ? 17.359 0.967 -1.575 1 89.12 79 TYR B O 1
ATOM 2768 N N . PHE B 1 80 ? 17.969 -1.188 -1.509 1 92.56 80 PHE B N 1
ATOM 2769 C CA . PHE B 1 80 ? 17.688 -1.158 -0.08 1 92.56 80 PHE B CA 1
ATOM 2770 C C . PHE B 1 80 ? 18.5 -2.207 0.659 1 92.56 80 PHE B C 1
ATOM 2772 O O . PHE B 1 80 ? 18.781 -3.279 0.118 1 92.56 80 PHE B O 1
ATOM 2779 N N . ASN B 1 81 ? 18.953 -1.829 1.818 1 93.12 81 ASN B N 1
ATOM 2780 C CA . ASN B 1 81 ? 19.688 -2.727 2.699 1 93.12 81 ASN B CA 1
ATOM 2781 C C . ASN B 1 81 ? 18.75 -3.518 3.607 1 93.12 81 ASN B C 1
ATOM 2783 O O . ASN B 1 81 ? 17.688 -3.021 3.996 1 93.12 81 ASN B O 1
ATOM 2787 N N . ALA B 1 82 ? 19.109 -4.738 3.881 1 92.62 82 ALA B N 1
ATOM 2788 C CA . ALA B 1 82 ? 18.312 -5.57 4.77 1 92.62 82 ALA B CA 1
ATOM 2789 C C . ALA B 1 82 ? 18.5 -5.156 6.227 1 92.62 82 ALA B C 1
ATOM 2791 O O . ALA B 1 82 ? 19.172 -5.848 6.992 1 92.62 82 ALA B O 1
ATOM 2792 N N . THR B 1 83 ? 17.875 -4.098 6.664 1 93.62 83 THR B N 1
ATOM 2793 C CA . THR B 1 83 ? 18.016 -3.549 8.008 1 93.62 83 THR B CA 1
ATOM 2794 C C . THR B 1 83 ? 16.641 -3.389 8.664 1 93.62 83 THR B C 1
ATOM 2796 O O . THR B 1 83 ? 15.617 -3.445 7.988 1 93.62 83 THR B O 1
ATOM 2799 N N . ARG B 1 84 ? 16.672 -3.246 9.938 1 94.06 84 ARG B N 1
ATOM 2800 C CA . ARG B 1 84 ? 15.445 -2.994 10.695 1 94.06 84 ARG B CA 1
ATOM 2801 C C . ARG B 1 84 ? 14.766 -1.706 10.234 1 94.06 84 ARG B C 1
ATOM 2803 O O . ARG B 1 84 ? 13.539 -1.63 10.18 1 94.06 84 ARG B O 1
ATOM 2810 N N . ASN B 1 85 ? 15.5 -0.726 9.828 1 96.19 85 ASN B N 1
ATOM 2811 C CA . ASN B 1 85 ? 14.961 0.557 9.398 1 96.19 85 ASN B CA 1
ATOM 2812 C C . ASN B 1 85 ? 14.148 0.417 8.109 1 96.19 85 ASN B C 1
ATOM 2814 O O . ASN B 1 85 ? 13.094 1.034 7.969 1 96.19 85 ASN B O 1
ATOM 2818 N N . VAL B 1 86 ? 14.664 -0.392 7.23 1 96.19 86 VAL B N 1
ATOM 2819 C CA . VAL B 1 86 ? 13.938 -0.6 5.98 1 96.19 86 VAL B CA 1
ATOM 2820 C C . VAL B 1 86 ? 12.625 -1.324 6.262 1 96.19 86 VAL B C 1
ATOM 2822 O O . VAL B 1 86 ? 11.602 -1.032 5.637 1 96.19 86 VAL B O 1
ATOM 2825 N N . LEU B 1 87 ? 12.633 -2.213 7.215 1 95.88 87 LEU B N 1
ATOM 2826 C CA . LEU B 1 87 ? 11.414 -2.906 7.605 1 95.88 87 LEU B CA 1
ATOM 2827 C C . LEU B 1 87 ? 10.391 -1.928 8.18 1 95.88 87 LEU B C 1
ATOM 2829 O O . LEU B 1 87 ? 9.203 -2 7.859 1 95.88 87 LEU B O 1
ATOM 2833 N N . LEU B 1 88 ? 10.867 -1.086 8.977 1 96.25 88 LEU B N 1
ATOM 2834 C CA . LEU B 1 88 ? 9.984 -0.089 9.578 1 96.25 88 LEU B CA 1
ATOM 2835 C C . LEU B 1 88 ? 9.422 0.845 8.508 1 96.25 88 LEU B C 1
ATOM 2837 O O . LEU B 1 88 ? 8.242 1.203 8.555 1 96.25 88 LEU B O 1
ATOM 2841 N N . ILE B 1 89 ? 10.25 1.229 7.578 1 96.88 89 ILE B N 1
ATOM 2842 C CA . ILE B 1 89 ? 9.812 2.074 6.473 1 96.88 89 ILE B CA 1
ATOM 2843 C C . ILE B 1 89 ? 8.727 1.356 5.676 1 96.88 89 ILE B C 1
ATOM 2845 O O . ILE B 1 89 ? 7.707 1.955 5.328 1 96.88 89 ILE B O 1
ATOM 2849 N N . TRP B 1 90 ? 8.906 0.097 5.438 1 97.69 90 TRP B N 1
ATOM 2850 C CA . TRP B 1 90 ? 7.918 -0.688 4.703 1 97.69 90 TRP B CA 1
ATOM 2851 C C . TRP B 1 90 ? 6.594 -0.735 5.453 1 97.69 90 TRP B C 1
ATOM 2853 O O . TRP B 1 90 ? 5.535 -0.463 4.875 1 97.69 90 TRP B O 1
ATOM 2863 N N . MET B 1 91 ? 6.648 -1.039 6.688 1 97.5 91 MET B N 1
ATOM 2864 C CA . MET B 1 91 ? 5.434 -1.187 7.484 1 97.5 91 MET B CA 1
ATOM 2865 C C . MET B 1 91 ? 4.656 0.125 7.535 1 97.5 91 MET B C 1
ATOM 2867 O O . MET B 1 91 ? 3.438 0.137 7.355 1 97.5 91 MET B O 1
ATOM 2871 N N . LEU B 1 92 ? 5.34 1.187 7.777 1 97.62 92 LEU B N 1
ATOM 2872 C CA . LEU B 1 92 ? 4.676 2.484 7.812 1 97.62 92 LEU B CA 1
ATOM 2873 C C . LEU B 1 92 ? 4.055 2.814 6.461 1 97.62 92 LEU B C 1
ATOM 2875 O O . LEU B 1 92 ? 2.953 3.365 6.395 1 97.62 92 LEU B O 1
ATOM 2879 N N . THR B 1 93 ? 4.77 2.488 5.434 1 98.31 93 THR B N 1
ATOM 2880 C CA . THR B 1 93 ? 4.289 2.783 4.086 1 98.31 93 THR B CA 1
ATOM 2881 C C . THR B 1 93 ? 3.021 1.992 3.777 1 98.31 93 THR B C 1
ATOM 2883 O O . THR B 1 93 ? 2.062 2.537 3.227 1 98.31 93 THR B O 1
ATOM 2886 N N . VAL B 1 94 ? 2.984 0.758 4.141 1 98.5 94 VAL B N 1
ATOM 2887 C CA . VAL B 1 94 ? 1.8 -0.066 3.928 1 98.5 94 VAL B CA 1
ATOM 2888 C C . VAL B 1 94 ? 0.62 0.515 4.703 1 98.5 94 VAL B C 1
ATOM 2890 O O . VAL B 1 94 ? -0.48 0.653 4.16 1 98.5 94 VAL B O 1
ATOM 2893 N N . LEU B 1 95 ? 0.842 0.874 5.914 1 97.69 95 LEU B N 1
ATOM 2894 C CA . LEU B 1 95 ? -0.212 1.449 6.742 1 97.69 95 LEU B CA 1
ATOM 2895 C C . LEU B 1 95 ? -0.732 2.748 6.137 1 97.69 95 LEU B C 1
ATOM 2897 O O . LEU B 1 95 ? -1.943 2.973 6.086 1 97.69 95 LEU B O 1
ATOM 2901 N N . ALA B 1 96 ? 0.176 3.543 5.684 1 98 96 ALA B N 1
ATOM 2902 C CA . ALA B 1 96 ? -0.21 4.824 5.098 1 98 96 ALA B CA 1
ATOM 2903 C C . ALA B 1 96 ? -1.019 4.621 3.82 1 98 96 ALA B C 1
ATOM 2905 O O . ALA B 1 96 ? -2.029 5.297 3.604 1 98 96 ALA B O 1
ATOM 2906 N N . ILE B 1 97 ? -0.593 3.707 3.006 1 98.44 97 ILE B N 1
ATOM 2907 C CA . ILE B 1 97 ? -1.273 3.43 1.745 1 98.44 97 ILE B CA 1
ATOM 2908 C C . ILE B 1 97 ? -2.691 2.934 2.023 1 98.44 97 ILE B C 1
ATOM 2910 O O . ILE B 1 97 ? -3.656 3.432 1.438 1 98.44 97 ILE B O 1
ATOM 2914 N N . VAL B 1 98 ? -2.797 2.004 2.885 1 97.56 98 VAL B N 1
ATOM 2915 C CA . VAL B 1 98 ? -4.094 1.392 3.156 1 97.56 98 VAL B CA 1
ATOM 2916 C C . VAL B 1 98 ? -5.008 2.398 3.852 1 97.56 98 VAL B C 1
ATOM 2918 O O . VAL B 1 98 ? -6.199 2.482 3.543 1 97.56 98 VAL B O 1
ATOM 2921 N N . ALA B 1 99 ? -4.441 3.158 4.785 1 96.31 99 ALA B N 1
ATOM 2922 C CA . ALA B 1 99 ? -5.242 4.172 5.469 1 96.31 99 ALA B CA 1
ATOM 2923 C C . ALA B 1 99 ? -5.785 5.199 4.477 1 96.31 99 ALA B C 1
ATOM 2925 O O . ALA B 1 99 ? -6.961 5.559 4.527 1 96.31 99 ALA B O 1
ATOM 2926 N N . LEU B 1 100 ? -4.922 5.66 3.619 1 97.44 100 LEU B N 1
ATOM 2927 C CA . LEU B 1 100 ? -5.348 6.629 2.615 1 97.44 100 LEU B CA 1
ATOM 2928 C C . LEU B 1 100 ? -6.363 6.012 1.658 1 97.44 100 LEU B C 1
ATOM 2930 O O . LEU B 1 100 ? -7.371 6.641 1.323 1 97.44 100 LEU B O 1
ATOM 2934 N N . TYR B 1 101 ? -6.145 4.816 1.264 1 97.06 101 TYR B N 1
ATOM 2935 C CA . TYR B 1 101 ? -7.055 4.078 0.396 1 97.06 101 TYR B CA 1
ATOM 2936 C C . TYR B 1 101 ? -8.445 3.986 1.017 1 97.06 101 TYR B C 1
ATOM 2938 O O . TYR B 1 101 ? -9.445 4.328 0.376 1 97.06 101 TYR B O 1
ATOM 2946 N N . GLU B 1 102 ? -8.508 3.576 2.236 1 94.19 102 GLU B N 1
ATOM 2947 C CA . GLU B 1 102 ? -9.789 3.396 2.914 1 94.19 102 GLU B CA 1
ATOM 2948 C C . GLU B 1 102 ? -10.492 4.73 3.129 1 94.19 102 GLU B C 1
ATOM 2950 O O . GLU B 1 102 ? -11.719 4.816 3.041 1 94.19 102 GLU B O 1
ATOM 2955 N N . ALA B 1 103 ? -9.727 5.734 3.439 1 94.75 103 ALA B N 1
ATOM 2956 C CA . ALA B 1 103 ? -10.32 7.047 3.66 1 94.75 103 ALA B CA 1
ATOM 2957 C C . ALA B 1 103 ? -10.977 7.574 2.387 1 94.75 103 ALA B C 1
ATOM 2959 O O . ALA B 1 103 ? -12.125 8.023 2.414 1 94.75 103 ALA B O 1
ATOM 2960 N N . ILE B 1 104 ? -10.266 7.469 1.326 1 95.69 104 ILE B N 1
ATOM 2961 C CA . ILE B 1 104 ? -10.789 7.973 0.061 1 95.69 104 ILE B CA 1
ATOM 2962 C C . ILE B 1 104 ? -11.945 7.09 -0.408 1 95.69 104 ILE B C 1
ATOM 2964 O O . ILE B 1 104 ? -12.938 7.586 -0.935 1 95.69 104 ILE B O 1
ATOM 2968 N N . LYS B 1 105 ? -11.758 5.836 -0.26 1 92.88 105 LYS B N 1
ATOM 2969 C CA . LYS B 1 105 ? -12.828 4.906 -0.603 1 92.88 105 LYS B CA 1
ATOM 2970 C C . LYS B 1 105 ? -14.109 5.246 0.152 1 92.88 105 LYS B C 1
ATOM 2972 O O . LYS B 1 105 ? -15.195 5.273 -0.436 1 92.88 105 LYS B O 1
ATOM 2977 N N . ARG B 1 106 ? -14 5.512 1.385 1 90.75 106 ARG B N 1
ATOM 2978 C CA . ARG B 1 106 ? -15.148 5.883 2.201 1 90.75 106 ARG B CA 1
ATOM 2979 C C . ARG B 1 106 ? -15.797 7.16 1.683 1 90.75 106 ARG B C 1
ATOM 2981 O O . ARG B 1 106 ? -17.031 7.23 1.559 1 90.75 106 ARG B O 1
ATOM 2988 N N . MET B 1 107 ? -15.031 8.117 1.418 1 94 107 MET B N 1
ATOM 2989 C CA . MET B 1 107 ? -15.562 9.383 0.914 1 94 107 MET B CA 1
ATOM 2990 C C . MET B 1 107 ? -16.25 9.18 -0.432 1 94 107 MET B C 1
ATOM 2992 O O . MET B 1 107 ? -17.281 9.797 -0.699 1 94 107 MET B O 1
ATOM 2996 N N . ALA B 1 108 ? -15.68 8.328 -1.23 1 93.44 108 ALA B N 1
ATOM 2997 C CA . ALA B 1 108 ? -16.266 8.039 -2.535 1 93.44 108 ALA B CA 1
ATOM 2998 C C . ALA B 1 108 ? -17.625 7.34 -2.383 1 93.44 108 ALA B C 1
ATOM 3000 O O . ALA B 1 108 ? -18.578 7.652 -3.102 1 93.44 108 ALA B O 1
ATOM 3001 N N . VAL B 1 109 ? -17.688 6.43 -1.471 1 90.44 109 VAL B N 1
ATOM 3002 C CA . VAL B 1 109 ? -18.953 5.738 -1.212 1 90.44 109 VAL B CA 1
ATOM 3003 C C . VAL B 1 109 ? -20 6.746 -0.758 1 90.44 109 VAL B C 1
ATOM 3005 O O . VAL B 1 109 ? -21.141 6.711 -1.224 1 90.44 109 VAL B O 1
ATOM 3008 N N . LEU B 1 110 ? -19.641 7.602 0.118 1 92.44 110 LEU B N 1
ATOM 3009 C CA . LEU B 1 110 ? -20.562 8.625 0.593 1 92.44 110 LEU B CA 1
ATOM 3010 C C . LEU B 1 110 ? -21.016 9.531 -0.552 1 92.44 110 LEU B C 1
ATOM 3012 O O . LEU B 1 110 ? -22.188 9.883 -0.65 1 92.44 110 LEU B O 1
ATOM 3016 N N . ALA B 1 111 ? -20.094 9.836 -1.376 1 94.12 111 ALA B N 1
ATOM 3017 C CA . ALA B 1 111 ? -20.391 10.719 -2.502 1 94.12 111 ALA B CA 1
ATOM 3018 C C . ALA B 1 111 ? -21.375 10.055 -3.463 1 94.12 111 ALA B C 1
ATOM 3020 O O . ALA B 1 111 ? -22.359 10.68 -3.869 1 94.12 111 ALA B O 1
ATOM 3021 N N . VAL B 1 112 ? -21.141 8.789 -3.803 1 91.31 112 VAL B N 1
ATOM 3022 C CA . VAL B 1 112 ? -21.969 8.07 -4.758 1 91.31 112 VAL B CA 1
ATOM 3023 C C . VAL B 1 112 ? -23.391 7.906 -4.199 1 91.31 112 VAL B C 1
ATOM 3025 O O . VAL B 1 112 ? -24.359 7.902 -4.949 1 91.31 112 VAL B O 1
ATOM 3028 N N . ASN B 1 113 ? -23.516 7.898 -2.922 1 90.81 113 ASN B N 1
ATOM 3029 C CA . ASN B 1 113 ? -24.812 7.676 -2.283 1 90.81 113 ASN B CA 1
ATOM 3030 C C . ASN B 1 113 ? -25.438 8.992 -1.826 1 90.81 113 ASN B C 1
ATOM 3032 O O . ASN B 1 113 ? -26.406 8.984 -1.063 1 90.81 113 ASN B O 1
ATOM 3036 N N . GLY B 1 114 ? -24.844 10.125 -2.189 1 92.75 114 GLY B N 1
ATOM 3037 C CA . GLY B 1 114 ? -25.406 11.43 -1.882 1 92.75 114 GLY B CA 1
ATOM 3038 C C . GLY B 1 114 ? -25.359 11.766 -0.405 1 92.75 114 GLY B C 1
ATOM 3039 O O . GLY B 1 114 ? -26.172 12.539 0.09 1 92.75 114 GLY B O 1
ATOM 3040 N N . ARG B 1 115 ? -24.438 11.25 0.271 1 94.38 115 ARG B N 1
ATOM 3041 C CA . ARG B 1 115 ? -24.375 11.422 1.718 1 94.38 115 ARG B CA 1
ATOM 3042 C C . ARG B 1 115 ? -23.109 12.188 2.115 1 94.38 115 ARG B C 1
ATOM 3044 O O . ARG B 1 115 ? -22.859 12.391 3.305 1 94.38 115 ARG B O 1
ATOM 3051 N N . LEU B 1 116 ? -22.375 12.594 1.215 1 96.69 116 LEU B N 1
ATOM 3052 C CA . LEU B 1 116 ? -21.094 13.227 1.505 1 96.69 116 LEU B CA 1
ATOM 3053 C C . LEU B 1 116 ? -21.281 14.672 1.949 1 96.69 116 LEU B C 1
ATOM 3055 O O . LEU B 1 116 ? -21.953 15.453 1.264 1 96.69 116 LEU B O 1
ATOM 3059 N N . ARG B 1 117 ? -20.797 15.008 3.055 1 97.38 117 ARG B N 1
ATOM 3060 C CA . ARG B 1 117 ? -20.703 16.391 3.502 1 97.38 117 ARG B CA 1
ATOM 3061 C C . ARG B 1 117 ? -19.484 17.078 2.9 1 97.38 117 ARG B C 1
ATOM 3063 O O . ARG B 1 117 ? -18.359 16.906 3.393 1 97.38 117 ARG B O 1
ATOM 3070 N N . PHE B 1 118 ? -19.641 17.922 2.025 1 97.31 118 PHE B N 1
ATOM 3071 C CA . PHE B 1 118 ? -18.594 18.453 1.153 1 97.31 118 PHE B CA 1
ATOM 3072 C C . PHE B 1 118 ? -17.578 19.266 1.952 1 97.31 118 PHE B C 1
ATOM 3074 O O . PHE B 1 118 ? -16.375 19.109 1.761 1 97.31 118 PHE B O 1
ATOM 3081 N N . PRO B 1 119 ? -18.016 20.109 2.865 1 97.81 119 PRO B N 1
ATOM 3082 C CA . PRO B 1 119 ? -17 20.859 3.613 1 97.81 119 PRO B CA 1
ATOM 3083 C C . PRO B 1 119 ? -16.031 19.969 4.375 1 97.81 119 PRO B C 1
ATOM 3085 O O . PRO B 1 119 ? -14.836 20.266 4.457 1 97.81 119 PRO B O 1
ATOM 3088 N N . MET B 1 120 ? -16.578 18.844 4.879 1 97.62 120 MET B N 1
ATOM 3089 C CA . MET B 1 120 ? -15.711 17.922 5.602 1 97.62 120 MET B CA 1
ATOM 3090 C C . MET B 1 120 ? -14.797 17.172 4.641 1 97.62 120 MET B C 1
ATOM 3092 O O . MET B 1 120 ? -13.648 16.875 4.977 1 97.62 120 MET B O 1
ATOM 3096 N N . ALA B 1 121 ? -15.305 16.875 3.477 1 97.56 121 ALA B N 1
ATOM 3097 C CA . ALA B 1 121 ? -14.477 16.234 2.455 1 97.56 121 ALA B CA 1
ATOM 3098 C C . ALA B 1 121 ? -13.32 17.141 2.041 1 97.56 121 ALA B C 1
ATOM 3100 O O . ALA B 1 121 ? -12.18 16.688 1.919 1 97.56 121 ALA B O 1
ATOM 3101 N N . LEU B 1 122 ? -13.656 18.375 1.858 1 96.88 122 LEU B N 1
ATOM 3102 C CA . LEU B 1 122 ? -12.625 19.344 1.506 1 96.88 122 LEU B CA 1
ATOM 3103 C C . LEU B 1 122 ? -11.602 19.484 2.629 1 96.88 122 LEU B C 1
ATOM 3105 O O . LEU B 1 122 ? -10.398 19.547 2.373 1 96.88 122 LEU B O 1
ATOM 3109 N N . LEU B 1 123 ? -12.117 19.531 3.801 1 97.81 123 LEU B N 1
ATOM 3110 C CA . LEU B 1 123 ? -11.234 19.625 4.965 1 97.81 123 LEU B CA 1
ATOM 3111 C C . LEU B 1 123 ? -10.281 18.438 5.008 1 97.81 123 LEU B C 1
ATOM 3113 O O . LEU B 1 123 ? -9.086 18.609 5.25 1 97.81 123 LEU B O 1
ATOM 3117 N N . PHE B 1 124 ? -10.758 17.281 4.77 1 97.69 124 PHE B N 1
ATOM 3118 C CA . PHE B 1 124 ? -9.914 16.078 4.742 1 97.69 124 PHE B CA 1
ATOM 3119 C C . PHE B 1 124 ? -8.852 16.203 3.66 1 97.69 124 PHE B C 1
ATOM 3121 O O . PHE B 1 124 ? -7.691 15.844 3.881 1 97.69 124 PHE B O 1
ATOM 3128 N N . LEU B 1 125 ? -9.188 16.688 2.516 1 97 125 LEU B N 1
ATOM 3129 C CA . LEU B 1 125 ? -8.25 16.812 1.403 1 97 125 LEU B CA 1
ATOM 3130 C C . LEU B 1 125 ? -7.121 17.781 1.751 1 97 125 LEU B C 1
ATOM 3132 O O . LEU B 1 125 ? -5.973 17.578 1.362 1 97 125 LEU B O 1
ATOM 3136 N N . THR B 1 126 ? -7.41 18.797 2.488 1 96.69 126 THR B N 1
ATOM 3137 C CA . THR B 1 126 ? -6.363 19.734 2.879 1 96.69 126 THR B CA 1
ATOM 3138 C C . THR B 1 126 ? -5.398 19.094 3.871 1 96.69 126 THR B C 1
ATOM 3140 O O . THR B 1 126 ? -4.242 19.5 3.98 1 96.69 126 THR B O 1
ATOM 3143 N N . ALA B 1 127 ? -5.887 18.062 4.586 1 97 127 ALA B N 1
ATOM 3144 C CA . ALA B 1 127 ? -5.062 17.406 5.59 1 97 127 ALA B CA 1
ATOM 3145 C C . ALA B 1 127 ? -4.164 16.344 4.949 1 97 127 ALA B C 1
ATOM 3147 O O . ALA B 1 127 ? -3.338 15.727 5.625 1 97 127 ALA B O 1
ATOM 3148 N N . LEU B 1 128 ? -4.238 16.203 3.66 1 96.94 128 LEU B N 1
ATOM 3149 C CA . LEU B 1 128 ? -3.418 15.211 2.963 1 96.94 128 LEU B CA 1
ATOM 3150 C C . LEU B 1 128 ? -1.938 15.562 3.07 1 96.94 128 LEU B C 1
ATOM 3152 O O . LEU B 1 128 ? -1.102 14.68 3.283 1 96.94 128 LEU B O 1
ATOM 3156 N N . PHE B 1 129 ? -1.656 16.812 2.953 1 96.25 129 PHE B N 1
ATOM 3157 C CA . PHE B 1 129 ? -0.254 17.219 2.971 1 96.25 129 PHE B CA 1
ATOM 3158 C C . PHE B 1 129 ? 0.374 16.922 4.328 1 96.25 129 PHE B C 1
ATOM 3160 O O . PHE B 1 129 ? 1.424 16.281 4.41 1 96.25 129 PHE B O 1
ATOM 3167 N N . PRO B 1 130 ? -0.222 17.312 5.414 1 96.94 130 PRO B N 1
ATOM 3168 C CA . PRO B 1 130 ? 0.368 16.969 6.711 1 96.94 130 PRO B CA 1
ATOM 3169 C C . PRO B 1 130 ? 0.573 15.477 6.898 1 96.94 130 PRO B C 1
ATOM 3171 O O . PRO B 1 130 ? 1.587 15.047 7.461 1 96.94 130 PRO B O 1
ATOM 3174 N N . HIS B 1 131 ? -0.349 14.695 6.504 1 97.56 131 HIS B N 1
ATOM 3175 C CA . HIS B 1 131 ? -0.201 13.242 6.613 1 97.56 131 HIS B CA 1
ATOM 3176 C C . HIS B 1 131 ? 0.947 12.742 5.746 1 97.56 131 HIS B C 1
ATOM 3178 O O . HIS B 1 131 ? 1.759 11.93 6.191 1 97.56 131 HIS B O 1
ATOM 3184 N N . TYR B 1 132 ? 0.976 13.211 4.547 1 97.31 132 TYR B N 1
ATOM 3185 C CA . TYR B 1 132 ? 2.043 12.82 3.633 1 97.31 132 TYR B CA 1
ATOM 3186 C C . TYR B 1 132 ? 3.402 13.266 4.156 1 97.31 132 TYR B C 1
ATOM 3188 O O . TYR B 1 132 ? 4.375 12.508 4.113 1 97.31 132 TYR B O 1
ATOM 3196 N N . TYR B 1 133 ? 3.438 14.461 4.602 1 95.44 133 TYR B N 1
ATOM 3197 C CA . TYR B 1 133 ? 4.66 15.023 5.168 1 95.44 133 TYR B CA 1
ATOM 3198 C C . TYR B 1 133 ? 5.152 14.18 6.34 1 95.44 133 TYR B C 1
ATOM 3200 O O . TYR B 1 133 ? 6.355 13.945 6.484 1 95.44 133 TYR B O 1
ATOM 3208 N N . SER B 1 134 ? 4.246 13.781 7.145 1 96.56 134 SER B N 1
ATOM 3209 C CA . SER B 1 134 ? 4.613 12.938 8.281 1 96.56 134 SER B CA 1
ATOM 3210 C C . SER B 1 134 ? 5.223 11.625 7.812 1 96.56 134 SER B C 1
ATOM 3212 O O . SER B 1 134 ? 6.273 11.211 8.312 1 96.56 134 SER B O 1
ATOM 3214 N N . TRP B 1 135 ? 4.578 10.977 6.871 1 97.25 135 TRP B N 1
ATOM 3215 C CA . TRP B 1 135 ? 5.109 9.742 6.312 1 97.25 135 TRP B CA 1
ATOM 3216 C C . TRP B 1 135 ? 6.508 9.953 5.742 1 97.25 135 TRP B C 1
ATOM 3218 O O . TRP B 1 135 ? 7.43 9.188 6.027 1 97.25 135 TRP B O 1
ATOM 3228 N N . TRP B 1 136 ? 6.645 11.008 4.977 1 95.31 136 TRP B N 1
ATOM 3229 C CA . TRP B 1 136 ? 7.918 11.344 4.355 1 95.31 136 TRP B CA 1
ATOM 3230 C C . TRP B 1 136 ? 8.977 11.641 5.41 1 95.31 136 TRP B C 1
ATOM 3232 O O . TRP B 1 136 ? 10.133 11.227 5.273 1 95.31 136 TRP B O 1
ATOM 3242 N N . SER B 1 137 ? 8.602 12.258 6.469 1 94.94 137 SER B N 1
ATOM 3243 C CA . SER B 1 137 ? 9.523 12.586 7.551 1 94.94 137 SER B CA 1
ATOM 3244 C C . SER B 1 137 ? 10.016 11.328 8.258 1 94.94 137 SER B C 1
ATOM 3246 O O . SER B 1 137 ? 11.219 11.172 8.492 1 94.94 137 SER B O 1
ATOM 3248 N N . TYR B 1 138 ? 9.125 10.438 8.547 1 96.31 138 TYR B N 1
ATOM 3249 C CA . TYR B 1 138 ? 9.531 9.188 9.188 1 96.31 138 TYR B CA 1
ATOM 3250 C C . TYR B 1 138 ? 10.484 8.406 8.297 1 96.31 138 TYR B C 1
ATOM 3252 O O . TYR B 1 138 ? 11.453 7.816 8.781 1 96.31 138 TYR B O 1
ATOM 3260 N N . LEU B 1 139 ? 10.141 8.391 7.02 1 95.44 139 LEU B N 1
ATOM 3261 C CA . LEU B 1 139 ? 11.023 7.734 6.059 1 95.44 139 LEU B CA 1
ATOM 3262 C C . LEU B 1 139 ? 12.43 8.32 6.133 1 95.44 139 LEU B C 1
ATOM 3264 O O . LEU B 1 139 ? 13.414 7.574 6.211 1 95.44 139 LEU B O 1
ATOM 3268 N N . ASN B 1 140 ? 12.516 9.57 6.199 1 94 140 ASN B N 1
ATOM 3269 C CA . ASN B 1 140 ? 13.812 10.234 6.262 1 94 140 ASN B CA 1
ATOM 3270 C C . ASN B 1 140 ? 14.5 9.992 7.602 1 94 140 ASN B C 1
ATOM 3272 O O . ASN B 1 140 ? 15.719 9.805 7.652 1 94 140 ASN B O 1
ATOM 3276 N N . TYR B 1 141 ? 13.719 10.016 8.68 1 95.06 141 TYR B N 1
ATOM 3277 C CA . TYR B 1 141 ? 14.297 9.789 10 1 95.06 141 TYR B CA 1
ATOM 3278 C C . TYR B 1 141 ? 14.945 8.414 10.086 1 95.06 141 TYR B C 1
ATOM 3280 O O . TYR B 1 141 ? 16.078 8.289 10.547 1 95.06 141 TYR B O 1
ATOM 3288 N N . TRP B 1 142 ? 14.281 7.48 9.578 1 95.56 142 TRP B N 1
ATOM 3289 C CA . TRP B 1 142 ? 14.812 6.121 9.609 1 95.56 142 TRP B CA 1
ATOM 3290 C C . TRP B 1 142 ? 15.953 5.961 8.602 1 95.56 142 TRP B C 1
ATOM 3292 O O . TRP B 1 142 ? 16.906 5.234 8.859 1 95.56 142 TRP B O 1
ATOM 3302 N N . ASN B 1 143 ? 15.844 6.656 7.527 1 94.62 143 ASN B N 1
ATOM 3303 C CA . ASN B 1 143 ? 16.828 6.484 6.461 1 94.62 143 ASN B CA 1
ATOM 3304 C C . ASN B 1 143 ? 18.156 7.141 6.816 1 94.62 143 ASN B C 1
ATOM 3306 O O . ASN B 1 143 ? 19.219 6.676 6.395 1 94.62 143 ASN B O 1
ATOM 3310 N N . ASP B 1 144 ? 18.188 8.219 7.516 1 90.81 144 ASP B N 1
ATOM 3311 C CA . ASP B 1 144 ? 19.391 8.977 7.809 1 90.81 144 ASP B CA 1
ATOM 3312 C C . ASP B 1 144 ? 19.938 8.625 9.195 1 90.81 144 ASP B C 1
ATOM 3314 O O . ASP B 1 144 ? 21.141 8.773 9.453 1 90.81 144 ASP B O 1
ATOM 3318 N N . ASP B 1 145 ? 19.156 8.281 10.125 1 87.75 145 ASP B N 1
ATOM 3319 C CA . ASP B 1 145 ? 19.516 7.762 11.445 1 87.75 145 ASP B CA 1
ATOM 3320 C C . ASP B 1 145 ? 20.062 8.867 12.336 1 87.75 145 ASP B C 1
ATOM 3322 O O . ASP B 1 145 ? 20.812 8.594 13.281 1 87.75 145 ASP B O 1
ATOM 3326 N N . PHE B 1 146 ? 19.859 10.164 12.094 1 83.25 146 PHE B N 1
ATOM 3327 C CA . PHE B 1 146 ? 20.453 11.172 12.969 1 83.25 146 PHE B CA 1
ATOM 3328 C C . PHE B 1 146 ? 19.391 12.141 13.477 1 83.25 146 PHE B C 1
ATOM 3330 O O . PHE B 1 146 ? 19.656 12.984 14.328 1 83.25 146 PHE B O 1
ATOM 3337 N N . TYR B 1 147 ? 18.25 12.008 13.062 1 85.88 147 TYR B N 1
ATOM 3338 C CA . TYR B 1 147 ? 17.203 12.922 13.516 1 85.88 147 TYR B CA 1
ATOM 3339 C C . TYR B 1 147 ? 16.797 12.609 14.953 1 85.88 147 TYR B C 1
ATOM 3341 O O . TYR B 1 147 ? 16.703 11.438 15.336 1 85.88 147 TYR B O 1
ATOM 3349 N N . THR B 1 148 ? 16.484 13.672 15.672 1 84.75 148 THR B N 1
ATOM 3350 C CA . THR B 1 148 ? 16.141 13.5 17.078 1 84.75 148 THR B CA 1
ATOM 3351 C C . THR B 1 148 ? 14.711 13.945 17.344 1 84.75 148 THR B C 1
ATOM 3353 O O . THR B 1 148 ? 14.219 13.836 18.484 1 84.75 148 THR B O 1
ATOM 3356 N N . GLN B 1 149 ? 14 14.383 16.438 1 87.25 149 GLN B N 1
ATOM 3357 C CA . GLN B 1 149 ? 12.688 14.992 16.625 1 87.25 149 GLN B CA 1
ATOM 3358 C C . GLN B 1 149 ? 11.578 13.953 16.547 1 87.25 149 GLN B C 1
ATOM 3360 O O . GLN B 1 149 ? 10.484 14.234 16.062 1 87.25 149 GLN B O 1
ATOM 3365 N N . TRP B 1 150 ? 11.812 12.781 17.062 1 91.5 150 TRP B N 1
ATOM 3366 C CA . TRP B 1 150 ? 10.859 11.68 16.969 1 91.5 150 TRP B CA 1
ATOM 3367 C C . TRP B 1 150 ? 9.586 12 17.766 1 91.5 150 TRP B C 1
ATOM 3369 O O . TRP B 1 150 ? 8.477 11.766 17.281 1 91.5 150 TRP B O 1
ATOM 3379 N N . HIS B 1 151 ? 9.758 12.594 18.906 1 91.31 151 HIS B N 1
ATOM 3380 C CA . HIS B 1 151 ? 8.602 12.859 19.75 1 91.31 151 HIS B CA 1
ATOM 3381 C C . HIS B 1 151 ? 7.715 13.945 19.156 1 91.31 151 HIS B C 1
ATOM 3383 O O . HIS B 1 151 ? 6.488 13.875 19.25 1 91.31 151 HIS B O 1
ATOM 3389 N N . HIS B 1 152 ? 8.375 14.961 18.609 1 91.5 152 HIS B N 1
ATOM 3390 C CA . HIS B 1 152 ? 7.629 16.016 17.922 1 91.5 152 HIS B CA 1
ATOM 3391 C C . HIS B 1 152 ? 6.789 15.43 16.781 1 91.5 152 HIS B C 1
ATOM 3393 O O . HIS B 1 152 ? 5.59 15.695 16.688 1 91.5 152 HIS B O 1
ATOM 3399 N N . GLN B 1 153 ? 7.453 14.633 16.047 1 93.81 153 GLN B N 1
ATOM 3400 C CA . GLN B 1 153 ? 6.785 14.039 14.898 1 93.81 153 GLN B CA 1
ATOM 3401 C C . GLN B 1 153 ? 5.652 13.117 15.336 1 93.81 153 GLN B C 1
ATOM 3403 O O . GLN B 1 153 ? 4.574 13.117 14.742 1 93.81 153 GLN B O 1
ATOM 3408 N N . LEU B 1 154 ? 5.883 12.352 16.328 1 95.38 154 LEU B N 1
ATOM 3409 C CA . LEU B 1 154 ? 4.871 11.438 16.844 1 95.38 154 LEU B CA 1
ATOM 3410 C C . LEU B 1 154 ? 3.654 12.203 17.359 1 95.38 154 LEU B C 1
ATOM 3412 O O . LEU B 1 154 ? 2.516 11.82 17.078 1 95.38 154 LEU B O 1
ATOM 3416 N N . TYR B 1 155 ? 3.869 13.242 18.078 1 96.44 155 TYR B N 1
ATOM 3417 C CA . TYR B 1 155 ? 2.777 14.047 18.609 1 96.44 155 TYR B CA 1
ATOM 3418 C C . TYR B 1 155 ? 1.891 14.57 17.5 1 96.44 155 TYR B C 1
ATOM 3420 O O . TYR B 1 155 ? 0.668 14.422 17.531 1 96.44 155 TYR B O 1
ATOM 3428 N N . PHE B 1 156 ? 2.512 15.172 16.516 1 96 156 PHE B N 1
ATOM 3429 C CA . PHE B 1 156 ? 1.756 15.758 15.414 1 96 156 PHE B CA 1
ATOM 3430 C C . PHE B 1 156 ? 1.043 14.68 14.609 1 96 156 PHE B C 1
ATOM 3432 O O . PHE B 1 156 ? -0.093 14.875 14.172 1 96 156 PHE B O 1
ATOM 3439 N N . THR B 1 157 ? 1.672 13.562 14.469 1 97.06 157 THR B N 1
ATOM 3440 C CA . THR B 1 157 ? 1.082 12.477 13.695 1 97.06 157 THR B CA 1
ATOM 3441 C C . THR B 1 157 ? -0.159 11.93 14.398 1 97.06 157 THR B C 1
ATOM 3443 O O . THR B 1 157 ? -1.227 11.82 13.789 1 97.06 157 THR B O 1
ATOM 3446 N N . VAL B 1 158 ? -0.045 11.617 15.633 1 96.69 158 VAL B N 1
ATOM 3447 C CA . VAL B 1 158 ? -1.13 10.992 16.375 1 96.69 158 VAL B CA 1
ATOM 3448 C C . VAL B 1 158 ? -2.309 11.961 16.484 1 96.69 158 VAL B C 1
ATOM 3450 O O . VAL B 1 158 ? -3.459 11.57 16.281 1 96.69 158 VAL B O 1
ATOM 3453 N N . SER B 1 159 ? -2.021 13.188 16.797 1 97.5 159 SER B N 1
ATOM 3454 C CA . SER B 1 159 ? -3.094 14.164 16.906 1 97.5 159 SER B CA 1
ATOM 3455 C C . SER B 1 159 ? -3.773 14.398 15.57 1 97.5 159 SER B C 1
ATOM 3457 O O . SER B 1 159 ? -5 14.492 15.492 1 97.5 159 SER B O 1
ATOM 3459 N N . GLU B 1 160 ? -2.965 14.445 14.516 1 97.62 160 GLU B N 1
ATOM 3460 C CA . GLU B 1 160 ? -3.52 14.633 13.18 1 97.62 160 GLU B CA 1
ATOM 3461 C C . GLU B 1 160 ? -4.402 13.453 12.781 1 97.62 160 GLU B C 1
ATOM 3463 O O . GLU B 1 160 ? -5.461 13.641 12.172 1 97.62 160 GLU B O 1
ATOM 3468 N N . VAL B 1 161 ? -3.967 12.305 13.062 1 97.38 161 VAL B N 1
ATOM 3469 C CA . VAL B 1 161 ? -4.75 11.109 12.75 1 97.38 161 VAL B CA 1
ATOM 3470 C C . VAL B 1 161 ? -6.074 11.148 13.508 1 97.38 161 VAL B C 1
ATOM 3472 O O . VAL B 1 161 ? -7.133 10.859 12.945 1 97.38 161 VAL B O 1
ATOM 3475 N N . GLY B 1 162 ? -6.016 11.516 14.758 1 96.81 162 GLY B N 1
ATOM 3476 C CA . GLY B 1 162 ? -7.234 11.648 15.539 1 96.81 162 GLY B CA 1
ATOM 3477 C C . GLY B 1 162 ? -8.203 12.664 14.961 1 96.81 162 GLY B C 1
ATOM 3478 O O . GLY B 1 162 ? -9.398 12.383 14.844 1 96.81 162 GLY B O 1
ATOM 3479 N N . ALA B 1 163 ? -7.703 13.797 14.602 1 97.62 163 ALA B N 1
ATOM 3480 C CA . ALA B 1 163 ? -8.539 14.836 14.008 1 97.62 163 ALA B CA 1
ATOM 3481 C C . ALA B 1 163 ? -9.125 14.367 12.68 1 97.62 163 ALA B C 1
ATOM 3483 O O . ALA B 1 163 ? -10.305 14.602 12.398 1 97.62 163 ALA B O 1
ATOM 3484 N N . SER B 1 164 ? -8.312 13.727 11.883 1 97.5 164 SER B N 1
ATOM 3485 C CA . SER B 1 164 ? -8.773 13.242 10.578 1 97.5 164 SER B CA 1
ATOM 3486 C C . SER B 1 164 ? -9.859 12.18 10.734 1 97.5 164 SER B C 1
ATOM 3488 O O . SER B 1 164 ? -10.773 12.109 9.914 1 97.5 164 SER B O 1
ATOM 3490 N N . TYR B 1 165 ? -9.68 11.422 11.711 1 95.81 165 TYR B N 1
ATOM 3491 C CA . TYR B 1 165 ? -10.727 10.445 11.984 1 95.81 165 TYR B CA 1
ATOM 3492 C C . TYR B 1 165 ? -12.055 11.133 12.273 1 95.81 165 TYR B C 1
ATOM 3494 O O . TYR B 1 165 ? -13.102 10.727 11.758 1 95.81 165 TYR B O 1
ATOM 3502 N N . ALA B 1 166 ? -12.023 12.109 13.094 1 97 166 ALA B N 1
ATOM 3503 C CA . ALA B 1 166 ? -13.234 12.867 13.414 1 97 166 ALA B CA 1
ATOM 3504 C C . ALA B 1 166 ? -13.812 13.523 12.164 1 97 166 ALA B C 1
ATOM 3506 O O . ALA B 1 166 ? -15.031 13.531 11.969 1 97 166 ALA B O 1
ATOM 3507 N N . VAL B 1 167 ? -12.953 14.008 11.344 1 98 167 VAL B N 1
ATOM 3508 C CA . VAL B 1 167 ? -13.383 14.648 10.102 1 98 167 VAL B CA 1
ATOM 3509 C C . VAL B 1 167 ? -14.07 13.617 9.203 1 98 167 VAL B C 1
ATOM 3511 O O . VAL B 1 167 ? -15.141 13.883 8.656 1 98 167 VAL B O 1
ATOM 3514 N N . LEU B 1 168 ? -13.531 12.484 9.117 1 95.81 168 LEU B N 1
ATOM 3515 C CA . LEU B 1 168 ? -14.086 11.438 8.273 1 95.81 168 LEU B CA 1
ATOM 3516 C C . LEU B 1 168 ? -15.445 10.969 8.797 1 95.81 168 LEU B C 1
ATOM 3518 O O . LEU B 1 168 ? -16.344 10.664 8.016 1 95.81 168 LEU B O 1
ATOM 3522 N N . ARG B 1 169 ? -15.555 10.93 10.047 1 94.69 169 ARG B N 1
ATOM 3523 C CA . ARG B 1 169 ? -16.844 10.57 10.641 1 94.69 169 ARG B CA 1
ATOM 3524 C C . ARG B 1 169 ? -17.906 11.602 10.297 1 94.69 169 ARG B C 1
ATOM 3526 O O . ARG B 1 169 ? -19.031 11.25 9.93 1 94.69 169 ARG B O 1
ATOM 3533 N N . LEU B 1 170 ? -17.516 12.805 10.383 1 96.81 170 LEU B N 1
ATOM 3534 C CA . LEU B 1 170 ? -18.469 13.891 10.141 1 96.81 170 LEU B CA 1
ATOM 3535 C C . LEU B 1 170 ? -18.703 14.094 8.648 1 96.81 170 LEU B C 1
ATOM 3537 O O . LEU B 1 170 ? -19.609 14.828 8.25 1 96.81 170 LEU B O 1
ATOM 3541 N N . ALA B 1 171 ? -17.938 13.461 7.859 1 96.94 171 ALA B N 1
ATOM 3542 C CA . ALA B 1 171 ? -18.125 13.555 6.414 1 96.94 171 ALA B CA 1
ATOM 3543 C C . ALA B 1 171 ? -19.422 12.891 5.98 1 96.94 171 ALA B C 1
ATOM 3545 O O . ALA B 1 171 ? -19.906 13.133 4.875 1 96.94 171 ALA B O 1
ATOM 3546 N N . ASP B 1 172 ? -19.891 12.055 6.777 1 94.12 172 ASP B N 1
ATOM 3547 C CA . ASP B 1 172 ? -21.188 11.445 6.543 1 94.12 172 ASP B CA 1
ATOM 3548 C C . ASP B 1 172 ? -22.328 12.383 6.973 1 94.12 172 ASP B C 1
ATOM 3550 O O . ASP B 1 172 ? -22.438 12.719 8.148 1 94.12 172 ASP B O 1
ATOM 3554 N N . ARG B 1 173 ? -23.203 12.688 6.105 1 94.81 173 ARG B N 1
ATOM 3555 C CA . ARG B 1 173 ? -24.297 13.617 6.375 1 94.81 173 ARG B CA 1
ATOM 3556 C C . ARG B 1 173 ? -25.281 13.031 7.383 1 94.81 173 ARG B C 1
ATOM 3558 O O . ARG B 1 173 ? -26.062 13.766 8.008 1 94.81 173 ARG B O 1
ATOM 3565 N N . GLU B 1 174 ? -25.297 11.75 7.469 1 93.44 174 GLU B N 1
ATOM 3566 C CA . GLU B 1 174 ? -26.188 11.109 8.422 1 93.44 174 GLU B CA 1
ATOM 3567 C C . GLU B 1 174 ? -25.688 11.266 9.852 1 93.44 174 GLU B C 1
ATOM 3569 O O . GLU B 1 174 ? -26.422 11.016 10.812 1 93.44 174 GLU B O 1
ATOM 3574 N N . VAL B 1 175 ? -24.438 11.648 9.969 1 94.12 175 VAL B N 1
ATOM 3575 C CA . VAL B 1 175 ? -23.891 11.914 11.297 1 94.12 175 VAL B CA 1
ATOM 3576 C C . VAL B 1 175 ? -24.094 13.383 11.656 1 94.12 175 VAL B C 1
ATOM 3578 O O . VAL B 1 175 ? -23.625 14.273 10.945 1 94.12 175 VAL B O 1
ATOM 3581 N N . ASN B 1 176 ? -24.766 13.609 12.688 1 94.12 176 ASN B N 1
ATOM 3582 C CA . ASN B 1 176 ? -25.047 14.984 13.102 1 94.12 176 ASN B CA 1
ATOM 3583 C C . ASN B 1 176 ? -23.781 15.703 13.547 1 94.12 176 ASN B C 1
ATOM 3585 O O . ASN B 1 176 ? -22.922 15.117 14.219 1 94.12 176 ASN B O 1
ATOM 3589 N N . VAL B 1 177 ? -23.766 16.938 13.172 1 95.5 177 VAL B N 1
ATOM 3590 C CA . VAL B 1 177 ? -22.672 17.797 13.641 1 95.5 177 VAL B CA 1
ATOM 3591 C C . VAL B 1 177 ? -22.969 18.281 15.055 1 95.5 177 VAL B C 1
ATOM 3593 O O . VAL B 1 177 ? -23.891 19.062 15.266 1 95.5 177 VAL B O 1
ATOM 3596 N N . THR B 1 178 ? -22.188 17.781 15.969 1 94.19 178 THR B N 1
ATOM 3597 C CA . THR B 1 178 ? -22.375 18.141 17.375 1 94.19 178 THR B CA 1
ATOM 3598 C C . THR B 1 178 ? -21.094 18.75 17.938 1 94.19 178 THR B C 1
ATOM 3600 O O . THR B 1 178 ? -20.031 18.688 17.297 1 94.19 178 THR B O 1
ATOM 3603 N N . SER B 1 179 ? -21.234 19.328 19.094 1 94.38 179 SER B N 1
ATOM 3604 C CA . SER B 1 179 ? -20.078 19.891 19.781 1 94.38 179 SER B CA 1
ATOM 3605 C C . SER B 1 179 ? -19.031 18.828 20.062 1 94.38 179 SER B C 1
ATOM 3607 O O . SER B 1 179 ? -17.828 19.062 19.906 1 94.38 179 SER B O 1
ATOM 3609 N N . ARG B 1 180 ? -19.438 17.688 20.438 1 93.12 180 ARG B N 1
ATOM 3610 C CA . ARG B 1 180 ? -18.531 16.594 20.766 1 93.12 180 ARG B CA 1
ATOM 3611 C C . ARG B 1 180 ? -17.766 16.125 19.531 1 93.12 180 ARG B C 1
ATOM 3613 O O . ARG B 1 180 ? -16.594 15.75 19.625 1 93.12 180 ARG B O 1
ATOM 3620 N N . GLY B 1 181 ? -18.422 16.219 18.422 1 94.94 181 GLY B N 1
ATOM 3621 C CA . GLY B 1 181 ? -17.797 15.773 17.188 1 94.94 181 GLY B CA 1
ATOM 3622 C C . GLY B 1 181 ? -16.797 16.781 16.641 1 94.94 181 GLY B C 1
ATOM 3623 O O . GLY B 1 181 ? -15.781 16.391 16.047 1 94.94 181 GLY B O 1
ATOM 3624 N N . VAL B 1 182 ? -17.062 17.984 16.891 1 96.94 182 VAL B N 1
ATOM 3625 C CA . VAL B 1 182 ? -16.266 19.062 16.297 1 96.94 182 VAL B CA 1
ATOM 3626 C C . VAL B 1 182 ? -15.094 19.406 17.219 1 96.94 182 VAL B C 1
ATOM 3628 O O . VAL B 1 182 ? -14.047 19.844 16.75 1 96.94 182 VAL B O 1
ATOM 3631 N N . LEU B 1 183 ? -15.242 19.125 18.453 1 97 183 LEU B N 1
ATOM 3632 C CA . LEU B 1 183 ? -14.305 19.562 19.5 1 97 183 LEU B CA 1
ATOM 3633 C C . LEU B 1 183 ? -12.898 19.047 19.203 1 97 183 LEU B C 1
ATOM 3635 O O . LEU B 1 183 ? -11.945 19.828 19.188 1 97 183 LEU B O 1
ATOM 3639 N N . PRO B 1 184 ? -12.672 17.766 18.906 1 97.5 184 PRO B N 1
ATOM 3640 C CA . PRO B 1 184 ? -11.297 17.297 18.672 1 97.5 184 PRO B CA 1
ATOM 3641 C C . PRO B 1 184 ? -10.672 17.891 17.406 1 97.5 184 PRO B C 1
ATOM 3643 O O . PRO B 1 184 ? -9.461 18.094 17.359 1 97.5 184 PRO B O 1
ATOM 3646 N N . ILE B 1 185 ? -11.453 18.172 16.422 1 98.5 185 ILE B N 1
ATOM 3647 C CA . ILE B 1 185 ? -10.953 18.734 15.172 1 98.5 185 ILE B CA 1
ATOM 3648 C C . ILE B 1 185 ? -10.43 20.156 15.422 1 98.5 185 ILE B C 1
ATOM 3650 O O . ILE B 1 185 ? -9.273 20.453 15.117 1 98.5 185 ILE B O 1
ATOM 3654 N N . VAL B 1 186 ? -11.242 20.953 16.062 1 98.5 186 VAL B N 1
ATOM 3655 C CA . VAL B 1 186 ? -10.906 22.344 16.312 1 98.5 186 VAL B CA 1
ATOM 3656 C C . VAL B 1 186 ? -9.758 22.422 17.312 1 98.5 186 VAL B C 1
ATOM 3658 O O . VAL B 1 186 ? -8.836 23.234 17.141 1 98.5 186 VAL B O 1
ATOM 3661 N N . ALA B 1 187 ? -9.812 21.609 18.312 1 98.69 187 ALA B N 1
ATOM 3662 C CA . ALA B 1 187 ? -8.766 21.625 19.328 1 98.69 187 ALA B CA 1
ATOM 3663 C C . ALA B 1 187 ? -7.402 21.328 18.719 1 98.69 187 ALA B C 1
ATOM 3665 O O . ALA B 1 187 ? -6.43 22.047 18.953 1 98.69 187 ALA B O 1
ATOM 3666 N N . VAL B 1 188 ? -7.332 20.297 17.922 1 98.56 188 VAL B N 1
ATOM 3667 C CA . VAL B 1 188 ? -6.074 19.906 17.281 1 98.56 188 VAL B CA 1
ATOM 3668 C C . VAL B 1 188 ? -5.613 21.016 16.328 1 98.56 188 VAL B C 1
ATOM 3670 O O . VAL B 1 188 ? -4.43 21.359 16.297 1 98.56 188 VAL B O 1
ATOM 3673 N N . GLY B 1 189 ? -6.566 21.516 15.586 1 98.5 189 GLY B N 1
ATOM 3674 C CA . GLY B 1 189 ? -6.227 22.625 14.711 1 98.5 189 GLY B CA 1
ATOM 3675 C C . GLY B 1 189 ? -5.613 23.797 15.438 1 98.5 189 GLY B C 1
ATOM 3676 O O . GLY B 1 189 ? -4.613 24.375 14.984 1 98.5 189 GLY B O 1
ATOM 3677 N N . MET B 1 190 ? -6.16 24.141 16.562 1 98.38 190 MET B N 1
ATOM 3678 C CA . MET B 1 190 ? -5.672 25.266 17.344 1 98.38 190 MET B CA 1
ATOM 3679 C C . MET B 1 190 ? -4.297 24.969 17.938 1 98.38 190 MET B C 1
ATOM 3681 O O . MET B 1 190 ? -3.402 25.812 17.875 1 98.38 190 MET B O 1
ATOM 3685 N N . VAL B 1 191 ? -4.117 23.844 18.469 1 98.06 191 VAL B N 1
ATOM 3686 C CA . VAL B 1 191 ? -2.836 23.469 19.062 1 98.06 191 VAL B CA 1
ATOM 3687 C C . VAL B 1 191 ? -1.749 23.484 17.984 1 98.06 191 VAL B C 1
ATOM 3689 O O . VAL B 1 191 ? -0.679 24.062 18.188 1 98.06 191 VAL B O 1
ATOM 3692 N N . HIS B 1 192 ? -2.018 22.859 16.859 1 97.62 192 HIS B N 1
ATOM 3693 C CA . HIS B 1 192 ? -1.048 22.797 15.773 1 97.62 192 HIS B CA 1
ATOM 3694 C C . HIS B 1 192 ? -0.703 24.188 15.258 1 97.62 192 HIS B C 1
ATOM 3696 O O . HIS B 1 192 ? 0.467 24.5 15.016 1 97.62 192 HIS B O 1
ATOM 3702 N N . ALA B 1 193 ? -1.741 25 15.109 1 96.56 193 ALA B N 1
ATOM 3703 C CA . ALA B 1 193 ? -1.517 26.359 14.633 1 96.56 193 ALA B CA 1
ATOM 3704 C C . ALA B 1 193 ? -0.648 27.156 15.609 1 96.56 193 ALA B C 1
ATOM 3706 O O . ALA B 1 193 ? 0.275 27.859 15.203 1 96.56 193 ALA B O 1
ATOM 3707 N N . PHE B 1 194 ? -0.922 26.969 16.844 1 95.94 194 PHE B N 1
ATOM 3708 C CA . PHE B 1 194 ? -0.156 27.672 17.875 1 95.94 194 PHE B CA 1
ATOM 3709 C C . PHE B 1 194 ? 1.293 27.188 17.875 1 95.94 194 PHE B C 1
ATOM 3711 O O . PHE B 1 194 ? 2.217 28.016 17.906 1 95.94 194 PHE B O 1
ATOM 3718 N N . LEU B 1 195 ? 1.469 25.953 17.844 1 94.38 195 LEU B N 1
ATOM 3719 C CA . LEU B 1 195 ? 2.809 25.375 17.891 1 94.38 195 LEU B CA 1
ATOM 3720 C C . LEU B 1 195 ? 3.596 25.75 16.625 1 94.38 195 LEU B C 1
ATOM 3722 O O . LEU B 1 195 ? 4.793 26.031 16.703 1 94.38 195 LEU B O 1
ATOM 3726 N N . ALA B 1 196 ? 2.932 25.734 15.539 1 92.19 196 ALA B N 1
ATOM 3727 C CA . ALA B 1 196 ? 3.578 26.109 14.281 1 92.19 196 ALA B CA 1
ATOM 3728 C C . ALA B 1 196 ? 4 27.578 14.305 1 92.19 196 ALA B C 1
ATOM 3730 O O . ALA B 1 196 ? 5.074 27.922 13.805 1 92.19 196 ALA B O 1
ATOM 3731 N N . ALA B 1 197 ? 3.193 28.422 14.844 1 90.31 197 ALA B N 1
ATOM 3732 C CA . ALA B 1 197 ? 3.486 29.844 14.93 1 90.31 197 ALA B CA 1
ATOM 3733 C C . ALA B 1 197 ? 4.703 30.094 15.82 1 90.31 197 ALA B C 1
ATOM 3735 O O . ALA B 1 197 ? 5.496 31 15.547 1 90.31 197 ALA B O 1
ATOM 3736 N N . ARG B 1 198 ? 4.961 29.281 16.734 1 86.31 198 ARG B N 1
ATOM 3737 C CA . ARG B 1 198 ? 6.062 29.453 17.672 1 86.31 198 ARG B CA 1
ATOM 3738 C C . ARG B 1 198 ? 7.348 28.844 17.141 1 86.31 198 ARG B C 1
ATOM 3740 O O . ARG B 1 198 ? 8.445 29.188 17.594 1 86.31 198 ARG B O 1
ATOM 3747 N N . ASP B 1 199 ? 7.188 28 16.344 1 81.56 199 ASP B N 1
ATOM 3748 C CA . ASP B 1 199 ? 8.359 27.297 15.836 1 81.56 199 ASP B CA 1
ATOM 3749 C C . ASP B 1 199 ? 8.945 28.016 14.617 1 81.56 199 ASP B C 1
ATOM 3751 O O . ASP B 1 199 ? 9.664 29.016 14.766 1 81.56 199 ASP B O 1
ATOM 3755 N N . GLN B 1 200 ? 8.539 27.641 13.469 1 81.31 200 GLN B N 1
ATOM 3756 C CA . GLN B 1 200 ? 9.281 28.094 12.297 1 81.31 200 GLN B CA 1
ATOM 3757 C C . GLN B 1 200 ? 8.414 28.984 11.406 1 81.31 200 GLN B C 1
ATOM 3759 O O . GLN B 1 200 ? 8.93 29.672 10.523 1 81.31 200 GLN B O 1
ATOM 3764 N N . PHE B 1 201 ? 7.117 29.125 11.68 1 85.19 201 PHE B N 1
ATOM 3765 C CA . PHE B 1 201 ? 6.223 29.797 10.742 1 85.19 201 PHE B CA 1
ATOM 3766 C C . PHE B 1 201 ? 6.48 31.297 10.734 1 85.19 201 PHE B C 1
ATOM 3768 O O . PHE B 1 201 ? 6.582 31.906 9.672 1 85.19 201 PHE B O 1
ATOM 3775 N N . VAL B 1 202 ? 6.531 31.797 11.867 1 82.5 202 VAL B N 1
ATOM 3776 C CA . VAL B 1 202 ? 6.738 33.25 11.953 1 82.5 202 VAL B CA 1
ATOM 3777 C C . VAL B 1 202 ? 8.07 33.625 11.312 1 82.5 202 VAL B C 1
ATOM 3779 O O . VAL B 1 202 ? 8.133 34.5 10.477 1 82.5 202 VAL B O 1
ATOM 3782 N N . GLU B 1 203 ? 9.039 32.875 11.562 1 85.31 203 GLU B N 1
ATOM 3783 C CA . GLU B 1 203 ? 10.367 33.188 11.039 1 85.31 203 GLU B CA 1
ATOM 3784 C C . GLU B 1 203 ? 10.438 32.938 9.539 1 85.31 203 GLU B C 1
ATOM 3786 O O . GLU B 1 203 ? 10.906 33.781 8.781 1 85.31 203 GLU B O 1
ATOM 3791 N N . ASN B 1 204 ? 9.891 31.922 9.102 1 88 204 ASN B N 1
ATOM 3792 C CA . ASN B 1 204 ? 10.047 31.531 7.703 1 88 204 ASN B CA 1
ATOM 3793 C C . ASN B 1 204 ? 9.07 32.25 6.801 1 88 204 ASN B C 1
ATOM 3795 O O . ASN B 1 204 ? 9.422 32.656 5.688 1 88 204 ASN B O 1
ATOM 3799 N N . VAL B 1 205 ? 7.91 32.5 7.258 1 85.19 205 VAL B N 1
ATOM 3800 C CA . VAL B 1 205 ? 6.852 32.969 6.379 1 85.19 205 VAL B CA 1
ATOM 3801 C C . VAL B 1 205 ? 6.59 34.469 6.656 1 85.19 205 VAL B C 1
ATOM 3803 O O . VAL B 1 205 ? 6.699 35.281 5.754 1 85.19 205 VAL B O 1
ATOM 3806 N N . LEU B 1 206 ? 6.355 34.781 7.91 1 88.25 206 LEU B N 1
ATOM 3807 C CA . LEU B 1 206 ? 5.969 36.156 8.227 1 88.25 206 LEU B CA 1
ATOM 3808 C C . LEU B 1 206 ? 7.176 37.062 8.172 1 88.25 206 LEU B C 1
ATOM 3810 O O . LEU B 1 206 ? 7.082 38.188 7.664 1 88.25 206 LEU B O 1
ATOM 3814 N N . ALA B 1 207 ? 8.273 36.562 8.664 1 88.75 207 ALA B N 1
ATOM 3815 C CA . ALA B 1 207 ? 9.492 37.375 8.656 1 88.75 207 ALA B CA 1
ATOM 3816 C C . ALA B 1 207 ? 10.266 37.188 7.348 1 88.75 207 ALA B C 1
ATOM 3818 O O . ALA B 1 207 ? 11.305 37.812 7.145 1 88.75 207 ALA B O 1
ATOM 3819 N N . ALA B 1 208 ? 9.82 36.25 6.508 1 88.19 208 ALA B N 1
ATOM 3820 C CA . ALA B 1 208 ? 10.359 36.031 5.176 1 88.19 208 ALA B CA 1
ATOM 3821 C C . ALA B 1 208 ? 11.828 35.625 5.242 1 88.19 208 ALA B C 1
ATOM 3823 O O . ALA B 1 208 ? 12.656 36.094 4.461 1 88.19 208 ALA B O 1
ATOM 3824 N N . ARG B 1 209 ? 12.195 34.875 6.215 1 88.69 209 ARG B N 1
ATOM 3825 C CA . ARG B 1 209 ? 13.586 34.469 6.387 1 88.69 209 ARG B CA 1
ATOM 3826 C C . ARG B 1 209 ? 13.812 33.031 5.914 1 88.69 209 ARG B C 1
ATOM 3828 O O . ARG B 1 209 ? 14.953 32.562 5.875 1 88.69 209 ARG B O 1
ATOM 3835 N N . GLY B 1 210 ? 12.758 32.438 5.531 1 86.31 210 GLY B N 1
ATOM 3836 C CA . GLY B 1 210 ? 12.875 31.047 5.133 1 86.31 210 GLY B CA 1
ATOM 3837 C C . GLY B 1 210 ? 13.141 30.859 3.65 1 86.31 210 GLY B C 1
ATOM 3838 O O . GLY B 1 210 ? 12.789 31.734 2.844 1 86.31 210 GLY B O 1
ATOM 3839 N N . LEU B 1 211 ? 13.742 29.719 3.348 1 81.25 211 LEU B N 1
ATOM 3840 C CA . LEU B 1 211 ? 13.883 29.312 1.951 1 81.25 211 LEU B CA 1
ATOM 3841 C C . LEU B 1 211 ? 12.531 28.969 1.346 1 81.25 211 LEU B C 1
ATOM 3843 O O . LEU B 1 211 ? 11.57 28.703 2.072 1 81.25 211 LEU B O 1
ATOM 3847 N N . ALA B 1 212 ? 12.484 28.969 0.03 1 81.62 212 ALA B N 1
ATOM 3848 C CA . ALA B 1 212 ? 11.227 28.734 -0.677 1 81.62 212 ALA B CA 1
ATOM 3849 C C . ALA B 1 212 ? 10.586 27.422 -0.241 1 81.62 212 ALA B C 1
ATOM 3851 O O . ALA B 1 212 ? 9.383 27.375 0.017 1 81.62 212 ALA B O 1
ATOM 3852 N N . HIS B 1 213 ? 11.383 26.359 -0.163 1 80.19 213 HIS B N 1
ATOM 3853 C CA . HIS B 1 213 ? 10.82 25.062 0.196 1 80.19 213 HIS B CA 1
ATOM 3854 C C . HIS B 1 213 ? 10.336 25.047 1.642 1 80.19 213 HIS B C 1
ATOM 3856 O O . HIS B 1 213 ? 9.383 24.344 1.977 1 80.19 213 HIS B O 1
ATOM 3862 N N . GLN B 1 214 ? 10.867 25.844 2.51 1 85.88 214 GLN B N 1
ATOM 3863 C CA . GLN B 1 214 ? 10.438 25.953 3.9 1 85.88 214 GLN B CA 1
ATOM 3864 C C . GLN B 1 214 ? 9.133 26.734 4.012 1 85.88 214 GLN B C 1
ATOM 3866 O O . GLN B 1 214 ? 8.242 26.359 4.785 1 85.88 214 GLN B O 1
ATOM 3871 N N . VAL B 1 215 ? 9.078 27.719 3.225 1 89.06 215 VAL B N 1
ATOM 3872 C CA . VAL B 1 215 ? 7.871 28.547 3.217 1 89.06 215 VAL B CA 1
ATOM 3873 C C . VAL B 1 215 ? 6.688 27.719 2.715 1 89.06 215 VAL B C 1
ATOM 3875 O O . VAL B 1 215 ? 5.617 27.719 3.332 1 89.06 215 VAL B O 1
ATOM 3878 N N . VAL B 1 216 ? 6.926 27.031 1.61 1 86.62 216 VAL B N 1
ATOM 3879 C CA . VAL B 1 216 ? 5.859 26.219 1.035 1 86.62 216 VAL B CA 1
ATOM 3880 C C . VAL B 1 216 ? 5.418 25.156 2.039 1 86.62 216 VAL B C 1
ATOM 3882 O O . VAL B 1 216 ? 4.219 24.938 2.24 1 86.62 216 VAL B O 1
ATOM 3885 N N . ARG B 1 217 ? 6.355 24.5 2.646 1 89.88 217 ARG B N 1
ATOM 3886 C CA . ARG B 1 217 ? 6.059 23.484 3.648 1 89.88 217 ARG B CA 1
ATOM 3887 C C . ARG B 1 217 ? 5.254 24.062 4.805 1 89.88 217 ARG B C 1
ATOM 3889 O O . ARG B 1 217 ? 4.219 23.516 5.188 1 89.88 217 ARG B O 1
ATOM 3896 N N . ASP B 1 218 ? 5.656 25.203 5.332 1 93.25 218 ASP B N 1
ATOM 3897 C CA . ASP B 1 218 ? 5.02 25.797 6.504 1 93.25 218 ASP B CA 1
ATOM 3898 C C . ASP B 1 218 ? 3.611 26.281 6.176 1 93.25 218 ASP B C 1
ATOM 3900 O O . ASP B 1 218 ? 2.695 26.141 6.988 1 93.25 218 ASP B O 1
ATOM 3904 N N . VAL B 1 219 ? 3.441 26.828 5.031 1 93.38 219 VAL B N 1
ATOM 3905 C CA . VAL B 1 219 ? 2.119 27.266 4.605 1 93.38 219 VAL B CA 1
ATOM 3906 C C . VAL B 1 219 ? 1.201 26.062 4.418 1 93.38 219 VAL B C 1
ATOM 3908 O O . VAL B 1 219 ? 0.046 26.078 4.852 1 93.38 219 VAL B O 1
ATOM 3911 N N . ALA B 1 220 ? 1.754 25.031 3.803 1 93.81 220 ALA B N 1
ATOM 3912 C CA . ALA B 1 220 ? 0.972 23.844 3.523 1 93.81 220 ALA B CA 1
ATOM 3913 C C . ALA B 1 220 ? 0.612 23.109 4.812 1 93.81 220 ALA B C 1
ATOM 3915 O O . ALA B 1 220 ? -0.303 22.281 4.832 1 93.81 220 ALA B O 1
ATOM 3916 N N . LEU B 1 221 ? 1.294 23.438 5.875 1 95 221 LEU B N 1
ATOM 3917 C CA . LEU B 1 221 ? 0.98 22.859 7.176 1 95 221 LEU B CA 1
ATOM 3918 C C . LEU B 1 221 ? 0.034 23.766 7.961 1 95 221 LEU B C 1
ATOM 3920 O O . LEU B 1 221 ? -0.881 23.266 8.633 1 95 221 LEU B O 1
ATOM 3924 N N . MET B 1 222 ? 0.135 25.031 7.793 1 95.56 222 MET B N 1
ATOM 3925 C CA . MET B 1 222 ? -0.632 26.016 8.562 1 95.56 222 MET B CA 1
ATOM 3926 C C . MET B 1 222 ? -2.045 26.156 8.008 1 95.56 222 MET B C 1
ATOM 3928 O O . MET B 1 222 ? -3.014 26.219 8.766 1 95.56 222 MET B O 1
ATOM 3932 N N . VAL B 1 223 ? -2.154 26.188 6.754 1 95.81 223 VAL B N 1
ATOM 3933 C CA . VAL B 1 223 ? -3.445 26.438 6.117 1 95.81 223 VAL B CA 1
ATOM 3934 C C . VAL B 1 223 ? -4.434 25.328 6.516 1 95.81 223 VAL B C 1
ATOM 3936 O O . VAL B 1 223 ? -5.543 25.625 6.961 1 95.81 223 VAL B O 1
ATOM 3939 N N . PRO B 1 224 ? -4.07 24.078 6.426 1 97.44 224 PRO B N 1
ATOM 3940 C CA . PRO B 1 224 ? -5 23.047 6.887 1 97.44 224 PRO B CA 1
ATOM 3941 C C . PRO B 1 224 ? -5.359 23.203 8.367 1 97.44 224 PRO B C 1
ATOM 3943 O O . PRO B 1 224 ? -6.508 22.953 8.75 1 97.44 224 PRO B O 1
ATOM 3946 N N . ASP B 1 225 ? -4.445 23.578 9.164 1 97.94 225 ASP B N 1
ATOM 3947 C CA . ASP B 1 225 ? -4.727 23.766 10.586 1 97.94 225 ASP B CA 1
ATOM 3948 C C . ASP B 1 225 ? -5.773 24.859 10.805 1 97.94 225 ASP B C 1
ATOM 3950 O O . ASP B 1 225 ? -6.707 24.672 11.586 1 97.94 225 ASP B O 1
ATOM 3954 N N . LEU B 1 226 ? -5.652 25.922 10.102 1 97.94 226 LEU B N 1
ATOM 3955 C CA . LEU B 1 226 ? -6.609 27.016 10.203 1 97.94 226 LEU B CA 1
ATOM 3956 C C . LEU B 1 226 ? -7.984 26.578 9.703 1 97.94 226 LEU B C 1
ATOM 3958 O O . LEU B 1 226 ? -9.008 26.922 10.312 1 97.94 226 LEU B O 1
ATOM 3962 N N . LEU B 1 227 ? -7.973 25.875 8.656 1 98.44 227 LEU B N 1
ATOM 3963 C CA . LEU B 1 227 ? -9.242 25.391 8.125 1 98.44 227 LEU B CA 1
ATOM 3964 C C . LEU B 1 227 ? -9.883 24.391 9.078 1 98.44 227 LEU B C 1
ATOM 3966 O O . LEU B 1 227 ? -11.109 24.312 9.172 1 98.44 227 LEU B O 1
ATOM 3970 N N . HIS B 1 228 ? -9.102 23.625 9.797 1 98.62 228 HIS B N 1
ATOM 3971 C CA . HIS B 1 228 ? -9.609 22.672 10.781 1 98.62 228 HIS B CA 1
ATOM 3972 C C . HIS B 1 228 ? -10.227 23.406 11.977 1 98.62 228 HIS B C 1
ATOM 3974 O O . HIS B 1 228 ? -10.93 22.797 12.781 1 98.62 228 HIS B O 1
ATOM 3980 N N . ILE B 1 229 ? -9.992 24.641 12.086 1 98.31 229 ILE B N 1
ATOM 3981 C CA . ILE B 1 229 ? -10.656 25.453 13.102 1 98.31 229 ILE B CA 1
ATOM 3982 C C . ILE B 1 229 ? -11.938 26.062 12.523 1 98.31 229 ILE B C 1
ATOM 3984 O O . ILE B 1 229 ? -13.023 25.859 13.078 1 98.31 229 ILE B O 1
ATOM 3988 N N . LEU B 1 230 ? -11.875 26.594 11.414 1 98.19 230 LEU B N 1
ATOM 3989 C CA . LEU B 1 230 ? -12.93 27.438 10.859 1 98.19 230 LEU B CA 1
ATOM 3990 C C . LEU B 1 230 ? -14.07 26.594 10.305 1 98.19 230 LEU B C 1
ATOM 3992 O O . LEU B 1 230 ? -15.242 26.859 10.586 1 98.19 230 LEU B O 1
ATOM 3996 N N . VAL B 1 231 ? -13.734 25.578 9.57 1 98.12 231 VAL B N 1
ATOM 3997 C CA . VAL B 1 231 ? -14.742 24.828 8.828 1 98.12 231 VAL B CA 1
ATOM 3998 C C . VAL B 1 231 ? -15.633 24.047 9.805 1 98.12 231 VAL B C 1
ATOM 4000 O O . VAL B 1 231 ? -16.859 24.156 9.75 1 98.12 231 VAL B O 1
ATOM 4003 N N . PRO B 1 232 ? -15.094 23.297 10.719 1 97.44 232 PRO B N 1
ATOM 4004 C CA . PRO B 1 232 ? -15.961 22.594 11.656 1 97.44 232 PRO B CA 1
ATOM 4005 C C . PRO B 1 232 ? -16.797 23.531 12.516 1 97.44 232 PRO B C 1
ATOM 4007 O O . PRO B 1 232 ? -17.953 23.234 12.828 1 97.44 232 PRO B O 1
ATOM 4010 N N . LEU B 1 233 ? -16.25 24.656 12.891 1 96.69 233 LEU B N 1
ATOM 4011 C CA . LEU B 1 233 ? -17.016 25.641 13.664 1 96.69 233 LEU B CA 1
ATOM 4012 C C . LEU B 1 233 ? -18.172 26.203 12.836 1 96.69 233 LEU B C 1
ATOM 4014 O O . LEU B 1 233 ? -19.281 26.359 13.352 1 96.69 233 LEU B O 1
ATOM 4018 N N . ALA B 1 234 ? -17.906 26.453 11.617 1 96.38 234 ALA B N 1
ATOM 4019 C CA . ALA B 1 234 ? -18.969 26.922 10.727 1 96.38 234 ALA B CA 1
ATOM 4020 C C . ALA B 1 234 ? -20.078 25.891 10.586 1 96.38 234 ALA B C 1
ATOM 4022 O O . ALA B 1 234 ? -21.25 26.219 10.609 1 96.38 234 ALA B O 1
ATOM 4023 N N . CYS B 1 235 ? -19.672 24.688 10.461 1 95.31 235 CYS B N 1
ATOM 4024 C CA . CYS B 1 235 ? -20.641 23.609 10.359 1 95.31 235 CYS B CA 1
ATOM 4025 C C . CYS B 1 235 ? -21.453 23.484 11.648 1 95.31 235 CYS B C 1
ATOM 4027 O O . CYS B 1 235 ? -22.656 23.25 11.602 1 95.31 235 CYS B O 1
ATOM 4029 N N . LEU B 1 236 ? -20.781 23.609 12.734 1 95 236 LEU B N 1
ATOM 4030 C CA . LEU B 1 236 ? -21.453 23.531 14.031 1 95 236 LEU B CA 1
ATOM 4031 C C . LEU B 1 236 ? -22.453 24.688 14.195 1 95 236 LEU B C 1
ATOM 4033 O O . LEU B 1 236 ? -23.594 24.469 14.633 1 95 236 LEU B O 1
ATOM 4037 N N . MET B 1 237 ? -22.094 25.797 13.805 1 94.06 237 MET B N 1
ATOM 4038 C CA . MET B 1 237 ? -22.938 26.984 13.938 1 94.06 237 MET B CA 1
ATOM 4039 C C . MET B 1 237 ? -24.125 26.922 12.977 1 94.06 237 MET B C 1
ATOM 4041 O O . MET B 1 237 ? -25.203 27.453 13.266 1 94.06 237 MET B O 1
ATOM 4045 N N . ALA B 1 238 ? -23.906 26.281 11.875 1 91.56 238 ALA B N 1
ATOM 4046 C CA . ALA B 1 238 ? -25.016 26.078 10.938 1 91.56 238 ALA B CA 1
ATOM 4047 C C . ALA B 1 238 ? -26.047 25.094 11.508 1 91.56 238 ALA B C 1
ATOM 4049 O O . ALA B 1 238 ? -27.234 25.219 11.227 1 91.56 238 ALA B O 1
ATOM 4050 N N . ALA B 1 239 ? -25.547 24.188 12.258 1 87.81 239 ALA B N 1
ATOM 4051 C CA . ALA B 1 239 ? -26.438 23.203 12.875 1 87.81 239 ALA B CA 1
ATOM 4052 C C . ALA B 1 239 ? -27.078 23.766 14.141 1 87.81 239 ALA B C 1
ATOM 4054 O O . ALA B 1 239 ? -28.234 23.469 14.43 1 87.81 239 ALA B O 1
ATOM 4055 N N . ARG B 1 240 ? -26.266 24.453 14.945 1 84.62 240 ARG B N 1
ATOM 4056 C CA . ARG B 1 240 ? -26.703 25.109 16.172 1 84.62 240 ARG B CA 1
ATOM 4057 C C . ARG B 1 240 ? -26.156 26.516 16.266 1 84.62 240 ARG B C 1
ATOM 4059 O O . ARG B 1 240 ? -24.984 26.719 16.594 1 84.62 240 ARG B O 1
ATOM 4066 N N . PRO B 1 241 ? -26.953 27.453 16.156 1 74.56 241 PRO B N 1
ATOM 4067 C CA . PRO B 1 241 ? -26.469 28.828 15.992 1 74.56 241 PRO B CA 1
ATOM 4068 C C . PRO B 1 241 ? -25.609 29.297 17.172 1 74.56 241 PRO B C 1
ATOM 4070 O O . PRO B 1 241 ? -24.703 30.109 16.984 1 74.56 241 PRO B O 1
ATOM 4073 N N . THR B 1 242 ? -25.812 28.875 18.344 1 80.5 242 THR B N 1
ATOM 4074 C CA . THR B 1 242 ? -24.953 29.344 19.422 1 80.5 242 THR B CA 1
ATOM 4075 C C . THR B 1 242 ? -24.391 28.156 20.203 1 80.5 242 THR B C 1
ATOM 4077 O O . THR B 1 242 ? -25.109 27.484 20.938 1 80.5 242 THR B O 1
ATOM 4080 N N . PRO B 1 243 ? -23.047 27.984 19.922 1 82.19 243 PRO B N 1
ATOM 4081 C CA . PRO B 1 243 ? -22.453 26.922 20.734 1 82.19 243 PRO B CA 1
ATOM 4082 C C . PRO B 1 243 ? -22.531 27.219 22.234 1 82.19 243 PRO B C 1
ATOM 4084 O O . PRO B 1 243 ? -22.438 28.375 22.641 1 82.19 243 PRO B O 1
ATOM 4087 N N . SER B 1 244 ? -22.75 26.281 22.953 1 87.12 244 SER B N 1
ATOM 4088 C CA . SER B 1 244 ? -22.922 26.438 24.406 1 87.12 244 SER B CA 1
ATOM 4089 C C . SER B 1 244 ? -21.641 26.906 25.062 1 87.12 244 SER B C 1
ATOM 4091 O O . SER B 1 244 ? -20.547 26.719 24.516 1 87.12 244 SER B O 1
ATOM 4093 N N . ARG B 1 245 ? -21.781 27.547 26.188 1 91.56 245 ARG B N 1
ATOM 4094 C CA . ARG B 1 245 ? -20.625 27.938 27 1 91.56 245 ARG B CA 1
ATOM 4095 C C . ARG B 1 245 ? -19.75 26.734 27.344 1 91.56 245 ARG B C 1
ATOM 4097 O O . ARG B 1 245 ? -18.531 26.859 27.406 1 91.56 245 ARG B O 1
ATOM 4104 N N . ARG B 1 246 ? -20.344 25.719 27.469 1 92.69 246 ARG B N 1
ATOM 4105 C CA . ARG B 1 246 ? -19.656 24.484 27.797 1 92.69 246 ARG B CA 1
ATOM 4106 C C . ARG B 1 246 ? -18.688 24.078 26.688 1 92.69 246 ARG B C 1
ATOM 4108 O O . ARG B 1 246 ? -17.578 23.609 26.953 1 92.69 246 ARG B O 1
ATOM 4115 N N . PHE B 1 247 ? -19.047 24.297 25.484 1 94.56 247 PHE B N 1
ATOM 4116 C CA . PHE B 1 247 ? -18.203 23.984 24.344 1 94.56 247 PHE B CA 1
ATOM 4117 C C . PHE B 1 247 ? -16.891 24.75 24.406 1 94.56 247 PHE B C 1
ATOM 4119 O O . PHE B 1 247 ? -15.812 24.172 24.266 1 94.56 247 PHE B O 1
ATOM 4126 N N . TRP B 1 248 ? -17.031 26.016 24.75 1 95.19 248 TRP B N 1
ATOM 4127 C CA . TRP B 1 248 ? -15.859 26.875 24.766 1 95.19 248 TRP B CA 1
ATOM 4128 C C . TRP B 1 248 ? -14.938 26.531 25.938 1 95.19 248 TRP B C 1
ATOM 4130 O O . TRP B 1 248 ? -13.711 26.578 25.812 1 95.19 248 TRP B O 1
ATOM 4140 N N . ILE B 1 249 ? -15.508 26.156 27.016 1 96.5 249 ILE B N 1
ATOM 4141 C CA . ILE B 1 249 ? -14.727 25.75 28.172 1 96.5 249 ILE B CA 1
ATOM 4142 C C . ILE B 1 249 ? -13.977 24.453 27.875 1 96.5 249 ILE B C 1
ATOM 4144 O O . ILE B 1 249 ? -12.781 24.328 28.141 1 96.5 249 ILE B O 1
ATOM 4148 N N . GLU B 1 250 ? -14.641 23.547 27.297 1 96.69 250 GLU B N 1
ATOM 4149 C CA . GLU B 1 250 ? -14.031 22.281 26.938 1 96.69 250 GLU B CA 1
ATOM 4150 C C . GLU B 1 250 ? -12.945 22.453 25.891 1 96.69 250 GLU B C 1
ATOM 4152 O O . GLU B 1 250 ? -11.898 21.812 25.938 1 96.69 250 GLU B O 1
ATOM 4157 N N . LEU B 1 251 ? -13.219 23.297 24.969 1 97.56 251 LEU B N 1
ATOM 4158 C CA . LEU B 1 251 ? -12.242 23.578 23.922 1 97.56 251 LEU B CA 1
ATOM 4159 C C . LEU B 1 251 ? -10.953 24.141 24.531 1 97.56 251 LEU B C 1
ATOM 4161 O O . LEU B 1 251 ? -9.859 23.688 24.203 1 97.56 251 LEU B O 1
ATOM 4165 N N . THR B 1 252 ? -11.133 25.109 25.406 1 97.62 252 THR B N 1
ATOM 4166 C CA . THR B 1 252 ? -9.977 25.719 26.062 1 97.62 252 THR B CA 1
ATOM 4167 C C . THR B 1 252 ? -9.195 24.672 26.859 1 97.62 252 THR B C 1
ATOM 4169 O O . THR B 1 252 ? -7.961 24.656 26.828 1 97.62 252 THR B O 1
ATOM 4172 N N . ALA B 1 253 ? -9.875 23.844 27.484 1 97.56 253 ALA B N 1
ATOM 4173 C CA . ALA B 1 253 ? -9.234 22.781 28.266 1 97.56 253 ALA B CA 1
ATOM 4174 C C . ALA B 1 253 ? -8.477 21.828 27.359 1 97.56 253 ALA B C 1
ATOM 4176 O O . ALA B 1 253 ? -7.359 21.406 27.672 1 97.56 253 ALA B O 1
ATOM 4177 N N . CYS B 1 254 ? -9.016 21.453 26.266 1 97.62 254 CYS B N 1
ATOM 4178 C CA . CYS B 1 254 ? -8.383 20.547 25.312 1 97.62 254 CYS B CA 1
ATOM 4179 C C . CYS B 1 254 ? -7.121 21.156 24.719 1 97.62 254 CYS B C 1
ATOM 4181 O O . CYS B 1 254 ? -6.098 20.484 24.578 1 97.62 254 CYS B O 1
ATOM 4183 N N . VAL B 1 255 ? -7.238 22.375 24.391 1 98.12 255 VAL B N 1
ATOM 4184 C CA . VAL B 1 255 ? -6.094 23.062 23.812 1 98.12 255 VAL B CA 1
ATOM 4185 C C . VAL B 1 255 ? -4.969 23.156 24.844 1 98.12 255 VAL B C 1
ATOM 4187 O O . VAL B 1 255 ? -3.811 22.859 24.531 1 98.12 255 VAL B O 1
ATOM 4190 N N . ALA B 1 256 ? -5.336 23.5 26.047 1 97.75 256 ALA B N 1
ATOM 4191 C CA . ALA B 1 256 ? -4.344 23.562 27.109 1 97.75 256 ALA B CA 1
ATOM 4192 C C . ALA B 1 256 ? -3.697 22.203 27.344 1 97.75 256 ALA B C 1
ATOM 4194 O O . ALA B 1 256 ? -2.479 22.109 27.5 1 97.75 256 ALA B O 1
ATOM 4195 N N . ALA B 1 257 ? -4.469 21.219 27.375 1 97.31 257 ALA B N 1
ATOM 4196 C CA . ALA B 1 257 ? -3.959 19.875 27.562 1 97.31 257 ALA B CA 1
ATOM 4197 C C . ALA B 1 257 ? -3.039 19.469 26.422 1 97.31 257 ALA B C 1
ATOM 4199 O O . ALA B 1 257 ? -2.004 18.828 26.641 1 97.31 257 ALA B O 1
ATOM 4200 N N . GLY B 1 258 ? -3.438 19.828 25.219 1 97.38 258 GLY B N 1
ATOM 4201 C CA . GLY B 1 258 ? -2.604 19.531 24.062 1 97.38 258 GLY B CA 1
ATOM 4202 C C . GLY B 1 258 ? -1.253 20.219 24.109 1 97.38 258 GLY B C 1
ATOM 4203 O O . GLY B 1 258 ? -0.223 19.594 23.828 1 97.38 258 GLY B O 1
ATOM 4204 N N . LEU B 1 259 ? -1.306 21.422 24.484 1 96.44 259 LEU B N 1
ATOM 4205 C CA . LEU B 1 259 ? -0.066 22.172 24.578 1 96.44 259 LEU B CA 1
ATOM 4206 C C . LEU B 1 259 ? 0.813 21.656 25.703 1 96.44 259 LEU B C 1
ATOM 4208 O O . LEU B 1 259 ? 2.035 21.562 25.562 1 96.44 259 LEU B O 1
ATOM 4212 N N . THR B 1 260 ? 0.193 21.281 26.781 1 96.25 260 THR B N 1
ATOM 4213 C CA . THR B 1 260 ? 0.936 20.719 27.922 1 96.25 260 THR B CA 1
ATOM 4214 C C . THR B 1 260 ? 1.548 19.375 27.562 1 96.25 260 THR B C 1
ATOM 4216 O O . THR B 1 260 ? 2.705 19.109 27.875 1 96.25 260 THR B O 1
ATOM 4219 N N . THR B 1 261 ? 0.802 18.578 26.922 1 96.06 261 THR B N 1
ATOM 4220 C CA . THR B 1 261 ? 1.303 17.281 26.5 1 96.06 261 THR B CA 1
ATOM 4221 C C . THR B 1 261 ? 2.494 17.438 25.562 1 96.06 261 THR B C 1
ATOM 4223 O O . THR B 1 261 ? 3.484 16.703 25.672 1 96.06 261 THR B O 1
ATOM 4226 N N . PHE B 1 262 ? 2.359 18.344 24.656 1 95.12 262 PHE B N 1
ATOM 4227 C CA . PHE B 1 262 ? 3.467 18.609 23.734 1 95.12 262 PHE B CA 1
ATOM 4228 C C . PHE B 1 262 ? 4.715 19.016 24.516 1 95.12 262 PHE B C 1
ATOM 4230 O O . PHE B 1 262 ? 5.809 18.516 24.234 1 95.12 262 PHE B O 1
ATOM 4237 N N . ARG B 1 263 ? 4.555 19.875 25.5 1 93.56 263 ARG B N 1
ATOM 4238 C CA . ARG B 1 263 ? 5.684 20.344 26.297 1 93.56 263 ARG B CA 1
ATOM 4239 C C . ARG B 1 263 ? 6.316 19.203 27.078 1 93.56 263 ARG B C 1
ATOM 4241 O O . ARG B 1 263 ? 7.543 19.109 27.172 1 93.56 263 ARG B O 1
ATOM 4248 N N . LEU B 1 264 ? 5.555 18.344 27.531 1 92.94 264 LEU B N 1
ATOM 4249 C CA . LEU B 1 264 ? 6.055 17.234 28.328 1 92.94 264 LEU B CA 1
ATOM 4250 C C . LEU B 1 264 ? 6.793 16.219 27.453 1 92.94 264 LEU B C 1
ATOM 4252 O O . LEU B 1 264 ? 7.801 15.648 27.859 1 92.94 264 LEU B O 1
ATOM 4256 N N . LEU B 1 265 ? 6.328 16.125 26.219 1 90.75 265 LEU B N 1
ATOM 4257 C CA . LEU B 1 265 ? 6.879 15.094 25.344 1 90.75 265 LEU B CA 1
ATOM 4258 C C . LEU B 1 265 ? 8.102 15.625 24.594 1 90.75 265 LEU B C 1
ATOM 4260 O O . LEU B 1 265 ? 9.023 14.867 24.281 1 90.75 265 LEU B O 1
ATOM 4264 N N . CYS B 1 266 ? 8.086 16.844 24.266 1 84.81 266 CYS B N 1
ATOM 4265 C CA . CYS B 1 266 ? 9.062 17.344 23.312 1 84.81 266 CYS B CA 1
ATOM 4266 C C . CYS B 1 266 ? 10.062 18.281 23.984 1 84.81 266 CYS B C 1
ATOM 4268 O O . CYS B 1 266 ? 11.086 18.625 23.391 1 84.81 266 CYS B O 1
ATOM 4270 N N . ASP B 1 267 ? 9.742 18.875 25.125 1 74.06 267 ASP B N 1
ATOM 4271 C CA . ASP B 1 267 ? 10.672 19.75 25.812 1 74.06 267 ASP B CA 1
ATOM 4272 C C . ASP B 1 267 ? 11.781 18.953 26.5 1 74.06 267 ASP B C 1
ATOM 4274 O O . ASP B 1 267 ? 11.5 18.016 27.25 1 74.06 267 ASP B O 1
ATOM 4278 N N . GLU B 1 268 ? 12.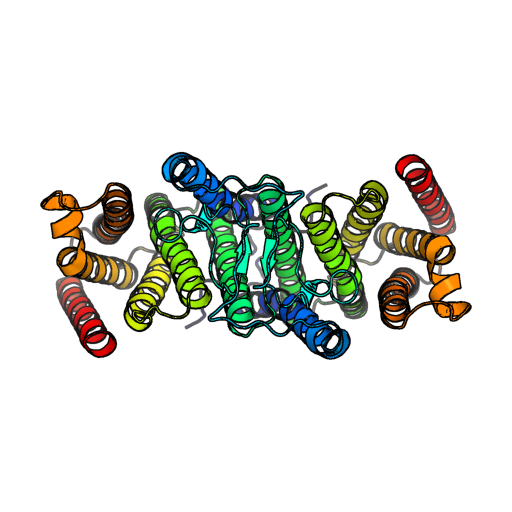961 18.797 25.609 1 56.31 268 GLU B N 1
ATOM 4279 C CA . GLU B 1 268 ? 14.195 18.438 26.297 1 56.31 268 GLU B CA 1
ATOM 4280 C C . GLU B 1 268 ? 14.617 19.516 27.281 1 56.31 268 GLU B C 1
ATOM 4282 O O . GLU B 1 268 ? 14.367 20.703 27.062 1 56.31 268 GLU B O 1
#

Foldseek 3Di:
DPLCLVVDDDPVLPPCLVVLLVQLQVCLVVPVVVVVVVCCVVVVVVDDDDDQVPDWAQPACCVVVPPNDDGIDGDDPDGDHPDPLVVVLVVLSVVLSVSSSSLSSLQVSCVVVVFFDVLLVVLLVLLVLVQVVLSVVSNVCSVVVPDDQVLVSVLLNVLSVVLSSLSSQVRGNVDDQDLVSLLSLQLSLVLQLVVLCPPCQCPCAVVVNHDPVVNVSSCSSNVSSVSSNPSSVVSHCVRPVDDDPVSVVVSVVSNVVSNVVSCVRRVD/DPLCLVVDDDPVLVPCLVVLLVQLQVCLVVPVVVVVVVCCVVVVVVDDDDDQPPDWAQPACCVVVPPNDDGIDGDDPDGDHPDPLVVVLVVLSVVLSVSSSSLSSLQVSCVVVVFFDVLLVVLLVLLVLVQVVLSVVSNVCSVVVPDDQVLVSVLLNVLSVVLSSLSSVVRGNVDDQDLVSLLSLQLSLVLQLVVLCPPCQCPCAVVVNHDPVVNVSSCSSNVSSVSSNPSSVVSHCVRPVDDDPVSVVSSVVSNVVSNVVSCVRRVD

Organism: NCBI:txid197152

Secondary structure (DSSP, 8-state):
---GGG----TTTTTTHHHHHHHHHHHHHHHHHHHHHHHHHHTGGGPPPP-TTT--BSS---TTTGGGS-SSB---SEEE-SSHHHHHHHHHHHHHHHHHHHHHHHHHHHHHTT-B-HHHHHHHHHTHHHHHHHHHHHHHHHHHS---THHHHHHHHHHHHHHHHHHHHHTBTTS---HHHHHHHHHHHHHHHHHHIIIIIIIIIIS--S-HHHHHHHHHHHHHHHHHHHHHHHHHHHHSSS--HHHHHHHHHHHHHHHHHHHHHH--/---GGG----GGGGTTHHHHHHHHHHHHHHHHHHHHHHHHHHTGGGPPPP-TTT--BSS---TTTGGGS-SSB---SEEE-SSHHHHHHHHHHHHHHHHHHHHHHHHHHHHHTT-B-HHHHHHHHHTHHHHHHHHHHHHHHHHHS---THHHHHHHHHHHHHHHHHHHHHTBTTS---HHHHHHHHHHHHHHHHHHIIIIIIIIIIS--S-HHHHHHHHHHHHHHHHHHHHHHHHHHHHSSS--HHHHHHHHHHHHHHHHHHHHHH--

Nearest PDB structures (foldseek):
  7vg4-assembly3_F  TM=3.105E-01  e=9.151E-01  Methylorubrum extorquens AM1
  7vg4-assembly3_E  TM=3.151E-01  e=1.050E+00  Methylorubrum extorquens AM1
  6rw3-assembly3_C  TM=2.119E-01  e=9.994E+00  Plasmodium falciparum
  7vg4-assembly3_F  TM=3.106E-01  e=8.202E-01  Methylorubrum extorquens AM1
  7vg4-assembly3_E  TM=3.151E-01  e=1.183E+00  Methylorubrum extorquens AM1

Radius of gyration: 26.25 Å; Cα contacts (8 Å, |Δi|>4): 725; chains: 2; bounding box: 60×73×58 Å